Protein 4ZI9 (pdb70)

Secondary structure (DSSP, 8-state):
-EEEEEETTPPTT-EEEEHHHHHT--HHHHHHT-EEEE--TTGGGEEE-TTT-EEEE-S---HHHHHTT-SS-EEEEEEEETTTTEEEEEEEEEE-------B-S-SEEEEEEETTPPTT-EEEPPPPB-SS-GGGSEEEEEE---SSEEEEEEE-SSSEEEEEEEE-S---TTT-SEEEEEEEEEESSSSPPEEEEEEEEEEEP------EES-SEEEEEE-TTPPTT-EEEE--EE--SSGGGG--EEEE-SS-HHHHTTEEE-TTT-EEEE-S---SSS-SEEEEEEEEE-TTS-EEEEEEEEEE-/-EEEEEETTPPTT-EEEEHHHHHT--HHHHHHT-EEE---TTGGGEEE-TTT-EEEE-S---HHHHHTT-SS-EEEEEEEETTTTEEEEEEEEEE-------B-S-SEEEEEEETTPPTT-EEEPPPPB-SS-GGGSEEEEEE---SSEEEEEEE-SSSEEEEEEEE-SPP-TTT-SEEEEEEEEEESSSSPPEEEEEEEEEEEP------EES-SEEEEEE-TTPPTT-EEEE--EE--SSGGGG--EEEE-SS-HHHHTTEEE-TTT-EEEE-S---TTT-SEEEEEEEEE-TTS-EEEEEEEEEE-

CATH classification: 2.60.40.60 (+2 more: 2.60.40.60, 2.60.40.60)

Sequence (618 aa):
NIRYSVPEETDKGSFVGSIAKDLGLETRELMERGIRIVSRGRSQLFSLNPRSGSLVTAGRIDREELCAQSTPCVVSFNILMEDEMKLLPIEVEIIDINDNTPQFQLEELELKMSEITTPGTRIPLPLGQDLDVGINSLQSYQLSANPHFSLDVQQGPEGPQQPEMVLQRPLDREKDAVHYLVLTASDGGSPIHSGTLQIHVQVVDVNDNPPAFTKAEYHVSVPENVPLGTRLLKVNATDPDEGANGRVTYSFHKVDHSVVRKFQLDAYTGELSNKEPLDFFEEEEYYKKVVYPMEIQAQDGAGLMARAKVLVTVLNIRYSVPEETDKGSFVGSIAKDLGLETRELMERGIRIVSRGRSQLFSLNPRSGSLVTAGRIDREELCAQSTPCVVSFNILMEDEMKLLPIEVEIIDINDNTPQFQLEELELKMSEITTTPGTRIPLPLGQDLDVGINSLQSYQLSANPHFSLDVQQGPEGPQQPEMMVLQRPLDREKDAVHYLVLTASDGGSPIHSGTLQIHVQVVDVNDNPPAFTKAEYHVSVPENVPLGTRLLKVNATDPDEGANGRVTYSFHKVDHSVVRKFQLDAYTGELSNKEPLDFFEEEEYYKKVVYPMEIQAQDGAGLMARAKVLVTVL

Radius of gyration: 47.8 Å; Cα contacts (8 Å, |Δi|>4): 1526; chains: 2; bounding box: 58×33×182 Å

Solvent-accessible surface area: 31562 Å² total; per-residue (Å²): 136,19,118,24,62,6,59,2,52,40,123,164,41,30,131,14,5,26,0,10,167,68,53,64,23,125,97,157,70,0,94,122,69,22,4,126,31,51,83,121,68,112,2,107,31,8,52,23,50,54,133,64,0,27,0,35,1,31,22,167,2,20,4,20,142,25,23,58,107,74,105,83,3,44,5,45,2,34,0,15,6,91,93,94,129,108,94,13,64,1,44,0,44,3,70,25,63,32,59,32,44,0,101,23,88,44,152,79,8,127,20,120,3,0,10,61,10,92,67,44,34,89,2,9,0,2,50,7,96,8,86,0,19,54,116,17,23,23,66,42,16,74,26,44,107,51,83,19,9,46,47,54,32,89,155,27,126,162,19,11,77,106,0,22,2,10,1,93,145,89,8,56,41,54,159,49,45,54,24,162,3,48,0,33,0,7,2,23,11,114,116,105,56,52,6,82,0,86,1,31,0,74,6,36,19,8,9,59,38,70,3,56,25,88,106,82,65,8,118,27,73,3,72,107,134,20,94,112,57,45,142,19,24,109,2,58,7,87,19,73,11,96,41,51,31,17,148,23,49,13,41,33,10,123,33,35,98,50,10,21,114,25,3,85,15,56,41,176,57,0,67,2,21,1,103,48,96,13,54,105,135,130,74,141,54,0,78,7,31,1,17,0,52,9,53,22,11,12,25,19,68,4,94,1,42,0,42,2,117,129,23,121,23,62,6,59,3,52,38,124,158,41,30,129,14,5,26,0,12,162,65,48,60,26,122,97,156,76,1,96,118,69,23,4,118,31,49,82,130,57,99,2,111,15,8,52,24,49,55,138,65,0,28,0,34,1,28,25,166,2,20,4,24,116,44,26,58,106,69,102,86,5,50,9,46,2,41,0,20,4,86,95,86,135,111,96,15,61,2,46,0,44,3,69,25,60,34,59,32,43,0,102,24,84,44,155,80,7,120,21,111,2,0,10,61,9,96,60,46,37,92,4,10,1,2,48,8,105,8,81,0,19,55,116,19,20,21,59,41,16,75,28,45,109,37,73,12,9,43,44,44,35,85,141,25,127,166,20,10,77,110,1,24,2,10,2,94,122,79,8,60,39,55,153,52,46,53,14,156,2,48,0,31,0,5,2,23,10,115,116,106,58,51,8,79,0,85,2,28,0,73,6,34,21,9,9,58,37,68,3,57,25,85,108,79,60,9,115,30,66,4,70,123,123,22,96,109,59,47,139,19,25,105,0,56,6,89,20,74,10,97,41,50,33,18,151,24,49,11,39,35,10,118,28,34,97,35,5,18,112,17,3,86,14,54,40,176,56,0,63,1,23,3,101,42,99,21,49,120,159,111,55,134,53,0,74,5,34,0,15,0,54,10,52,21,12,12,27,18,69,5,91,1,44,0,39,4,115

B-factor: mean 46.6, std 20.18, range [16.58, 138.51]

Organism: Mus musculus (NCBI:txid10090)

Foldseek 3Di:
DAEWEDAFFDDFFAFIDAPCVVVVHDQVRQLVQPKDWDDDDCCCQWDADSRRRTITGHDGGDQLVQAFADPWAKDWTWMARPNVRDTDIYIYTHDWDLPWAFDFPDAEAEAEEALADDFFDKDWDTDTFTRTYAQSTWADKAKDDDDFWGWDWDADDRHTDGIIITTHDGGDCLVPQKDKMKMWIWGRHVVIHIYIHIYIYGYHWDLPWFWAKPDQEAEWEDEQPDDFPDFTDAIDTFGSTDDQSTQKFKDFDPDPVVLVVQWDAGGHGRTITGHHHDHQDPFAWSKTKMWIGGRPDHIDIHIYIYTYD/DAEWEDAFFDPAFAFIDAPCVVVVHDQVRQLVQFKDWDDDDPCCQWDADSRRRTITGHDGGDQCVQAFADPWAKDWTWMARNNVRDTHIYIYTHDWDLPWAWDFPDAEAEAEAALADDFFDKDWDTDTWTRTYAQSIWADKDKDDDQFWDWDWPQDDRHIDGIIITGHDGGDCLVPQKDKMKMWIWGRHVVIHIYIHIYIYGYHWDLPWAWAKPDQEAEWEDEQPDDFPDFTDAIDTFGSTDDQSTQKFKDFDPDPCVLVVQWDAGGRGRTITGHHHDDADDWAWSKTKMWIGGRPDHIDIHIYIYTYD

InterPro domains:
  IPR002126 Cadherin-like [PF00028] (247-338)
  IPR002126 Cadherin-like [PF00028] (355-442)
  IPR002126 Cadherin-like [PF00028] (457-549)
  IPR002126 Cadherin-like [PF00028] (583-664)
  IPR002126 Cadherin-like [PR00205] (73-92)
  IPR002126 Cadherin-like [PR00205] (242-271)
  IPR002126 Cadherin-like [PR00205] (314-326)
  IPR002126 Cadherin-like [PR00205] (326-345)
  IPR002126 Cadherin-like [PR00205] (450-463)
  IPR002126 Cadherin-like [PR00205] (510-536)
  IPR002126 Cadherin-like [PR00205] (544-561)
  IPR002126 Cadherin-like [PS50268] (29-133)
  IPR002126 Cadherin-like [PS50268] (134-242)
  IPR002126 Cadherin-like [PS50268] (243-347)
  IPR002126 Cadherin-like [PS50268] (355-452)
  IPR002126 Cadherin-like [PS50268] (453-562)
  IPR002126 Cadherin-like [PS50268] (579-683)
  IPR002126 Cadherin-like [SM00112] (31-131)
  IPR002126 Cadherin-like [SM00112] (155-240)
  IPR002126 Cadherin-like [SM00112] (264-345)

Structure (mmCIF, N/CA/C/O backbone):
data_4ZI9
#
_entry.id   4ZI9
#
_cell.length_a   67.751
_cell.length_b   63.687
_cell.length_c   107.486
_cell.angle_alpha   90.00
_cell.angle_beta   99.69
_cell.angle_gamma   90.00
#
_symmetry.space_group_name_H-M   'P 1 21 1'
#
loop_
_entity.id
_entity.type
_entity.pdbx_description
1 polymer 'MCG133388, isoform CRA_t'
2 non-polymer 'CALCIUM ION'
3 water water
#
loop_
_atom_site.group_PDB
_atom_site.id
_atom_site.type_symbol
_atom_site.label_atom_id
_atom_site.label_alt_id
_atom_site.label_comp_id
_atom_site.label_asym_id
_atom_site.label_entity_id
_atom_site.label_seq_id
_atom_site.pdbx_PDB_ins_code
_atom_site.Cartn_x
_atom_site.Cartn_y
_atom_site.Cartn_z
_atom_site.occupancy
_atom_site.B_iso_or_equiv
_atom_site.auth_seq_id
_atom_site.auth_comp_id
_atom_site.auth_asym_id
_atom_site.auth_atom_id
_atom_site.pdbx_PDB_model_num
ATOM 1 N N . ASN A 1 3 ? 30.598 23.234 100.603 1.00 88.36 2 ASN A N 1
ATOM 2 C CA . ASN A 1 3 ? 30.148 24.065 99.491 1.00 92.61 2 ASN A CA 1
ATOM 3 C C . ASN A 1 3 ? 28.669 23.829 99.143 1.00 86.38 2 ASN A C 1
ATOM 4 O O . ASN A 1 3 ? 28.241 22.691 98.931 1.00 95.80 2 ASN A O 1
ATOM 9 N N . ILE A 1 4 ? 27.901 24.913 99.061 1.00 62.99 3 ILE A N 1
ATOM 10 C CA . ILE A 1 4 ? 26.459 24.822 98.860 1.00 50.71 3 ILE A CA 1
ATOM 11 C C . ILE A 1 4 ? 26.038 25.195 97.432 1.00 48.33 3 ILE A C 1
ATOM 12 O O . ILE A 1 4 ? 26.388 26.266 96.933 1.00 54.43 3 ILE A O 1
ATOM 17 N N . ARG A 1 5 ? 25.290 24.317 96.771 1.00 45.37 4 ARG A N 1
ATOM 18 C CA . ARG A 1 5 ? 24.851 24.586 95.397 1.00 49.85 4 ARG A CA 1
ATOM 19 C C . ARG A 1 5 ? 23.332 24.533 95.284 1.00 52.22 4 ARG A C 1
ATOM 20 O O . ARG A 1 5 ? 22.699 23.545 95.664 1.00 53.33 4 ARG A O 1
ATOM 28 N N . TYR A 1 6 ? 22.751 25.621 94.787 1.00 41.38 5 TYR A N 1
ATOM 29 C CA . TYR A 1 6 ? 21.331 25.662 94.474 1.00 39.82 5 TYR A CA 1
ATOM 30 C C . TYR A 1 6 ? 21.109 25.815 92.960 1.00 38.86 5 TYR A C 1
ATOM 31 O O . TYR A 1 6 ? 22.055 26.062 92.211 1.00 39.42 5 TYR A O 1
ATOM 40 N N . SER A 1 7 ? 19.850 25.683 92.548 1.00 37.50 6 SER A N 1
ATOM 41 C CA . SER A 1 7 ? 19.417 25.864 91.164 1.00 36.47 6 SER A CA 1
ATOM 42 C C . SER A 1 7 ? 18.152 26.671 91.107 1.00 35.21 6 SER A C 1
ATOM 43 O O . SER A 1 7 ? 17.294 26.577 91.993 1.00 37.61 6 SER A O 1
ATOM 46 N N . VAL A 1 8 ? 18.006 27.439 90.043 1.00 34.59 7 VAL A N 1
ATOM 47 C CA . VAL A 1 8 ? 16.761 28.133 89.793 1.00 33.39 7 VAL A CA 1
ATOM 48 C C . VAL A 1 8 ? 16.675 28.428 88.292 1.00 32.78 7 VAL A C 1
ATOM 49 O O . VAL A 1 8 ? 17.683 28.706 87.644 1.00 33.44 7 VAL A O 1
ATOM 53 N N . PRO A 1 9 ? 15.468 28.320 87.734 1.00 31.61 8 PRO A N 1
ATOM 54 C CA . PRO A 1 9 ? 15.289 28.735 86.337 1.00 31.28 8 PRO A CA 1
ATOM 55 C C . PRO A 1 9 ? 15.374 30.254 86.235 1.00 31.13 8 PRO A C 1
ATOM 56 O O . PRO A 1 9 ? 14.985 30.965 87.176 1.00 31.10 8 PRO A O 1
ATOM 60 N N . GLU A 1 10 ? 15.921 30.742 85.133 1.00 31.35 9 GLU A N 1
ATOM 61 C CA . GLU A 1 10 ? 15.870 32.160 84.809 1.00 34.44 9 GLU A CA 1
ATOM 62 C C . GLU A 1 10 ? 14.412 32.631 84.710 1.00 30.23 9 GLU A C 1
ATOM 63 O O . GLU A 1 10 ? 13.502 31.826 84.560 1.00 29.41 9 GLU A O 1
ATOM 69 N N . GLU A 1 11 ? 14.219 33.942 84.808 1.00 30.27 10 GLU A N 1
ATOM 70 C CA . GLU A 1 11 ? 12.935 34.619 84.575 1.00 35.73 10 GLU A CA 1
ATOM 71 C C . GLU A 1 11 ? 11.806 34.291 85.572 1.00 37.63 10 GLU A C 1
ATOM 72 O O . GLU A 1 11 ? 10.647 34.531 85.277 1.00 40.14 10 GLU A O 1
ATOM 78 N N . THR A 1 12 ? 12.125 33.777 86.757 1.00 29.13 11 THR A N 1
ATOM 79 C CA . THR A 1 12 ? 11.087 33.633 87.789 1.00 30.39 11 THR A CA 1
ATOM 80 C C . THR A 1 12 ? 10.686 35.014 88.310 1.00 29.50 11 THR A C 1
ATOM 81 O O . THR A 1 12 ? 11.403 35.990 88.129 1.00 29.37 11 THR A O 1
ATOM 85 N N . ASP A 1 13 ? 9.515 35.091 88.929 1.00 39.13 12 ASP A N 1
ATOM 86 C CA . ASP A 1 13 ? 9.067 36.312 89.589 1.00 35.60 12 ASP A CA 1
ATOM 87 C C . ASP A 1 13 ? 10.000 36.652 90.748 1.00 35.08 12 ASP A C 1
ATOM 88 O O . ASP A 1 13 ? 10.540 35.748 91.408 1.00 30.61 12 ASP A O 1
ATOM 93 N N . LYS A 1 14 ? 10.177 37.945 91.015 1.00 30.54 13 LYS A N 1
ATOM 94 C CA . LYS A 1 14 ? 10.943 38.385 92.163 1.00 35.11 13 LYS A CA 1
ATOM 95 C C . LYS A 1 14 ? 10.413 37.732 93.455 1.00 38.98 13 LYS A C 1
ATOM 96 O O . LYS A 1 14 ? 9.199 37.560 93.632 1.00 31.77 13 LYS A O 1
ATOM 102 N N . GLY A 1 15 ? 11.333 37.311 94.318 1.00 31.53 14 GLY A N 1
ATOM 103 C CA . GLY A 1 15 ? 10.971 36.728 95.589 1.00 33.73 14 GLY A CA 1
ATOM 104 C C . GLY A 1 15 ? 10.772 35.230 95.498 1.00 37.84 14 GLY A C 1
ATOM 105 O O . GLY A 1 15 ? 10.384 34.598 96.477 1.00 31.86 14 GLY A O 1
ATOM 106 N N . SER A 1 16 ? 11.027 34.656 94.324 1.00 32.87 15 SER A N 1
ATOM 107 C CA . SER A 1 16 ? 10.949 33.197 94.166 1.00 31.30 15 SER A CA 1
ATOM 108 C C . SER A 1 16 ? 11.968 32.487 95.064 1.00 35.77 15 SER A C 1
ATOM 109 O O . SER A 1 16 ? 13.105 32.936 95.181 1.00 36.93 15 SER A O 1
ATOM 112 N N . PHE A 1 17 ? 11.552 31.383 95.678 1.00 38.64 16 PHE A N 1
ATOM 113 C CA . PHE A 1 17 ? 12.397 30.615 96.583 1.00 39.54 16 PHE A CA 1
ATOM 114 C C . PHE A 1 17 ? 13.553 29.936 95.862 1.00 39.76 16 PHE A C 1
ATOM 115 O O . PHE A 1 17 ? 13.361 29.266 94.846 1.00 35.11 16 PHE A O 1
ATOM 123 N N . VAL A 1 18 ? 14.750 30.092 96.410 1.00 34.73 17 VAL A N 1
ATOM 124 C CA . VAL A 1 18 ? 15.911 29.397 95.871 1.00 37.67 17 VAL A CA 1
ATOM 125 C C . VAL A 1 18 ? 16.388 28.315 96.834 1.00 39.91 17 VAL A C 1
ATOM 126 O O . VAL A 1 18 ? 16.660 27.195 96.411 1.00 42.06 17 VAL A O 1
ATOM 130 N N . GLY A 1 19 ? 16.460 28.617 98.127 1.00 37.15 18 GLY A N 1
ATOM 131 C CA . GLY A 1 19 ? 16.969 27.631 99.053 1.00 38.28 18 GLY A CA 1
ATOM 132 C C . GLY A 1 19 ? 17.019 28.144 100.475 1.00 39.15 18 GLY A C 1
ATOM 133 O O . GLY A 1 19 ? 16.903 29.347 100.716 1.00 39.83 18 GLY A O 1
ATOM 134 N N . SER A 1 20 ? 17.193 27.235 101.423 1.00 40.96 19 SER A N 1
ATOM 135 C CA . SER A 1 20 ? 17.271 27.628 102.823 1.00 41.11 19 SER A CA 1
ATOM 136 C C . SER A 1 20 ? 18.660 27.365 103.365 1.00 42.65 19 SER A C 1
ATOM 137 O O . SER A 1 20 ? 19.071 26.215 103.482 1.00 43.38 19 SER A O 1
ATOM 140 N N . ILE A 1 21 ? 19.373 28.434 103.703 1.00 50.52 20 ILE A N 1
ATOM 141 C CA . ILE A 1 21 ? 20.726 28.332 104.241 1.00 44.89 20 ILE A CA 1
ATOM 142 C C . ILE A 1 21 ? 20.713 27.640 105.592 1.00 50.63 20 ILE A C 1
ATOM 143 O O . ILE A 1 21 ? 21.618 26.866 105.913 1.00 50.31 20 ILE A O 1
ATOM 148 N N . ALA A 1 22 ? 19.684 27.923 106.385 1.00 53.40 21 ALA A N 1
ATOM 149 C CA . ALA A 1 22 ? 19.555 27.311 107.704 1.00 53.54 21 ALA A CA 1
ATOM 150 C C . ALA A 1 22 ? 19.391 25.802 107.564 1.00 55.35 21 ALA A C 1
ATOM 151 O O . ALA A 1 22 ? 19.969 25.043 108.333 1.00 59.39 21 ALA A O 1
ATOM 153 N N . LYS A 1 23 ? 18.600 25.370 106.582 1.00 54.83 22 LYS A N 1
ATOM 154 C CA . LYS A 1 23 ? 18.405 23.939 106.367 1.00 55.31 22 LYS A CA 1
ATOM 155 C C . LYS A 1 23 ? 19.734 23.245 106.056 1.00 54.83 22 LYS A C 1
ATOM 156 O O . LYS A 1 23 ? 20.065 22.222 106.654 1.00 59.22 22 LYS A O 1
ATOM 162 N N . ASP A 1 24 ? 20.504 23.826 105.144 1.00 52.52 23 ASP A N 1
ATOM 163 C CA . ASP A 1 24 ? 21.723 23.191 104.650 1.00 58.47 23 ASP A CA 1
ATOM 164 C C . ASP A 1 24 ? 22.927 23.379 105.579 1.00 61.93 23 ASP A C 1
ATOM 165 O O . ASP A 1 24 ? 24.008 22.861 105.315 1.00 72.17 23 ASP A O 1
ATOM 170 N N . LEU A 1 25 ? 22.733 24.112 106.669 1.00 58.59 24 LEU A N 1
ATOM 171 C CA . LEU A 1 25 ? 23.743 24.206 107.708 1.00 59.20 24 LEU A CA 1
ATOM 172 C C . LEU A 1 25 ? 23.252 23.499 108.965 1.00 66.37 24 LEU A C 1
ATOM 173 O O . LEU A 1 25 ? 23.967 23.409 109.963 1.00 63.22 24 LEU A O 1
ATOM 178 N N . GLY A 1 26 ? 22.016 23.012 108.911 1.00 71.43 25 GLY A N 1
ATOM 179 C CA . GLY A 1 26 ? 21.399 22.334 110.038 1.00 72.49 25 GLY A CA 1
ATOM 180 C C . GLY A 1 26 ? 21.186 23.235 111.238 1.00 69.29 25 GLY A C 1
ATOM 181 O O . GLY A 1 26 ? 21.444 22.838 112.372 1.00 76.13 25 GLY A O 1
ATOM 182 N N . LEU A 1 27 ? 20.706 24.450 110.989 1.00 63.86 26 LEU A N 1
ATOM 183 C CA . LEU A 1 27 ? 20.505 25.429 112.056 1.00 67.89 26 LEU A CA 1
ATOM 184 C C . LEU A 1 27 ? 19.037 25.816 112.250 1.00 74.19 26 LEU A C 1
ATOM 185 O O . LEU A 1 27 ? 18.264 25.876 111.290 1.00 69.54 26 LEU A O 1
ATOM 190 N N . GLU A 1 28 ? 18.667 26.089 113.499 1.00 52.24 27 GLU A N 1
ATOM 191 C CA . GLU A 1 28 ? 17.327 26.571 113.834 1.00 69.17 27 GLU A CA 1
ATOM 192 C C . GLU A 1 28 ? 17.250 28.104 113.762 1.00 80.40 27 GLU A C 1
ATOM 193 O O . GLU A 1 28 ? 18.039 28.741 113.071 1.00 83.25 27 GLU A O 1
ATOM 199 N N . THR A 1 29 ? 16.271 28.685 114.451 1.00 90.10 28 THR A N 1
ATOM 200 C CA . THR A 1 29 ? 16.055 30.131 114.413 1.00 94.14 28 THR A CA 1
ATOM 201 C C . THR A 1 29 ? 17.090 30.870 115.251 1.00 91.62 28 THR A C 1
ATOM 202 O O . THR A 1 29 ? 17.819 31.720 114.746 1.00 95.25 28 THR A O 1
ATOM 206 N N . ARG A 1 30 ? 17.137 30.542 116.536 1.00 92.93 29 ARG A N 1
ATOM 207 C CA . ARG A 1 30 ? 18.028 31.209 117.477 1.00 97.20 29 ARG A CA 1
ATOM 208 C C . ARG A 1 30 ? 19.478 31.017 117.064 1.00 98.74 29 ARG A C 1
ATOM 209 O O . ARG A 1 30 ? 20.273 31.957 117.098 1.00 100.70 29 ARG A O 1
ATOM 217 N N . GLU A 1 31 ? 19.805 29.790 116.669 1.00 95.68 30 GLU A N 1
ATOM 218 C CA . GLU A 1 31 ? 21.141 29.456 116.194 1.00 85.41 30 GLU A CA 1
ATOM 219 C C . GLU A 1 31 ? 21.528 30.370 115.049 1.00 71.88 30 GLU A C 1
ATOM 220 O O . GLU A 1 31 ? 22.600 30.975 115.052 1.00 62.25 30 GLU A O 1
ATOM 226 N N . LEU A 1 32 ? 20.627 30.477 114.082 1.00 71.44 31 LEU A N 1
ATOM 227 C CA . LEU A 1 32 ? 20.891 31.230 112.868 1.00 69.41 31 LEU A CA 1
ATOM 228 C C . LEU A 1 32 ? 21.164 32.706 113.124 1.00 74.05 31 LEU A C 1
ATOM 229 O O . LEU A 1 32 ? 22.129 33.261 112.603 1.00 73.73 31 LEU A O 1
ATOM 234 N N . MET A 1 33 ? 20.321 33.337 113.930 1.00 84.59 32 MET A N 1
ATOM 235 C CA . MET A 1 33 ? 20.443 34.771 114.160 1.00 95.66 32 MET A CA 1
ATOM 236 C C . MET A 1 33 ? 21.723 35.145 114.897 1.00 98.70 32 MET A C 1
ATOM 237 O O . MET A 1 33 ? 22.418 36.082 114.504 1.00 102.56 32 MET A O 1
ATOM 242 N N . GLU A 1 34 ? 22.022 34.418 115.969 1.00 97.42 33 GLU A N 1
ATOM 243 C CA . GLU A 1 34 ? 23.211 34.684 116.774 1.00 96.52 33 GLU A CA 1
ATOM 244 C C . GLU A 1 34 ? 24.480 34.650 115.920 1.00 95.34 33 GLU A C 1
ATOM 245 O O . GLU A 1 34 ? 25.453 35.346 116.203 1.00 95.58 33 GLU A O 1
ATOM 251 N N . ARG A 1 35 ? 24.447 33.851 114.861 1.00 93.95 34 ARG A N 1
ATOM 252 C CA . ARG A 1 35 ? 25.604 33.648 114.000 1.00 92.43 34 ARG A CA 1
ATOM 253 C C . ARG A 1 35 ? 25.731 34.742 112.926 1.00 82.59 34 ARG A C 1
ATOM 25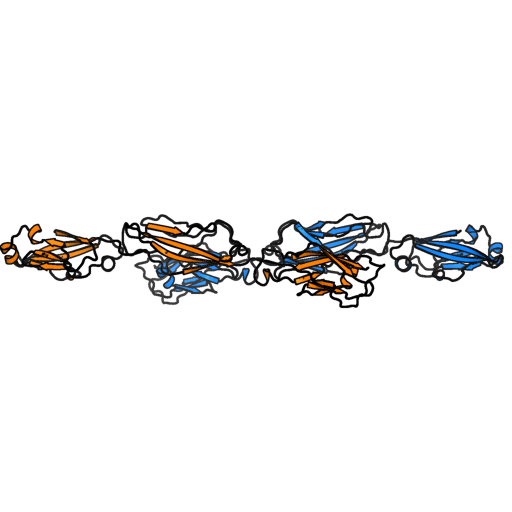4 O O . ARG A 1 35 ? 26.754 34.841 112.249 1.00 90.96 34 ARG A O 1
ATOM 262 N N . GLY A 1 36 ? 24.709 35.584 112.806 1.00 68.35 35 GLY A N 1
ATOM 263 C CA . GLY A 1 36 ? 24.781 36.799 112.010 1.00 63.42 35 GLY A CA 1
ATOM 264 C C . GLY A 1 36 ? 25.200 36.609 110.558 1.00 62.56 35 GLY A C 1
ATOM 265 O O . GLY A 1 36 ? 26.302 36.990 110.173 1.00 68.14 35 GLY A O 1
ATOM 266 N N . ILE A 1 37 ? 24.334 36.020 109.747 1.00 55.46 36 ILE A N 1
ATOM 267 C CA . ILE A 1 37 ? 24.672 35.773 108.347 1.00 49.73 36 ILE A CA 1
ATOM 268 C C . ILE A 1 37 ? 24.318 36.944 107.439 1.00 58.58 36 ILE A C 1
ATOM 269 O O . ILE A 1 37 ? 23.327 37.644 107.661 1.00 57.77 36 ILE A O 1
ATOM 274 N N . ARG A 1 38 ? 25.137 37.151 106.413 1.00 57.11 37 ARG A N 1
ATOM 275 C CA . ARG A 1 38 ? 24.806 38.091 105.350 1.00 53.63 37 ARG A CA 1
ATOM 276 C C . ARG A 1 38 ? 25.647 37.854 104.093 1.00 52.29 37 ARG A C 1
ATOM 277 O O . ARG A 1 38 ? 26.770 37.361 104.154 1.00 55.56 37 ARG A O 1
ATOM 285 N N . ILE A 1 39 ? 25.077 38.202 102.951 1.00 46.44 38 ILE A N 1
ATOM 286 C CA . ILE A 1 39 ? 25.765 38.082 101.675 1.00 51.44 38 ILE A CA 1
ATOM 287 C C . ILE A 1 39 ? 26.837 39.156 101.563 1.00 51.99 38 ILE A C 1
ATOM 288 O O . ILE A 1 39 ? 26.592 40.324 101.863 1.00 55.33 38 ILE A O 1
ATOM 293 N N . VAL A 1 40 ? 28.028 38.748 101.144 1.00 50.07 39 VAL A N 1
ATOM 294 C CA . VAL A 1 40 ? 29.069 39.690 100.773 1.00 55.93 39 VAL A CA 1
ATOM 295 C C . VAL A 1 40 ? 28.823 40.160 99.348 1.00 59.85 39 VAL A C 1
ATOM 296 O O . VAL A 1 40 ? 28.873 39.368 98.394 1.00 64.00 39 VAL A O 1
ATOM 300 N N . SER A 1 41 ? 28.543 41.450 99.204 1.00 64.42 40 SER A N 1
ATOM 301 C CA . SER A 1 41 ? 28.160 41.997 97.905 1.00 70.83 40 SER A CA 1
ATOM 302 C C . SER A 1 41 ? 29.323 41.911 96.905 1.00 67.91 40 SER A C 1
ATOM 303 O O . SER A 1 41 ? 30.426 42.383 97.168 1.00 70.96 40 SER A O 1
ATOM 306 N N . ARG A 1 42 ? 29.062 41.287 95.765 1.00 67.39 41 ARG A N 1
ATOM 307 C CA . ARG A 1 42 ? 30.017 41.213 94.666 1.00 74.99 41 ARG A CA 1
ATOM 308 C C . ARG A 1 42 ? 29.278 40.761 93.419 1.00 67.52 41 ARG A C 1
ATOM 309 O O . ARG A 1 42 ? 28.313 40.003 93.514 1.00 60.70 41 ARG A O 1
ATOM 317 N N . GLY A 1 43 ? 29.726 41.223 92.254 1.00 69.87 42 GLY A N 1
ATOM 318 C CA . GLY A 1 43 ? 29.169 40.764 90.996 1.00 62.99 42 GLY A CA 1
ATOM 319 C C . GLY A 1 43 ? 27.651 40.803 90.968 1.00 62.58 42 GLY A C 1
ATOM 320 O O . GLY A 1 43 ? 27.033 41.834 91.220 1.00 59.13 42 GLY A O 1
ATOM 321 N N . ARG A 1 44 ? 27.053 39.651 90.691 1.00 61.75 43 ARG A N 1
ATOM 322 C CA . ARG A 1 44 ? 25.614 39.549 90.512 1.00 58.87 43 ARG A CA 1
ATOM 323 C C . ARG A 1 44 ? 24.905 39.065 91.792 1.00 51.18 43 ARG A C 1
ATOM 324 O O . ARG A 1 44 ? 23.765 38.590 91.743 1.00 48.66 43 ARG A O 1
ATOM 332 N N . SER A 1 45 ? 25.572 39.176 92.936 1.00 55.78 44 SER A N 1
ATOM 333 C CA . SER A 1 45 ? 24.975 38.703 94.189 1.00 53.51 44 SER A CA 1
ATOM 334 C C . SER A 1 45 ? 23.654 39.410 94.509 1.00 53.56 44 SER A C 1
ATOM 335 O O . SER A 1 45 ? 22.804 38.868 95.237 1.00 47.20 44 SER A O 1
ATOM 338 N N . GLN A 1 46 ? 23.487 40.618 93.971 1.00 50.12 45 GLN A N 1
ATOM 339 C CA . GLN A 1 46 ? 22.283 41.411 94.216 1.00 52.42 45 GLN A CA 1
ATOM 340 C C . GLN A 1 46 ? 21.080 40.849 93.482 1.00 47.60 45 GLN A C 1
ATOM 341 O O . GLN A 1 46 ? 19.969 41.342 93.641 1.00 52.41 45 GLN A O 1
ATOM 347 N N . LEU A 1 47 ? 21.299 39.804 92.693 1.00 40.62 46 LEU A N 1
ATOM 348 C CA . LEU A 1 47 ? 20.195 39.067 92.091 1.00 40.69 46 LEU A CA 1
ATOM 349 C C . LEU A 1 47 ? 19.444 38.209 93.121 1.00 37.82 46 LEU A C 1
ATOM 350 O O . LEU A 1 47 ? 18.356 37.705 92.844 1.00 36.73 46 LEU A O 1
ATOM 355 N N . PHE A 1 48 ? 20.044 38.042 94.295 1.00 40.51 47 PHE A N 1
ATOM 356 C CA . PHE A 1 48 ? 19.484 37.205 95.352 1.00 39.94 47 PHE A CA 1
ATOM 357 C C . PHE A 1 48 ? 19.361 37.987 96.643 1.00 38.71 47 PHE A C 1
ATOM 358 O O . PHE A 1 48 ? 20.088 38.944 96.870 1.00 39.19 47 PHE A O 1
ATOM 366 N N . SER A 1 49 ? 18.415 37.586 97.474 1.00 39.85 48 SER A N 1
ATOM 367 C CA . SER A 1 49 ? 18.207 38.237 98.752 1.00 38.25 48 SER A CA 1
ATOM 368 C C . SER A 1 49 ? 18.199 37.197 99.873 1.00 38.78 48 SER A C 1
ATOM 369 O O . SER A 1 49 ? 17.499 36.184 99.794 1.00 40.68 48 SER A O 1
ATOM 372 N N . LEU A 1 50 ? 18.978 37.448 100.912 1.00 39.94 49 LEU A N 1
ATOM 373 C CA . LEU A 1 50 ? 19.076 36.518 102.025 1.00 40.68 49 LEU A CA 1
ATOM 374 C C . LEU A 1 50 ? 18.377 37.065 103.259 1.00 41.25 49 LEU A C 1
ATOM 375 O O . LEU A 1 50 ? 18.698 38.149 103.732 1.00 42.95 49 LEU A O 1
ATOM 380 N N . ASN A 1 51 ? 17.426 36.312 103.787 1.00 40.54 50 ASN A N 1
ATOM 381 C CA . ASN A 1 51 ? 16.766 36.734 105.004 1.00 40.86 50 ASN A CA 1
ATOM 382 C C . ASN A 1 51 ? 17.594 36.267 106.203 1.00 42.32 50 ASN A C 1
ATOM 383 O O . ASN A 1 51 ? 17.758 35.073 106.420 1.00 42.73 50 ASN A O 1
ATOM 388 N N . PRO A 1 52 ? 18.123 37.212 106.985 1.00 43.16 51 PRO A N 1
ATOM 389 C CA . PRO A 1 52 ? 19.039 36.842 108.078 1.00 45.16 51 PRO A CA 1
ATOM 390 C C . PRO A 1 52 ? 18.343 36.275 109.320 1.00 49.31 51 PRO A C 1
ATOM 391 O O . PRO A 1 52 ? 19.023 35.955 110.310 1.00 51.39 51 PRO A O 1
ATOM 395 N N . ARG A 1 53 ? 17.015 36.160 109.286 1.00 44.30 52 ARG A N 1
ATOM 396 C CA . ARG A 1 53 ? 16.284 35.642 110.447 1.00 48.94 52 ARG A CA 1
ATOM 397 C C . ARG A 1 53 ? 15.817 34.226 110.168 1.00 44.61 52 ARG A C 1
ATOM 398 O O . ARG A 1 53 ? 15.875 33.355 111.040 1.00 46.93 52 ARG A O 1
ATOM 406 N N . SER A 1 54 ? 15.373 34.005 108.937 1.00 43.32 53 SER A N 1
ATOM 407 C CA . SER A 1 54 ? 14.837 32.715 108.540 1.00 42.90 53 SER A CA 1
ATOM 408 C C . SER A 1 54 ? 15.853 31.922 107.734 1.00 43.02 53 SER A C 1
ATOM 409 O O . SER A 1 54 ? 15.767 30.703 107.634 1.00 49.79 53 SER A O 1
ATOM 412 N N . GLY A 1 55 ? 16.806 32.623 107.137 1.00 43.02 54 GLY A N 1
ATOM 413 C CA . GLY A 1 55 ? 17.820 31.965 106.340 1.00 43.23 54 GLY A CA 1
ATOM 414 C C . GLY A 1 55 ? 17.409 31.645 104.916 1.00 41.91 54 GLY A C 1
ATOM 415 O O . GLY A 1 55 ? 18.165 31.000 104.187 1.00 43.52 54 GLY A O 1
ATOM 416 N N . SER A 1 56 ? 16.227 32.086 104.503 1.00 40.69 55 SER A N 1
ATOM 417 C CA . SER A 1 56 ? 15.794 31.841 103.124 1.00 40.36 55 SER A CA 1
ATOM 418 C C . SER A 1 56 ? 16.616 32.639 102.115 1.00 39.22 55 SER A C 1
ATOM 419 O O . SER A 1 56 ? 16.994 33.784 102.361 1.00 40.52 55 SER A O 1
ATOM 422 N N . LEU A 1 57 ? 16.910 32.002 100.990 1.00 38.78 56 LEU A N 1
ATOM 423 C CA . LEU A 1 57 ? 17.485 32.675 99.843 1.00 38.84 56 LEU A CA 1
ATOM 424 C C . LEU A 1 57 ? 16.444 32.767 98.714 1.00 38.65 56 LEU A C 1
ATOM 425 O O . LEU A 1 57 ? 15.944 31.747 98.243 1.00 36.45 56 LEU A O 1
ATOM 430 N N . VAL A 1 58 ? 16.114 33.987 98.299 1.00 36.46 57 VAL A N 1
ATOM 431 C CA . VAL A 1 58 ? 15.135 34.196 97.228 1.00 35.19 57 VAL A CA 1
ATOM 432 C C . VAL A 1 58 ? 15.719 35.049 96.114 1.00 35.06 57 VAL A C 1
ATOM 433 O O . VAL A 1 58 ? 16.770 35.663 96.296 1.00 35.98 57 VAL A O 1
ATOM 437 N N . THR A 1 59 ? 15.034 35.105 94.970 1.00 34.05 58 THR A N 1
ATOM 438 C CA . THR A 1 59 ? 15.497 35.963 93.884 1.00 38.03 58 THR A CA 1
ATOM 439 C C . THR A 1 59 ? 15.137 37.386 94.256 1.00 38.96 58 THR A C 1
ATOM 440 O O . THR A 1 59 ? 14.161 37.605 94.977 1.00 43.20 58 THR A O 1
ATOM 444 N N . ALA A 1 60 ? 15.938 38.342 93.802 1.00 34.48 59 ALA A N 1
ATOM 445 C CA . ALA A 1 60 ? 15.751 39.743 94.163 1.00 41.53 59 ALA A CA 1
ATOM 446 C C . ALA A 1 60 ? 15.407 40.624 92.959 1.00 53.49 59 ALA A C 1
ATOM 447 O O . ALA A 1 60 ? 15.048 41.791 93.116 1.00 54.55 59 ALA A O 1
ATOM 449 N N . GLY A 1 61 ? 15.524 40.073 91.757 1.00 50.45 60 GLY A N 1
ATOM 450 C CA . GLY A 1 61 ? 15.330 40.859 90.553 1.00 51.79 60 GLY A CA 1
ATOM 451 C C . GLY A 1 61 ? 15.271 39.962 89.338 1.00 43.92 60 GLY A C 1
ATOM 452 O O . GLY A 1 61 ? 15.254 38.739 89.485 1.00 38.77 60 GLY A O 1
ATOM 453 N N . ARG A 1 62 ? 15.194 40.548 88.147 1.00 46.32 61 ARG A N 1
ATOM 454 C CA . ARG A 1 62 ? 15.101 39.727 86.946 1.00 40.35 61 ARG A CA 1
ATOM 455 C C . ARG A 1 62 ? 16.408 38.962 86.759 1.00 36.51 61 ARG A C 1
ATOM 456 O O . ARG A 1 62 ? 17.485 39.554 86.742 1.00 40.52 61 ARG A O 1
ATOM 464 N N . ILE A 1 63 ? 16.315 37.639 86.648 1.00 37.15 62 ILE A N 1
ATOM 465 C CA . ILE A 1 63 ? 17.489 36.851 86.272 1.00 37.10 62 ILE A CA 1
ATOM 466 C C . ILE A 1 63 ? 17.310 36.319 84.839 1.00 37.21 62 ILE A C 1
ATOM 467 O O . ILE A 1 63 ? 16.479 35.445 84.577 1.00 38.66 62 ILE A O 1
ATOM 472 N N . ASP A 1 64 ? 18.082 36.875 83.912 1.00 41.54 63 ASP A N 1
ATOM 473 C CA . ASP A 1 64 ? 18.020 36.478 82.506 1.00 38.67 63 ASP A CA 1
ATOM 474 C C . ASP A 1 64 ? 19.311 35.755 82.137 1.00 34.71 63 ASP A C 1
ATOM 475 O O . ASP A 1 64 ? 20.356 36.384 82.041 1.00 35.86 63 ASP A O 1
ATOM 480 N N . ARG A 1 65 ? 19.226 34.438 81.938 1.00 34.38 64 ARG A N 1
ATOM 481 C CA . ARG A 1 65 ? 20.399 33.621 81.615 1.00 39.59 64 ARG A CA 1
ATOM 482 C C . ARG A 1 65 ? 21.096 34.086 80.342 1.00 39.53 64 ARG A C 1
ATOM 483 O O . ARG A 1 65 ? 22.324 34.008 80.222 1.00 37.45 64 ARG A O 1
ATOM 491 N N . GLU A 1 66 ? 20.319 34.580 79.385 1.00 41.63 65 GLU A N 1
ATOM 492 C CA . GLU A 1 66 ? 20.908 35.033 78.135 1.00 42.43 65 GLU A CA 1
ATOM 493 C C . GLU A 1 66 ? 21.816 36.229 78.399 1.00 43.16 65 GLU A C 1
ATOM 494 O O . GLU A 1 66 ? 22.949 36.271 77.927 1.00 42.78 65 GLU A O 1
ATOM 500 N N . GLU A 1 67 ? 21.343 37.177 79.196 1.00 39.58 66 GLU A N 1
ATOM 501 C CA . GLU A 1 67 ? 22.159 38.340 79.532 1.00 45.02 66 GLU A CA 1
ATOM 502 C C . GLU A 1 67 ? 23.406 37.980 80.343 1.00 50.35 66 GLU A C 1
ATOM 503 O O . GLU A 1 67 ? 24.476 38.557 80.131 1.00 44.86 66 GLU A O 1
ATOM 509 N N . LEU A 1 68 ? 23.281 37.029 81.265 1.00 51.28 67 LEU A N 1
ATOM 510 C CA . LEU A 1 68 ? 24.387 36.715 82.185 1.00 43.71 67 LEU A CA 1
ATOM 511 C C . LEU A 1 68 ? 25.500 35.891 81.538 1.00 51.80 67 LEU A C 1
ATOM 512 O O . LEU A 1 68 ? 26.686 36.113 81.806 1.00 48.29 67 LEU A O 1
ATOM 517 N N . CYS A 1 69 ? 25.111 34.940 80.691 1.00 48.99 68 CYS A N 1
ATOM 518 C CA . CYS A 1 69 ? 26.020 33.887 80.251 1.00 41.67 68 CYS A CA 1
ATOM 519 C C . CYS A 1 69 ? 26.043 33.697 78.713 1.00 45.55 68 CYS A C 1
ATOM 520 O O . CYS A 1 69 ? 26.891 32.976 78.185 1.00 50.80 68 CYS A O 1
ATOM 523 N N . ALA A 1 70 ? 25.132 34.365 78.005 1.00 40.88 69 ALA A N 1
ATOM 524 C CA . ALA A 1 70 ? 25.007 34.221 76.551 1.00 45.88 69 ALA A CA 1
ATOM 525 C C . ALA A 1 70 ? 25.021 32.755 76.114 1.00 40.66 69 ALA A C 1
ATOM 526 O O . ALA A 1 70 ? 24.109 32.003 76.432 1.00 39.62 69 ALA A O 1
ATOM 528 N N . GLN A 1 71 ? 26.066 32.345 75.404 1.00 43.37 70 GLN A N 1
ATOM 529 C CA . GLN A 1 71 ? 26.144 30.975 74.890 1.00 47.46 70 GLN A CA 1
ATOM 530 C C . GLN A 1 71 ? 26.933 29.993 75.776 1.00 49.60 70 GLN A C 1
ATOM 531 O O . GLN A 1 71 ? 26.984 28.796 75.487 1.00 49.54 70 GLN A O 1
ATOM 537 N N . SER A 1 72 ? 27.521 30.482 76.863 1.00 49.73 71 SER A N 1
ATOM 538 C CA . SER A 1 72 ? 28.298 29.615 77.746 1.00 52.90 71 SER A CA 1
ATOM 539 C C . SER A 1 72 ? 27.430 28.694 78.607 1.00 52.07 71 SER A C 1
ATOM 540 O O . SER A 1 72 ? 26.296 29.028 78.947 1.00 49.39 71 SER A O 1
ATOM 543 N N . THR A 1 73 ? 27.989 27.541 78.965 1.00 53.86 72 THR A N 1
ATOM 544 C CA . THR A 1 73 ? 27.294 26.519 79.743 1.00 55.50 72 THR A CA 1
ATOM 545 C C . THR A 1 73 ? 28.276 25.884 80.725 1.00 52.85 72 THR A C 1
ATOM 546 O O . THR A 1 73 ? 29.398 25.569 80.347 1.00 54.87 72 THR A O 1
ATOM 550 N N . PRO A 1 74 ? 27.876 25.703 81.996 1.00 58.64 73 PRO A N 1
ATOM 551 C CA . PRO A 1 74 ? 26.608 26.105 82.609 1.00 52.02 73 PRO A CA 1
ATOM 552 C C . PRO A 1 74 ? 26.648 27.565 83.046 1.00 48.19 73 PRO A C 1
ATOM 553 O O . PRO A 1 74 ? 27.679 28.215 82.879 1.00 55.27 73 PRO A O 1
ATOM 557 N N . CYS A 1 75 ? 25.540 28.065 83.585 1.00 41.47 74 CYS A N 1
ATOM 558 C CA . CYS A 1 75 ? 25.455 29.440 84.073 1.00 44.25 74 CYS A CA 1
ATOM 559 C C . CYS A 1 75 ? 25.400 29.441 85.582 1.00 42.26 74 CYS A C 1
ATOM 560 O O . CYS A 1 75 ? 24.374 29.088 86.163 1.00 45.24 74 CYS A O 1
ATOM 563 N N . VAL A 1 76 ? 26.487 29.843 86.224 1.00 42.23 75 VAL A N 1
ATOM 564 C CA . VAL A 1 76 ? 26.510 29.810 87.683 1.00 42.53 75 VAL A CA 1
ATOM 565 C C . VAL A 1 76 ? 26.793 31.182 88.281 1.00 42.98 75 VAL A C 1
ATOM 566 O O . VAL A 1 76 ? 27.714 31.878 87.859 1.00 44.39 75 VAL A O 1
ATOM 570 N N . VAL A 1 77 ? 25.978 31.576 89.254 1.00 45.17 76 VAL A N 1
ATOM 571 C CA . VAL A 1 77 ? 26.240 32.791 90.011 1.00 43.04 76 VAL A CA 1
ATOM 572 C C . VAL A 1 77 ? 26.847 32.410 91.364 1.00 43.77 76 VAL A C 1
ATOM 573 O O . VAL A 1 77 ? 26.267 31.619 92.112 1.00 43.35 76 VAL A O 1
ATOM 577 N N . SER A 1 78 ? 28.022 32.958 91.649 1.00 45.22 77 SER A N 1
ATOM 578 C CA . SER A 1 78 ? 28.792 32.636 92.856 1.00 47.26 77 SER A CA 1
ATOM 579 C C . SER A 1 78 ? 28.911 33.818 93.803 1.00 48.11 77 SER A C 1
ATOM 580 O O . SER A 1 78 ? 29.161 34.943 93.372 1.00 51.34 77 SER A O 1
ATOM 583 N N . PHE A 1 79 ? 28.761 33.558 95.097 1.00 47.14 78 PHE A N 1
ATOM 584 C CA . PHE A 1 79 ? 28.991 34.590 96.094 1.00 47.73 78 PHE A CA 1
ATOM 585 C C . PHE A 1 79 ? 29.300 33.971 97.447 1.00 48.65 78 PHE A C 1
ATOM 586 O O . PHE A 1 79 ? 29.109 32.776 97.650 1.00 48.61 78 PHE A O 1
ATOM 594 N N . ASN A 1 80 ? 29.783 34.789 98.370 1.00 49.55 79 ASN A N 1
ATOM 595 C CA . ASN A 1 80 ? 30.032 34.318 99.724 1.00 50.48 79 ASN A CA 1
ATOM 596 C C . ASN A 1 80 ? 28.981 34.767 100.714 1.00 50.79 79 ASN A C 1
ATOM 597 O O . ASN A 1 80 ? 28.480 35.888 100.636 1.00 48.98 79 ASN A O 1
ATOM 602 N N . ILE A 1 81 ? 28.677 33.905 101.674 1.00 49.92 80 ILE A N 1
ATOM 603 C CA . ILE A 1 81 ? 27.896 34.331 102.812 1.00 50.68 80 ILE A CA 1
ATOM 604 C C . ILE A 1 81 ? 28.876 34.450 103.978 1.00 51.37 80 ILE A C 1
ATOM 605 O O . ILE A 1 81 ? 29.676 33.545 104.224 1.00 52.56 80 ILE A O 1
ATOM 610 N N . LEU A 1 82 ? 28.856 35.599 104.642 1.00 51.57 81 LEU A N 1
ATOM 611 C CA . LEU A 1 82 ? 29.724 35.817 105.787 1.00 53.21 81 LEU A CA 1
ATOM 612 C C . LEU A 1 82 ? 28.951 35.539 107.070 1.00 58.54 81 LEU A C 1
ATOM 613 O O . LEU A 1 82 ? 27.834 36.030 107.289 1.00 52.08 81 LEU A O 1
ATOM 618 N N . MET A 1 83 ? 29.540 34.683 107.888 1.00 59.62 82 MET A N 1
ATOM 619 C CA . MET A 1 83 ? 29.029 34.428 109.219 1.00 63.25 82 MET A CA 1
ATOM 620 C C . MET A 1 83 ? 29.888 35.212 110.204 1.00 69.23 82 MET A C 1
ATOM 621 O O . MET A 1 83 ? 31.029 34.836 110.487 1.00 65.72 82 MET A O 1
ATOM 626 N N . GLU A 1 84 ? 29.331 36.312 110.708 1.00 75.97 83 GLU A N 1
ATOM 627 C CA . GLU A 1 84 ? 30.097 37.303 111.456 1.00 84.17 83 GLU A CA 1
ATOM 628 C C . GLU A 1 84 ? 30.639 36.734 112.753 1.00 86.41 83 GLU A C 1
ATOM 629 O O . GLU A 1 84 ? 31.637 37.218 113.279 1.00 88.04 83 GLU A O 1
ATOM 635 N N . ASP A 1 85 ? 29.992 35.689 113.252 1.00 89.65 84 ASP A N 1
ATOM 636 C CA . ASP A 1 85 ? 30.388 35.095 114.521 1.00 102.19 84 ASP A CA 1
ATOM 637 C C . ASP A 1 85 ? 31.791 34.490 114.470 1.00 101.66 84 ASP A C 1
ATOM 638 O O . ASP A 1 85 ? 32.668 34.879 115.243 1.00 103.64 84 ASP A O 1
ATOM 643 N N . GLU A 1 86 ? 31.993 33.533 113.568 1.00 96.76 85 GLU A N 1
ATOM 644 C CA . GLU A 1 86 ? 33.280 32.848 113.446 1.00 91.60 85 GLU A CA 1
ATOM 645 C C . GLU A 1 86 ? 34.137 33.468 112.348 1.00 86.70 85 GLU A C 1
ATOM 646 O O . GLU A 1 86 ? 35.209 32.952 112.022 1.00 91.37 85 GLU A O 1
ATOM 652 N N . MET A 1 87 ? 33.655 34.569 111.781 1.00 80.47 86 MET A N 1
ATOM 653 C CA . MET A 1 87 ? 34.327 35.220 110.660 1.00 91.18 86 MET A CA 1
ATOM 654 C C . MET A 1 87 ? 34.661 34.238 109.530 1.00 83.39 86 MET A C 1
ATOM 655 O O . MET A 1 87 ? 35.752 34.285 108.947 1.00 86.13 86 MET A O 1
ATOM 660 N N . LYS A 1 88 ? 33.721 33.344 109.236 1.00 66.80 87 LYS A N 1
ATOM 661 C CA . LYS A 1 88 ? 33.932 32.344 108.200 1.00 60.78 87 LYS A CA 1
ATOM 662 C C . LYS A 1 88 ? 33.127 32.695 106.957 1.00 60.80 87 LYS A C 1
ATOM 663 O O . LYS A 1 88 ? 31.968 33.110 107.051 1.00 60.40 87 LYS A O 1
ATOM 669 N N . LEU A 1 89 ? 33.751 32.531 105.795 1.00 58.67 88 LEU A N 1
ATOM 670 C CA . LEU A 1 89 ? 33.070 32.743 104.521 1.00 56.98 88 LEU A CA 1
ATOM 671 C C . LEU A 1 89 ? 32.479 31.436 104.041 1.00 61.41 88 LEU A C 1
ATOM 672 O O . LEU A 1 89 ? 33.153 30.408 104.041 1.00 68.05 88 LEU A O 1
ATOM 677 N N . LEU A 1 90 ? 31.215 31.472 103.642 1.00 56.78 89 LEU A N 1
ATOM 678 C CA . LEU A 1 90 ? 30.564 30.290 103.115 1.00 53.59 89 LEU A CA 1
ATOM 679 C C . LEU A 1 90 ? 30.251 30.489 101.637 1.00 53.58 89 LEU A C 1
ATOM 680 O O . LEU A 1 90 ? 29.420 31.327 101.287 1.00 50.97 89 LEU A O 1
ATOM 685 N N . PRO A 1 91 ? 30.896 29.695 100.773 1.00 55.74 90 PRO A N 1
ATOM 686 C CA . PRO A 1 91 ? 30.738 29.787 99.318 1.00 57.35 90 PRO A CA 1
ATOM 687 C C . PRO A 1 91 ? 29.393 29.226 98.873 1.00 57.47 90 PRO A C 1
ATOM 688 O O . PRO A 1 91 ? 29.033 28.100 99.232 1.00 53.07 90 PRO A O 1
ATOM 692 N N . ILE A 1 92 ? 28.652 30.018 98.107 1.00 48.65 91 ILE A N 1
ATOM 693 C CA . ILE A 1 92 ? 27.355 29.600 97.626 1.00 46.99 91 ILE A CA 1
ATOM 694 C C . ILE A 1 92 ? 27.393 29.652 96.111 1.00 46.32 91 ILE A C 1
ATOM 695 O O . ILE A 1 92 ? 27.949 30.589 95.534 1.00 46.60 91 ILE A O 1
ATOM 700 N N . GLU A 1 93 ? 26.826 28.631 95.481 1.00 45.55 92 GLU A N 1
ATOM 701 C CA . GLU A 1 93 ? 26.661 28.611 94.033 1.00 44.75 92 GLU A CA 1
ATOM 702 C C . GLU A 1 93 ? 25.192 28.420 93.690 1.00 42.99 92 GLU A C 1
ATOM 703 O O . GLU A 1 93 ? 24.516 27.574 94.278 1.00 49.15 92 GLU A O 1
ATOM 709 N N . VAL A 1 94 ? 24.688 29.220 92.760 1.00 41.99 93 VAL A N 1
ATOM 710 C CA . VAL A 1 94 ? 23.340 29.013 92.256 1.00 40.40 93 VAL A CA 1
ATOM 711 C C . VAL A 1 94 ? 23.425 28.844 90.745 1.00 39.96 93 VAL A C 1
ATOM 712 O O . VAL A 1 94 ? 23.863 29.755 90.034 1.00 40.15 93 VAL A O 1
ATOM 716 N N . GLU A 1 95 ? 23.051 27.672 90.250 1.00 39.50 94 GLU A N 1
ATOM 717 C CA . GLU A 1 95 ? 23.030 27.487 88.801 1.00 40.12 94 GLU A CA 1
ATOM 718 C C . GLU A 1 95 ? 21.738 28.062 88.220 1.00 37.48 94 GLU A C 1
ATOM 719 O O . GLU A 1 95 ? 20.641 27.786 88.712 1.00 36.55 94 GLU A O 1
ATOM 725 N N . ILE A 1 96 ? 21.874 28.857 87.166 1.00 37.31 95 ILE A N 1
ATOM 726 C CA . ILE A 1 96 ? 20.715 29.413 86.473 1.00 41.28 95 ILE A CA 1
ATOM 727 C C . ILE A 1 96 ? 20.312 28.498 85.311 1.00 38.03 95 ILE A C 1
ATOM 728 O O . ILE A 1 96 ? 21.079 28.317 84.357 1.00 41.19 95 ILE A O 1
ATOM 733 N N . ILE A 1 97 ? 19.122 27.916 85.406 1.00 36.40 96 ILE A N 1
ATOM 734 C CA . ILE A 1 97 ? 18.658 26.956 84.422 1.00 37.89 96 ILE A CA 1
ATOM 735 C C . ILE A 1 97 ? 18.044 27.667 83.221 1.00 39.40 96 ILE A C 1
ATOM 736 O O . ILE A 1 97 ? 17.143 28.494 83.369 1.00 31.95 96 ILE A O 1
ATOM 741 N N . ASP A 1 98 ? 18.508 27.313 82.028 1.00 41.38 97 ASP A N 1
ATOM 742 C CA . ASP A 1 98 ? 17.988 27.897 80.797 1.00 32.33 97 ASP A CA 1
ATOM 743 C C . ASP A 1 98 ? 16.540 27.515 80.600 1.00 32.50 97 ASP A C 1
ATOM 744 O O . ASP A 1 98 ? 16.171 26.366 80.812 1.00 32.76 97 ASP A O 1
ATOM 749 N N . ILE A 1 99 ? 15.704 28.467 80.214 1.00 30.23 98 ILE A N 1
ATOM 750 C CA . ILE A 1 99 ? 14.391 28.084 79.733 1.00 29.03 98 ILE A CA 1
ATOM 751 C C . ILE A 1 99 ? 14.321 28.496 78.272 1.00 28.90 98 ILE A C 1
ATOM 752 O O . ILE A 1 99 ? 15.122 29.324 77.794 1.00 29.67 98 ILE A O 1
ATOM 757 N N . ASN A 1 100 ? 13.351 27.926 77.581 1.00 28.69 99 ASN A N 1
ATOM 758 C CA . ASN A 1 100 ? 13.215 28.196 76.164 1.00 27.87 99 ASN A CA 1
ATOM 759 C C . ASN A 1 100 ? 12.399 29.442 75.928 1.00 27.41 99 ASN A C 1
ATOM 760 O O . ASN A 1 100 ? 11.254 29.343 75.514 1.00 31.46 99 ASN A O 1
ATOM 765 N N . ASP A 1 101 ? 12.973 30.615 76.184 1.00 28.07 100 ASP A N 1
ATOM 766 C CA . ASP A 1 101 ? 12.224 31.865 75.998 1.00 31.04 100 ASP A CA 1
ATOM 767 C C . ASP A 1 101 ? 12.709 32.688 74.804 1.00 32.25 100 ASP A C 1
ATOM 768 O O . ASP A 1 101 ? 12.487 33.902 74.735 1.00 35.75 100 ASP A O 1
ATOM 773 N N . ASN A 1 102 ? 13.401 32.034 73.881 1.00 31.80 101 ASN A N 1
ATOM 774 C CA . ASN A 1 102 ? 13.849 32.700 72.666 1.00 36.78 101 ASN A CA 1
ATOM 775 C C . ASN A 1 102 ? 13.532 31.854 71.456 1.00 31.28 101 ASN A C 1
ATOM 776 O O . ASN A 1 102 ? 13.634 30.629 71.510 1.00 29.05 101 ASN A O 1
ATOM 781 N N . THR A 1 103 ? 13.090 32.510 70.387 1.00 22.52 102 THR A N 1
ATOM 782 C CA . THR A 1 103 ? 12.851 31.866 69.104 1.00 27.82 102 THR A CA 1
ATOM 783 C C . THR A 1 103 ? 14.054 32.084 68.181 1.00 23.03 102 THR A C 1
ATOM 784 O O . THR A 1 103 ? 14.645 33.179 68.166 1.00 25.65 102 THR A O 1
ATOM 788 N N . PRO A 1 104 ? 14.427 31.061 67.390 1.00 26.51 103 PRO A N 1
ATOM 789 C CA . PRO A 1 104 ? 15.495 31.302 66.409 1.00 31.47 103 PRO A CA 1
ATOM 790 C C . PRO A 1 104 ? 15.184 32.512 65.523 1.00 28.91 103 PRO A C 1
ATOM 791 O O . PRO A 1 104 ? 14.084 32.635 65.011 1.00 31.92 103 PRO A O 1
ATOM 795 N N . GLN A 1 105 ? 16.144 33.418 65.412 1.00 29.89 104 GLN A N 1
ATOM 796 C CA . GLN A 1 105 ? 15.989 34.661 64.671 1.00 26.84 104 GLN A CA 1
ATOM 797 C C . GLN A 1 105 ? 16.837 34.678 63.406 1.00 27.66 104 GLN A C 1
ATOM 798 O O . GLN A 1 105 ? 17.969 34.182 63.383 1.00 26.96 104 GLN A O 1
ATOM 804 N N . PHE A 1 106 ? 16.276 35.258 62.356 1.00 27.50 105 PHE A N 1
ATOM 805 C CA . PHE A 1 106 ? 17.038 35.591 61.166 1.00 24.84 105 PHE A CA 1
ATOM 806 C C . PHE A 1 106 ? 17.392 37.053 61.285 1.00 31.48 105 PHE A C 1
ATOM 807 O O . PHE A 1 106 ? 16.741 37.796 62.022 1.00 34.88 105 PHE A O 1
ATOM 815 N N . GLN A 1 107 ? 18.412 37.466 60.553 1.00 28.32 106 GLN A N 1
ATOM 816 C CA . GLN A 1 107 ? 18.893 38.826 60.622 1.00 29.51 106 GLN A CA 1
ATOM 817 C C . GLN A 1 107 ? 18.239 39.701 59.564 1.00 25.16 106 GLN A C 1
ATOM 818 O O . GLN A 1 107 ? 18.618 40.853 59.386 1.00 35.97 106 GLN A O 1
ATOM 824 N N . LEU A 1 108 ? 17.259 39.144 58.857 1.00 29.64 107 LEU A N 1
ATOM 825 C CA . LEU A 1 108 ? 16.429 39.905 57.922 1.00 30.65 107 LEU A CA 1
ATOM 826 C C . LEU A 1 108 ? 15.061 39.227 57.795 1.00 27.17 107 LEU A C 1
ATOM 827 O O . LEU A 1 108 ? 14.907 38.043 58.109 1.00 28.65 107 LEU A O 1
ATOM 832 N N . GLU A 1 109 ? 14.067 39.962 57.319 1.00 24.86 108 GLU A N 1
ATOM 833 C CA . GLU A 1 109 ? 12.720 39.404 57.191 1.00 31.99 108 GLU A CA 1
ATOM 834 C C . GLU A 1 109 ? 12.404 38.744 55.839 1.00 34.06 108 GLU A C 1
ATOM 835 O O . GLU A 1 109 ? 11.710 37.715 55.783 1.00 31.05 108 GLU A O 1
ATOM 841 N N . GLU A 1 110 ? 12.891 39.325 54.754 1.00 29.90 109 GLU A N 1
ATOM 842 C CA . GLU A 1 110 ? 12.605 38.761 53.443 1.00 26.60 109 GLU A CA 1
ATOM 843 C C . GLU A 1 110 ? 13.853 38.731 52.574 1.00 29.56 109 GLU A C 1
ATOM 844 O O . GLU A 1 110 ? 14.549 39.737 52.420 1.00 31.60 109 GLU A O 1
ATOM 850 N N . LEU A 1 111 ? 14.122 37.559 52.005 1.00 26.77 110 LEU A N 1
ATOM 851 C CA . LEU A 1 111 ? 15.248 37.375 51.091 1.00 25.93 110 LEU A CA 1
ATOM 852 C C . LEU A 1 111 ? 14.773 37.517 49.655 1.00 30.22 110 LEU A C 1
ATOM 853 O O . LEU A 1 111 ? 13.877 36.803 49.222 1.00 27.20 110 LEU A O 1
ATOM 858 N N . GLU A 1 112 ? 15.362 38.441 48.918 1.00 28.11 111 GLU A N 1
ATOM 859 C CA . GLU A 1 112 ? 14.967 38.628 47.528 1.00 32.50 111 GLU A CA 1
ATOM 860 C C . GLU A 1 112 ? 16.028 38.084 46.591 1.00 34.34 111 GLU A C 1
ATOM 861 O O . GLU A 1 112 ? 17.183 38.522 46.629 1.00 30.51 111 GLU A O 1
ATOM 867 N N . LEU A 1 113 ? 15.630 37.125 45.757 1.00 29.07 112 LEU A N 1
ATOM 868 C CA . LEU A 1 113 ? 16.533 36.489 44.806 1.00 24.46 112 LEU A CA 1
ATOM 869 C C . LEU A 1 113 ? 16.052 36.723 43.377 1.00 34.03 112 LEU A C 1
ATOM 870 O O . LEU A 1 113 ? 14.856 36.845 43.137 1.00 27.25 112 LEU A O 1
ATOM 875 N N . LYS A 1 114 ? 16.993 36.805 42.443 1.00 28.02 113 LYS A N 1
ATOM 876 C CA . LYS A 1 114 ? 16.691 36.871 41.018 1.00 31.30 113 LYS A CA 1
ATOM 877 C C . LYS A 1 114 ? 17.378 35.713 40.331 1.00 32.54 113 LYS A C 1
ATOM 878 O O . LYS A 1 114 ? 18.580 35.534 40.479 1.00 33.84 113 LYS A O 1
ATOM 884 N N . MET A 1 115 ? 16.603 34.916 39.602 1.00 25.55 114 MET A N 1
ATOM 885 C CA . MET A 1 115 ? 17.121 33.743 38.907 1.00 24.07 114 MET A CA 1
ATOM 886 C C . MET A 1 115 ? 16.552 33.633 37.503 1.00 29.04 114 MET A C 1
ATOM 887 O O . MET A 1 115 ? 15.335 33.630 37.319 1.00 26.95 114 MET A O 1
ATOM 892 N N . SER A 1 116 ? 17.437 33.499 36.528 1.00 25.10 115 SER A N 1
ATOM 893 C CA . SER A 1 116 ? 17.041 33.288 35.147 1.00 23.30 115 SER A CA 1
ATOM 894 C C . SER A 1 116 ? 16.229 32.016 35.018 1.00 18.54 115 SER A C 1
ATOM 895 O O . SER A 1 116 ? 16.500 31.036 35.710 1.00 20.35 115 SER A O 1
ATOM 898 N N . GLU A 1 117 ? 15.252 32.000 34.111 1.00 25.17 116 GLU A N 1
ATOM 899 C CA . GLU A 1 117 ? 14.490 30.773 33.944 1.00 22.02 116 GLU A CA 1
ATOM 900 C C . GLU A 1 117 ? 15.336 29.643 33.370 1.00 21.44 116 GLU A C 1
ATOM 901 O O . GLU A 1 117 ? 14.939 28.464 33.455 1.00 23.26 116 GLU A O 1
ATOM 907 N N . ILE A 1 118 ? 16.518 29.975 32.849 1.00 21.24 117 ILE A N 1
ATOM 908 C CA . ILE A 1 118 ? 17.408 28.947 32.307 1.00 30.84 117 ILE A CA 1
ATOM 909 C C . ILE A 1 118 ? 18.447 28.446 33.340 1.00 31.58 117 ILE A C 1
ATOM 910 O O . ILE A 1 118 ? 19.332 27.648 33.006 1.00 25.47 117 ILE A O 1
ATOM 915 N N . THR A 1 119 ? 18.350 28.904 34.591 1.00 26.23 118 THR A N 1
ATOM 916 C CA . THR A 1 119 ? 19.211 28.387 35.660 1.00 22.20 118 THR A CA 1
ATOM 917 C C . THR A 1 119 ? 19.187 26.863 35.649 1.00 24.95 118 THR A C 1
ATOM 918 O O . THR A 1 119 ? 18.114 26.263 35.578 1.00 26.96 118 THR A O 1
ATOM 922 N N . THR A 1 120 ? 20.358 26.230 35.706 1.00 25.76 119 THR A N 1
ATOM 923 C CA . THR A 1 120 ? 20.391 24.767 35.656 1.00 26.53 119 THR A CA 1
ATOM 924 C C . THR A 1 120 ? 20.055 24.150 37.008 1.00 28.61 119 THR A C 1
ATOM 925 O O . THR A 1 120 ? 20.549 24.600 38.051 1.00 24.78 119 THR A O 1
ATOM 929 N N . PRO A 1 121 ? 19.246 23.088 36.995 1.00 30.47 120 PRO A N 1
ATOM 930 C CA . PRO A 1 121 ? 18.979 22.363 38.235 1.00 35.41 120 PRO A CA 1
ATOM 931 C C . PRO A 1 121 ? 20.282 21.975 38.905 1.00 36.52 120 PRO A C 1
ATOM 932 O O . PRO A 1 121 ? 21.260 21.728 38.211 1.00 34.86 120 PRO A O 1
ATOM 936 N N . GLY A 1 122 ? 20.311 21.969 40.231 1.00 35.18 121 GLY A N 1
ATOM 937 C CA . GLY A 1 122 ? 21.524 21.653 40.946 1.00 27.01 121 GLY A CA 1
ATOM 938 C C . GLY A 1 122 ? 22.175 22.915 41.446 1.00 28.18 121 GLY A C 1
ATOM 939 O O . GLY A 1 122 ? 23.028 22.868 42.314 1.00 28.45 121 GLY A O 1
ATOM 940 N N . THR A 1 123 ? 21.777 24.048 40.882 1.00 22.02 122 THR A N 1
ATOM 941 C CA . THR A 1 123 ? 22.288 25.337 41.326 1.00 22.73 122 THR A CA 1
ATOM 942 C C . THR A 1 123 ? 21.921 25.522 42.813 1.00 28.52 122 THR A C 1
ATOM 943 O O . THR A 1 123 ? 20.771 25.266 43.207 1.00 27.18 122 THR A O 1
ATOM 947 N N . ARG A 1 124 ? 22.909 25.933 43.608 1.00 27.89 123 ARG A N 1
ATOM 948 C CA . ARG A 1 124 ? 22.831 26.030 45.077 1.00 26.41 123 ARG A CA 1
ATOM 949 C C . ARG A 1 124 ? 22.958 27.462 45.554 1.00 27.74 123 ARG A C 1
ATOM 950 O O . ARG A 1 124 ? 23.901 28.161 45.194 1.00 30.77 123 ARG A O 1
ATOM 958 N N . ILE A 1 125 ? 22.045 27.894 46.413 1.00 27.96 124 ILE A N 1
ATOM 959 C CA . ILE A 1 125 ? 22.147 29.233 46.988 1.00 21.64 124 ILE A CA 1
ATOM 960 C C . ILE A 1 125 ? 22.173 29.125 48.517 1.00 18.44 124 ILE A C 1
ATOM 961 O O . ILE A 1 125 ? 21.288 28.476 49.106 1.00 22.83 124 ILE A O 1
ATOM 966 N N . PRO A 1 126 ? 23.163 29.745 49.160 1.00 28.93 125 PRO A N 1
ATOM 967 C CA . PRO A 1 126 ? 23.202 29.642 50.628 1.00 27.35 125 PRO A CA 1
ATOM 968 C C . PRO A 1 126 ? 22.179 30.573 51.278 1.00 33.87 125 PRO A C 1
ATOM 969 O O . PRO A 1 126 ? 22.008 31.728 50.835 1.00 27.35 125 PRO A O 1
ATOM 973 N N . LEU A 1 127 ? 21.537 30.075 52.336 1.00 23.48 126 LEU A N 1
ATOM 974 C CA . LEU A 1 127 ? 20.436 30.760 53.005 1.00 27.17 126 LEU A CA 1
ATOM 975 C C . LEU A 1 127 ? 20.902 31.477 54.279 1.00 27.35 126 LEU A C 1
ATOM 976 O O . LEU A 1 127 ? 21.926 31.103 54.880 1.00 23.36 126 LEU A O 1
ATOM 981 N N . PRO A 1 128 ? 20.182 32.550 54.661 1.00 23.86 127 PRO A N 1
ATOM 982 C CA . PRO A 1 128 ? 20.518 33.266 55.888 1.00 29.36 127 PRO A CA 1
ATOM 983 C C . PRO A 1 128 ? 20.437 32.330 57.087 1.00 30.84 127 PRO A C 1
ATOM 984 O O . PRO A 1 128 ? 19.583 31.446 57.107 1.00 28.16 127 PRO A O 1
ATOM 988 N N . LEU A 1 129 ? 21.327 32.510 58.054 1.00 23.71 128 LEU A N 1
ATOM 989 C CA . LEU A 1 129 ? 21.351 31.648 59.238 1.00 29.08 128 LEU A CA 1
ATOM 990 C C . LEU A 1 129 ? 20.291 32.018 60.273 1.00 25.43 128 LEU A C 1
ATOM 991 O O . LEU A 1 129 ? 19.992 33.187 60.489 1.00 24.20 128 LEU A O 1
ATOM 996 N N . GLY A 1 130 ? 19.730 31.020 60.921 1.00 22.41 129 GLY A N 1
ATOM 997 C CA . GLY A 1 130 ? 18.918 31.282 62.101 1.00 29.08 129 GLY A CA 1
ATOM 998 C C . GLY A 1 130 ? 19.808 31.169 63.327 1.00 37.43 129 GLY A C 1
ATOM 999 O O . GLY A 1 130 ? 20.683 30.305 63.382 1.00 39.89 129 GLY A O 1
ATOM 1000 N N . GLN A 1 131 ? 19.568 32.020 64.321 1.00 35.52 130 GLN A N 1
ATOM 1001 C CA . GLN A 1 131 ? 20.356 32.040 65.551 1.00 29.26 130 GLN A CA 1
ATOM 1002 C C . GLN A 1 131 ? 19.420 32.109 66.766 1.00 32.59 130 GLN A C 1
ATOM 1003 O O . GLN A 1 131 ? 18.582 33.006 66.867 1.00 29.15 130 GLN A O 1
ATOM 1009 N N . ASP A 1 132 ? 19.579 31.159 67.681 1.00 35.10 131 ASP A N 1
ATOM 1010 C CA . ASP A 1 132 ? 18.760 31.066 68.893 1.00 28.01 131 ASP A CA 1
ATOM 1011 C C . ASP A 1 132 ? 19.585 31.444 70.133 1.00 35.69 131 ASP A C 1
ATOM 1012 O O . ASP A 1 132 ? 20.641 30.868 70.361 1.00 31.35 131 ASP A O 1
ATOM 1017 N N . LEU A 1 133 ? 19.111 32.407 70.925 1.00 33.50 132 LEU A N 1
ATOM 1018 C CA . LEU A 1 133 ? 19.850 32.896 72.089 1.00 34.29 132 LEU A CA 1
ATOM 1019 C C . LEU A 1 133 ? 19.895 31.919 73.252 1.00 34.55 132 LEU A C 1
ATOM 1020 O O . LEU A 1 133 ? 20.729 32.050 74.159 1.00 40.37 132 LEU A O 1
ATOM 1025 N N . ASP A 1 134 ? 18.991 30.949 73.244 1.00 25.00 133 ASP A N 1
ATOM 1026 C CA . ASP A 1 134 ? 18.985 29.924 74.279 1.00 33.85 133 ASP A CA 1
ATOM 1027 C C . ASP A 1 134 ? 20.164 28.970 74.089 1.00 41.56 133 ASP A C 1
ATOM 1028 O O . ASP A 1 134 ? 20.988 29.153 73.192 1.00 33.84 133 ASP A O 1
ATOM 1033 N N . VAL A 1 135 ? 20.277 27.974 74.959 1.00 28.91 134 VAL A N 1
ATOM 1034 C CA . VAL A 1 135 ? 21.385 27.037 74.855 1.00 26.36 134 VAL A CA 1
ATOM 1035 C C . VAL A 1 135 ? 20.888 25.613 74.875 1.00 33.25 134 VAL A C 1
ATOM 1036 O O . VAL A 1 135 ? 19.731 25.350 75.202 1.00 30.83 134 VAL A O 1
ATOM 1040 N N . GLY A 1 136 ? 21.775 24.692 74.523 1.00 37.71 135 GLY A N 1
ATOM 1041 C CA . GLY A 1 136 ? 21.451 23.283 74.568 1.00 39.89 135 GLY A CA 1
ATOM 1042 C C . GLY A 1 136 ? 20.267 22.926 73.703 1.00 39.35 135 GLY A C 1
ATOM 1043 O O . GLY A 1 136 ? 20.154 23.351 72.549 1.00 37.90 135 GLY A O 1
ATOM 1044 N N . ILE A 1 137 ? 19.372 22.133 74.278 1.00 40.16 136 ILE A N 1
ATOM 1045 C CA . ILE A 1 137 ? 18.219 21.623 73.549 1.00 37.48 136 ILE A CA 1
ATOM 1046 C C . ILE A 1 137 ? 17.326 22.775 73.071 1.00 38.87 136 ILE A C 1
ATOM 1047 O O . ILE A 1 137 ? 16.592 22.650 72.094 1.00 40.96 136 ILE A O 1
ATOM 1052 N N . ASN A 1 138 ? 17.430 23.913 73.748 1.00 34.82 137 ASN A N 1
ATOM 1053 C CA . ASN A 1 138 ? 16.603 25.071 73.455 1.00 32.90 137 ASN A CA 1
ATOM 1054 C C . ASN A 1 138 ? 17.156 25.922 72.331 1.00 28.35 137 ASN A C 1
ATOM 1055 O O . ASN A 1 138 ? 16.538 26.916 71.937 1.00 28.37 137 ASN A O 1
ATOM 1060 N N . SER A 1 139 ? 18.325 25.561 71.813 1.00 28.14 138 SER A N 1
ATOM 1061 C CA . SER A 1 139 ? 18.843 26.308 70.674 1.00 27.65 138 SER A CA 1
ATOM 1062 C C . SER A 1 139 ? 18.435 25.667 69.339 1.00 30.61 138 SER A C 1
ATOM 1063 O O . SER A 1 139 ? 17.679 24.678 69.290 1.00 22.94 138 SER A O 1
ATOM 1066 N N . LEU A 1 140 ? 18.934 26.258 68.263 1.00 27.56 139 LEU A N 1
ATOM 1067 C CA . LEU A 1 140 ? 18.591 25.835 66.900 1.00 29.07 139 LEU A CA 1
ATOM 1068 C C . LEU A 1 140 ? 18.816 24.342 66.720 1.00 28.42 139 LEU A C 1
ATOM 1069 O O . LEU A 1 140 ? 19.893 23.837 67.028 1.00 35.78 139 LEU A O 1
ATOM 1074 N N . GLN A 1 141 ? 17.788 23.627 66.266 1.00 22.42 140 GLN A N 1
ATOM 1075 C CA . GLN A 1 141 ? 17.930 22.200 65.978 1.00 27.39 140 GLN A CA 1
ATOM 1076 C C . GLN A 1 141 ? 17.685 21.876 64.496 1.00 30.71 140 GLN A C 1
ATOM 1077 O O . GLN A 1 141 ? 18.255 20.919 63.984 1.00 33.24 140 GLN A O 1
ATOM 1083 N N . SER A 1 142 ? 16.846 22.642 63.803 1.00 29.34 141 SER A N 1
ATOM 1084 C CA . SER A 1 142 ? 16.571 22.303 62.403 1.00 33.69 141 SER A CA 1
ATOM 1085 C C . SER A 1 142 ? 16.088 23.460 61.545 1.00 35.48 141 SER A C 1
ATOM 1086 O O . SER A 1 142 ? 15.646 24.487 62.059 1.00 34.52 141 SER A O 1
ATOM 1089 N N . TYR A 1 143 ? 16.203 23.280 60.228 1.00 29.04 142 TYR A N 1
ATOM 1090 C CA . TYR A 1 143 ? 15.626 24.198 59.258 1.00 28.15 142 TYR A CA 1
ATOM 1091 C C . TYR A 1 143 ? 14.567 23.469 58.450 1.00 25.52 142 TYR A C 1
ATOM 1092 O O . TYR A 1 143 ? 14.658 22.257 58.261 1.00 30.64 142 TYR A O 1
ATOM 1101 N N . GLN A 1 144 ? 13.564 24.191 57.962 1.00 31.48 143 GLN A N 1
ATOM 1102 C CA . GLN A 1 144 ? 12.561 23.619 57.048 1.00 32.57 143 GLN A CA 1
ATOM 1103 C C . GLN A 1 144 ? 12.237 24.599 55.941 1.00 28.07 143 GLN A C 1
ATOM 1104 O O . GLN A 1 144 ? 11.993 25.783 56.217 1.00 27.83 143 GLN A O 1
ATOM 1110 N N . LEU A 1 145 ? 12.225 24.122 54.694 1.00 27.43 144 LEU A N 1
ATOM 1111 C CA . LEU A 1 145 ? 11.791 24.944 53.565 1.00 23.10 144 LEU A CA 1
ATOM 1112 C C . LEU A 1 145 ? 10.409 24.505 53.159 1.00 21.53 144 LEU A C 1
ATOM 1113 O O . LEU A 1 145 ? 10.151 23.299 53.027 1.00 24.46 144 LEU A O 1
ATOM 1118 N N . SER A 1 146 ? 9.511 25.456 52.914 1.00 23.09 145 SER A N 1
ATOM 1119 C CA . SER A 1 146 ? 8.137 25.098 52.558 1.00 25.95 145 SER A CA 1
ATOM 1120 C C . SER A 1 146 ? 8.077 24.200 51.339 1.00 29.99 145 SER A C 1
ATOM 1121 O O . SER A 1 146 ? 8.895 24.315 50.434 1.00 27.91 145 SER A O 1
ATOM 1124 N N . ALA A 1 147 ? 7.116 23.286 51.352 1.00 26.67 146 ALA A N 1
ATOM 1125 C CA . ALA A 1 147 ? 6.938 22.330 50.274 1.00 34.50 146 ALA A CA 1
ATOM 1126 C C . ALA A 1 147 ? 6.678 23.072 48.972 1.00 31.53 146 ALA A C 1
ATOM 1127 O O . ALA A 1 147 ? 5.954 24.064 48.951 1.00 32.58 146 ALA A O 1
ATOM 1129 N N . ASN A 1 148 ? 7.308 22.620 47.897 1.00 30.76 147 ASN A N 1
ATOM 1130 C CA . ASN A 1 148 ? 7.178 23.289 46.609 1.00 31.76 147 ASN A CA 1
ATOM 1131 C C . ASN A 1 148 ? 7.807 22.443 45.496 1.00 34.59 147 ASN A C 1
ATOM 1132 O 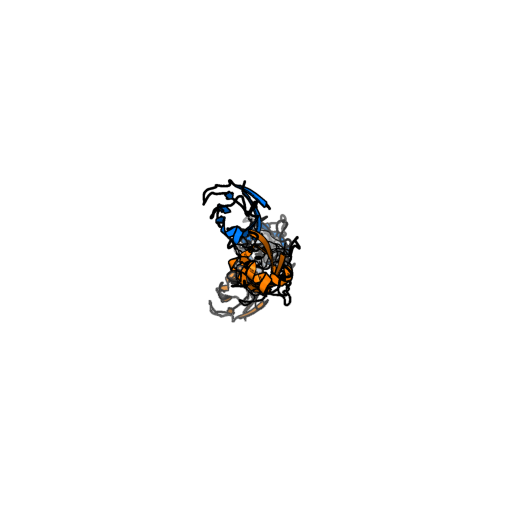O . ASN A 1 148 ? 8.597 21.547 45.775 1.00 36.17 147 ASN A O 1
ATOM 1137 N N . PRO A 1 149 ? 7.385 22.657 44.246 1.00 29.92 148 PRO A N 1
ATOM 1138 C CA . PRO A 1 149 ? 7.887 21.774 43.175 1.00 32.39 148 PRO A CA 1
ATOM 1139 C C . PRO A 1 149 ? 9.297 22.088 42.645 1.00 33.96 148 PRO A C 1
ATOM 1140 O O . PRO A 1 149 ? 9.880 21.249 41.951 1.00 40.69 148 PRO A O 1
ATOM 1144 N N . HIS A 1 150 ? 9.845 23.264 42.931 1.00 29.82 149 HIS A N 1
ATOM 1145 C CA . HIS A 1 150 ? 11.105 23.645 42.285 1.00 27.70 149 HIS A CA 1
ATOM 1146 C C . HIS A 1 150 ? 12.363 23.645 43.150 1.00 30.84 149 HIS A C 1
ATOM 1147 O O . HIS A 1 150 ? 13.454 23.386 42.647 1.00 26.63 149 HIS A O 1
ATOM 1154 N N . PHE A 1 151 ? 12.226 23.919 44.443 1.00 27.14 150 PHE A N 1
ATOM 1155 C CA . PHE A 1 151 ? 13.397 24.070 45.312 1.00 28.42 150 PHE A CA 1
ATOM 1156 C C . PHE A 1 151 ? 13.347 23.159 46.518 1.00 31.08 150 PHE A C 1
ATOM 1157 O O . PHE A 1 151 ? 12.275 22.932 47.087 1.00 24.92 150 PHE A O 1
ATOM 1165 N N . SER A 1 152 ? 14.495 22.628 46.917 1.00 29.11 151 SER A N 1
ATOM 1166 C CA . SER A 1 152 ? 14.561 21.935 48.188 1.00 28.48 151 SER A CA 1
ATOM 1167 C C . SER A 1 152 ? 15.708 22.442 49.054 1.00 29.83 151 SER A C 1
ATOM 1168 O O . SER A 1 152 ? 16.593 23.177 48.606 1.00 25.01 151 SER A O 1
ATOM 1171 N N . LEU A 1 153 ? 15.682 22.035 50.314 1.00 27.28 152 LEU A N 1
ATOM 1172 C CA . LEU A 1 153 ? 16.645 22.486 51.300 1.00 23.88 152 LEU A CA 1
ATOM 1173 C C . LEU A 1 153 ? 17.748 21.462 51.489 1.00 25.81 152 LEU A C 1
ATOM 1174 O O . LEU A 1 153 ? 17.488 20.262 51.543 1.00 35.94 152 LEU A O 1
ATOM 1179 N N . ASP A 1 154 ? 18.985 21.928 51.540 1.00 30.76 153 ASP A N 1
ATOM 1180 C CA . ASP A 1 154 ? 20.096 21.057 51.924 1.00 32.23 153 ASP A CA 1
ATOM 1181 C C . ASP A 1 154 ? 20.762 21.638 53.152 1.00 32.62 153 ASP A C 1
ATOM 1182 O O . ASP A 1 154 ? 20.882 22.861 53.276 1.00 30.17 153 ASP A O 1
ATOM 1187 N N . VAL A 1 155 ? 21.200 20.762 54.049 1.00 33.41 154 VAL A N 1
ATOM 1188 C CA . VAL A 1 155 ? 21.693 21.164 55.349 1.00 35.55 154 VAL A CA 1
ATOM 1189 C C . VAL A 1 155 ? 22.881 20.299 55.746 1.00 37.96 154 VAL A C 1
ATOM 1190 O O . VAL A 1 155 ? 22.875 19.088 55.513 1.00 43.06 154 VAL A O 1
ATOM 1194 N N . GLN A 1 156 ? 23.924 20.927 56.295 1.00 38.05 155 GLN A N 1
ATOM 1195 C CA . GLN A 1 156 ? 25.077 20.177 56.798 1.00 43.75 155 GLN A CA 1
ATOM 1196 C C . GLN A 1 156 ? 24.838 19.906 58.271 1.00 44.41 155 GLN A C 1
ATOM 1197 O O . GLN A 1 156 ? 24.675 20.838 59.054 1.00 42.57 155 GLN A O 1
ATOM 1203 N N . GLN A 1 157 ? 24.835 18.636 58.652 1.00 50.11 156 GLN A N 1
ATOM 1204 C CA . GLN A 1 157 ? 24.597 18.284 60.041 1.00 58.97 156 GLN A CA 1
ATOM 1205 C C . GLN A 1 157 ? 25.917 18.417 60.801 1.00 60.39 156 GLN A C 1
ATOM 1206 O O . GLN A 1 157 ? 26.782 17.552 60.707 1.00 63.19 156 GLN A O 1
ATOM 1212 N N . GLY A 1 158 ? 26.074 19.530 61.516 1.00 60.24 157 GLY A N 1
ATOM 1213 C CA . GLY A 1 158 ? 27.284 19.823 62.273 1.00 60.36 157 GLY A CA 1
ATOM 1214 C C . GLY A 1 158 ? 27.257 19.337 63.716 1.00 67.24 157 GLY A C 1
ATOM 1215 O O . GLY A 1 158 ? 26.342 18.608 64.117 1.00 68.36 157 GLY A O 1
ATOM 1216 N N . PRO A 1 159 ? 28.266 19.746 64.510 1.00 73.79 158 PRO A N 1
ATOM 1217 C CA . PRO A 1 159 ? 28.469 19.333 65.909 1.00 71.45 158 PRO A CA 1
ATOM 1218 C C . PRO A 1 159 ? 27.271 19.593 66.826 1.00 70.11 158 PRO A C 1
ATOM 1219 O O . PRO A 1 159 ? 26.717 18.641 67.376 1.00 62.13 158 PRO A O 1
ATOM 1223 N N . GLU A 1 160 ? 26.894 20.857 67.004 1.00 77.08 159 GLU A N 1
ATOM 1224 C CA . GLU A 1 160 ? 25.834 21.198 67.952 1.00 87.16 159 GLU A CA 1
ATOM 1225 C C . GLU A 1 160 ? 24.476 21.412 67.278 1.00 78.25 159 GLU A C 1
ATOM 1226 O O . GLU A 1 160 ? 23.442 21.476 67.953 1.00 85.74 159 GLU A O 1
ATOM 1232 N N . GLY A 1 161 ? 24.476 21.500 65.951 1.00 59.63 160 GLY A N 1
ATOM 1233 C CA . GLY A 1 161 ? 23.234 21.678 65.217 1.00 39.84 160 GLY A CA 1
ATOM 1234 C C . GLY A 1 161 ? 23.464 21.713 63.724 1.00 44.92 160 GLY A C 1
ATOM 1235 O O . GLY A 1 161 ? 24.566 21.414 63.265 1.00 42.67 160 GLY A O 1
ATOM 1236 N N . PRO A 1 162 ? 22.422 22.073 62.954 1.00 40.57 161 PRO A N 1
ATOM 1237 C CA . PRO A 1 162 ? 22.539 22.211 61.501 1.00 31.59 161 PRO A CA 1
ATOM 1238 C C . PRO A 1 162 ? 23.308 23.460 61.108 1.00 31.97 161 PRO A C 1
ATOM 1239 O O . PRO A 1 162 ? 23.179 24.514 61.755 1.00 30.22 161 PRO A O 1
ATOM 1243 N N . GLN A 1 163 ? 24.105 23.346 60.054 1.00 32.08 162 GLN A N 1
ATOM 1244 C CA . GLN A 1 163 ? 24.904 24.469 59.575 1.00 28.76 162 GLN A CA 1
ATOM 1245 C C . GLN A 1 163 ? 24.733 24.643 58.079 1.00 25.99 162 GLN A C 1
ATOM 1246 O O . GLN A 1 163 ? 24.287 23.718 57.396 1.00 25.98 162 GLN A O 1
ATOM 1252 N N . GLN A 1 164 ? 25.089 25.825 57.580 1.00 26.21 163 GLN A N 1
ATOM 1253 C CA . GLN A 1 164 ? 25.108 26.117 56.135 1.00 38.47 163 GLN A CA 1
ATOM 1254 C C . GLN A 1 164 ? 23.885 25.614 55.354 1.00 34.87 163 GLN A C 1
ATOM 1255 O O . GLN A 1 164 ? 24.013 24.775 54.461 1.00 33.58 163 GLN A O 1
ATOM 1261 N N . PRO A 1 165 ? 22.691 26.122 55.692 1.00 32.29 164 PRO A N 1
ATOM 1262 C CA . PRO A 1 165 ? 21.516 25.732 54.916 1.00 28.62 164 PRO A CA 1
ATOM 1263 C C . PRO A 1 165 ? 21.621 26.233 53.477 1.00 25.63 164 PRO A C 1
ATOM 1264 O O . PRO A 1 165 ? 22.097 27.350 53.261 1.00 21.25 164 PRO A O 1
ATOM 1268 N N . GLU A 1 166 ? 21.188 25.425 52.516 1.00 25.46 165 GLU A N 1
ATOM 1269 C CA . GLU A 1 166 ? 21.191 25.848 51.115 1.00 28.89 165 GLU A CA 1
ATOM 1270 C C . GLU A 1 166 ? 19.891 25.522 50.412 1.00 28.02 165 GLU A C 1
ATOM 1271 O O . GLU A 1 166 ? 19.295 24.476 50.649 1.00 28.13 165 GLU A O 1
ATOM 1277 N N . MET A 1 167 ? 19.471 26.417 49.522 1.00 27.67 166 MET A N 1
ATOM 1278 C CA . MET A 1 167 ? 18.331 26.176 48.672 1.00 29.97 166 MET A CA 1
ATOM 1279 C C . MET A 1 167 ? 18.823 25.687 47.309 1.00 29.45 166 MET A C 1
ATOM 1280 O O . MET A 1 167 ? 19.616 26.354 46.655 1.00 24.81 166 MET A O 1
ATOM 1285 N N . VAL A 1 168 ? 18.367 24.510 46.898 1.00 24.57 167 VAL A N 1
ATOM 1286 C CA . VAL A 1 168 ? 18.871 23.886 45.686 1.00 25.29 167 VAL A CA 1
ATOM 1287 C C . VAL A 1 168 ? 17.768 23.746 44.628 1.00 28.56 167 VAL A C 1
ATOM 1288 O O . VAL A 1 168 ? 16.683 23.246 44.911 1.00 23.23 167 VAL A O 1
ATOM 1292 N N . LEU A 1 169 ? 18.046 24.190 43.405 1.00 28.15 168 LEU A N 1
ATOM 1293 C CA . LEU A 1 169 ? 17.066 24.062 42.320 1.00 27.49 168 LEU A CA 1
ATOM 1294 C C . LEU A 1 169 ? 16.991 22.614 41.848 1.00 27.91 168 LEU A C 1
ATOM 1295 O O . LEU A 1 169 ? 18.009 22.029 41.455 1.00 31.67 168 LEU A O 1
ATOM 1300 N N . GLN A 1 170 ? 15.789 22.044 41.898 1.00 18.15 169 GLN A N 1
ATOM 1301 C CA . GLN A 1 170 ? 15.541 20.654 41.483 1.00 25.66 169 GLN A CA 1
ATOM 1302 C C . GLN A 1 170 ? 14.900 20.530 40.083 1.00 34.61 169 GLN A C 1
ATOM 1303 O O . GLN A 1 170 ? 15.366 19.746 39.260 1.00 39.94 169 GLN A O 1
ATOM 1309 N N . ARG A 1 171 ? 13.779 21.211 39.862 1.00 32.09 170 ARG A N 1
ATOM 1310 C CA . ARG A 1 171 ? 13.107 21.232 38.559 1.00 32.66 170 ARG A CA 1
ATOM 1311 C C . ARG A 1 171 ? 13.293 22.570 37.870 1.00 35.73 170 ARG A C 1
ATOM 1312 O O . ARG A 1 171 ? 13.350 23.596 38.543 1.00 35.32 170 ARG A O 1
ATOM 1320 N N . PRO A 1 172 ? 13.425 22.569 36.529 1.00 32.99 171 PRO A N 1
ATOM 1321 C CA . PRO A 1 172 ? 13.596 23.811 35.772 1.00 25.50 171 PRO A CA 1
ATOM 1322 C C . PRO A 1 172 ? 12.550 24.888 36.094 1.00 19.57 171 PRO A C 1
ATOM 1323 O O . PRO A 1 172 ? 11.382 24.582 36.249 1.00 25.36 171 PRO A O 1
ATOM 1327 N N . LEU A 1 173 ? 12.981 26.141 36.155 1.00 19.93 172 LEU A N 1
ATOM 1328 C CA . LEU A 1 173 ? 12.067 27.269 36.201 1.00 24.17 172 LEU A CA 1
ATOM 1329 C C . LEU A 1 173 ? 11.475 27.586 34.820 1.00 31.37 172 LEU A C 1
ATOM 1330 O O . LEU A 1 173 ? 12.013 27.159 33.793 1.00 29.51 172 LEU A O 1
ATOM 1335 N N . ASP A 1 174 ? 10.374 28.338 34.797 1.00 23.21 173 ASP A N 1
ATOM 1336 C CA . ASP A 1 174 ? 9.761 28.793 33.541 1.00 29.81 173 ASP A CA 1
ATOM 1337 C C . ASP A 1 174 ? 8.948 30.045 33.802 1.00 27.67 173 ASP A C 1
ATOM 1338 O O . ASP A 1 174 ? 7.863 29.968 34.358 1.00 28.94 173 ASP A O 1
ATOM 1343 N N . ARG A 1 175 ? 9.492 31.201 33.430 1.00 24.12 174 ARG A N 1
ATOM 1344 C CA . ARG A 1 175 ? 8.803 32.465 33.656 1.00 26.35 174 ARG A CA 1
ATOM 1345 C C . ARG A 1 175 ? 7.425 32.517 32.997 1.00 33.14 174 ARG A C 1
ATOM 1346 O O . ARG A 1 175 ? 6.526 33.181 33.507 1.00 27.90 174 ARG A O 1
ATOM 1354 N N . GLU A 1 176 ? 7.243 31.829 31.868 1.00 32.01 175 GLU A N 1
ATOM 1355 C CA . GLU A 1 176 ? 5.940 31.835 31.212 1.00 31.18 175 GLU A CA 1
ATOM 1356 C C . GLU A 1 176 ? 4.891 31.003 31.974 1.00 34.37 175 GLU A C 1
ATOM 1357 O O . GLU A 1 176 ? 3.702 31.102 31.693 1.00 30.59 175 GLU A O 1
ATOM 1363 N N . LYS A 1 177 ? 5.326 30.206 32.945 1.00 33.09 176 LYS A N 1
ATOM 1364 C CA . LYS A 1 177 ? 4.392 29.497 33.826 1.00 30.59 176 LYS A CA 1
ATOM 1365 C C . LYS A 1 177 ? 4.291 30.236 35.161 1.00 35.89 176 LYS A C 1
ATOM 1366 O O . LYS A 1 177 ? 3.208 30.587 35.606 1.00 28.95 176 LYS A O 1
ATOM 1372 N N . ASP A 1 178 ? 5.435 30.452 35.802 1.00 33.60 177 ASP A N 1
ATOM 1373 C CA . ASP A 1 178 ? 5.501 31.210 37.059 1.00 31.01 177 ASP A CA 1
ATOM 1374 C C . ASP A 1 178 ? 6.609 32.257 36.992 1.00 26.57 177 ASP A C 1
ATOM 1375 O O . ASP A 1 178 ? 7.786 31.906 36.894 1.00 30.38 177 ASP A O 1
ATOM 1380 N N . ALA A 1 179 ? 6.233 33.535 37.035 1.00 22.05 178 ALA A N 1
ATOM 1381 C CA . ALA A 1 179 ? 7.200 34.631 36.989 1.00 24.18 178 ALA A CA 1
ATOM 1382 C C . ALA A 1 179 ? 7.850 34.903 38.347 1.00 29.07 178 ALA A C 1
ATOM 1383 O O . ALA A 1 179 ? 8.888 35.581 38.427 1.00 27.82 178 ALA A O 1
ATOM 1385 N N . VAL A 1 180 ? 7.209 34.413 39.408 1.00 30.45 179 VAL A N 1
ATOM 1386 C CA . VAL A 1 180 ? 7.661 34.600 40.788 1.00 30.78 179 VAL A CA 1
ATOM 1387 C C . VAL A 1 180 ? 7.359 33.350 41.610 1.00 28.23 179 VAL A C 1
ATOM 1388 O O . VAL A 1 180 ? 6.349 32.686 41.389 1.00 24.71 179 VAL A O 1
ATOM 1392 N N . HIS A 1 181 ? 8.215 33.040 42.579 1.00 23.33 180 HIS A N 1
ATOM 1393 C CA . HIS A 1 181 ? 7.944 31.964 43.511 1.00 23.52 180 HIS A CA 1
ATOM 1394 C C . HIS A 1 181 ? 8.100 32.504 44.929 1.00 30.24 180 HIS A C 1
ATOM 1395 O O . HIS A 1 181 ? 9.011 33.276 45.205 1.00 26.03 180 HIS A O 1
ATOM 1402 N N . TYR A 1 182 ? 7.187 32.130 45.806 1.00 27.46 181 TYR A N 1
ATOM 1403 C CA . TYR A 1 182 ? 7.264 32.538 47.206 1.00 27.26 181 TYR A CA 1
ATOM 1404 C C . TYR A 1 182 ? 7.436 31.332 48.084 1.00 26.58 181 TYR A C 1
ATOM 1405 O O . TYR A 1 182 ? 6.688 30.364 47.974 1.00 26.34 181 TYR A O 1
ATOM 1414 N N . LEU A 1 183 ? 8.444 31.386 48.946 1.00 26.48 182 LEU A N 1
ATOM 1415 C CA . LEU A 1 183 ? 8.730 30.271 49.819 1.00 16.86 182 LEU A CA 1
ATOM 1416 C C . LEU A 1 183 ? 8.936 30.769 51.228 1.00 23.50 182 LEU A C 1
ATOM 1417 O O . LEU A 1 183 ? 9.148 31.963 51.460 1.00 23.49 182 LEU A O 1
ATOM 1422 N N . VAL A 1 184 ? 8.901 29.835 52.160 1.00 23.15 183 VAL A N 1
ATOM 1423 C CA . VAL A 1 184 ? 9.156 30.151 53.556 1.00 22.80 183 VAL A CA 1
ATOM 1424 C C . VAL A 1 184 ? 10.188 29.205 54.153 1.00 22.16 183 VAL A C 1
ATOM 1425 O O . VAL A 1 184 ? 10.072 27.969 54.050 1.00 23.57 183 VAL A O 1
ATOM 1429 N N . LEU A 1 185 ? 11.205 29.797 54.765 1.00 24.96 184 LEU A N 1
ATOM 1430 C CA . LEU A 1 185 ? 12.180 29.034 55.523 1.00 25.81 184 LEU A CA 1
ATOM 1431 C C . LEU A 1 185 ? 11.920 29.230 57.005 1.00 22.97 184 LEU A C 1
ATOM 1432 O O . LEU A 1 185 ? 11.891 30.364 57.518 1.00 19.36 184 LEU A O 1
ATOM 1437 N N . THR A 1 186 ? 11.749 28.121 57.694 1.00 18.65 185 THR A N 1
ATOM 1438 C CA . THR A 1 186 ? 11.653 28.184 59.144 1.00 27.48 185 THR A CA 1
ATOM 1439 C C . THR A 1 186 ? 12.920 27.632 59.793 1.00 32.53 185 THR A C 1
ATOM 1440 O O . THR A 1 186 ? 13.592 26.746 59.255 1.00 32.06 185 THR A O 1
ATOM 1444 N N . ALA A 1 187 ? 13.243 28.184 60.951 1.00 31.75 186 ALA A N 1
ATOM 1445 C CA . ALA A 1 187 ? 14.321 27.664 61.758 1.00 21.21 186 ALA A CA 1
ATOM 1446 C C . ALA A 1 187 ? 13.746 27.425 63.157 1.00 30.85 186 ALA A C 1
ATOM 1447 O O . ALA A 1 187 ? 13.230 28.351 63.783 1.00 27.55 186 ALA A O 1
ATOM 1449 N N . SER A 1 188 ? 13.782 26.168 63.604 1.00 24.15 187 SER A N 1
ATOM 1450 C CA . SER A 1 188 ? 13.107 25.718 64.824 1.00 26.39 187 SER A CA 1
ATOM 1451 C C . SER A 1 188 ? 14.110 25.270 65.866 1.00 30.40 187 SER A C 1
ATOM 1452 O O . SER A 1 188 ? 15.179 24.782 65.515 1.00 23.99 187 SER A O 1
ATOM 1455 N N . ASP A 1 189 ? 13.778 25.422 67.149 1.00 29.04 188 ASP A N 1
ATOM 1456 C CA . ASP A 1 189 ? 14.667 24.938 68.195 1.00 24.87 188 ASP A CA 1
ATOM 1457 C C . ASP A 1 189 ? 14.163 23.577 68.661 1.00 32.52 188 ASP A C 1
ATOM 1458 O O . ASP A 1 189 ? 13.271 23.008 68.036 1.00 34.49 188 ASP A O 1
ATOM 1463 N N . GLY A 1 190 ? 14.703 23.058 69.759 1.00 32.11 189 GLY A N 1
ATOM 1464 C CA . GLY A 1 190 ? 14.279 21.746 70.210 1.00 33.95 189 GLY A CA 1
ATOM 1465 C C . GLY A 1 190 ? 13.509 21.745 71.524 1.00 42.52 189 GLY A C 1
ATOM 1466 O O . GLY A 1 190 ? 13.473 20.733 72.227 1.00 38.31 189 GLY A O 1
ATOM 1467 N N . GLY A 1 191 ? 12.871 22.866 71.848 1.00 40.42 190 GLY A N 1
ATOM 1468 C CA . GLY A 1 191 ? 12.103 22.969 73.078 1.00 38.56 190 GLY A CA 1
ATOM 1469 C C . GLY A 1 191 ? 10.779 22.231 72.946 1.00 43.42 190 GLY A C 1
ATOM 1470 O O . GLY A 1 191 ? 10.522 21.590 71.929 1.00 43.24 190 GLY A O 1
ATOM 1471 N N . SER A 1 192 ? 9.954 22.281 73.988 1.00 43.85 191 SER A N 1
ATOM 1472 C CA . SER A 1 192 ? 8.600 21.732 73.911 1.00 47.41 191 SER A CA 1
ATOM 1473 C C . SER A 1 192 ? 7.610 22.718 74.539 1.00 48.62 191 SER A C 1
ATOM 1474 O O . SER A 1 192 ? 7.637 22.939 75.743 1.00 39.10 191 SER A O 1
ATOM 1477 N N . PRO A 1 193 ? 6.766 23.354 73.708 1.00 45.57 192 PRO A N 1
ATOM 1478 C CA . PRO A 1 193 ? 6.745 23.139 72.262 1.00 44.07 192 PRO A CA 1
ATOM 1479 C C . PRO A 1 193 ? 7.930 23.806 71.574 1.00 37.41 192 PRO A C 1
ATOM 1480 O O . PRO A 1 193 ? 8.661 24.599 72.170 1.00 35.30 192 PRO A O 1
ATOM 1484 N N . ILE A 1 194 ? 8.106 23.469 70.309 1.00 44.90 193 ILE A N 1
ATOM 1485 C CA . ILE A 1 194 ? 9.163 24.030 69.497 1.00 40.82 193 ILE A CA 1
ATOM 1486 C C . ILE A 1 194 ? 8.835 25.474 69.110 1.00 40.41 193 ILE A C 1
ATOM 1487 O O . ILE A 1 194 ? 7.696 25.783 68.756 1.00 45.84 193 ILE A O 1
ATOM 1492 N N . HIS A 1 195 ? 9.824 26.358 69.223 1.00 31.32 194 HIS A N 1
ATOM 1493 C CA . HIS A 1 195 ? 9.734 27.699 68.649 1.00 25.75 194 HIS A CA 1
ATOM 1494 C C . HIS A 1 195 ? 10.345 27.669 67.265 1.00 34.12 194 HIS A C 1
ATOM 1495 O O . HIS A 1 195 ? 11.364 27.023 67.063 1.00 28.44 194 HIS A O 1
ATOM 1502 N N . SER A 1 196 ? 9.723 28.370 66.329 1.00 30.65 195 SER A N 1
ATOM 1503 C CA . SER A 1 196 ? 10.209 28.437 64.960 1.00 29.03 195 SER A CA 1
ATOM 1504 C C . SER A 1 196 ? 10.247 29.880 64.482 1.00 29.58 195 SER A C 1
ATOM 1505 O O . SER A 1 196 ? 9.231 30.589 64.560 1.00 32.96 195 SER A O 1
ATOM 1508 N N . GLY A 1 197 ? 11.419 30.320 64.016 1.00 23.18 196 GLY A N 1
ATOM 1509 C CA . GLY A 1 197 ? 11.560 31.632 63.407 1.00 23.81 196 GLY A CA 1
ATOM 1510 C C . GLY A 1 197 ? 11.212 31.492 61.928 1.00 28.45 196 GLY A C 1
ATOM 1511 O O . GLY A 1 197 ? 11.139 30.372 61.411 1.00 23.17 196 GLY A O 1
ATOM 1512 N N . THR A 1 198 ? 10.958 32.608 61.251 1.00 27.44 197 THR A N 1
ATOM 1513 C CA . THR A 1 198 ? 10.483 32.561 59.867 1.00 27.34 197 THR A CA 1
ATOM 1514 C C . THR A 1 198 ? 11.197 33.555 58.980 1.00 27.22 197 THR A C 1
ATOM 1515 O O . THR A 1 198 ? 11.392 34.719 59.370 1.00 29.15 197 THR A O 1
ATOM 1519 N N . LEU A 1 199 ? 11.570 33.100 57.780 1.00 23.49 198 LEU A N 1
ATOM 1520 C CA . LEU A 1 199 ? 12.137 33.959 56.756 1.00 24.42 198 LEU A CA 1
ATOM 1521 C C . LEU A 1 199 ? 11.300 33.822 55.463 1.00 22.51 198 LEU A C 1
ATOM 1522 O O . LEU A 1 199 ? 11.026 32.700 54.999 1.00 22.48 198 LEU A O 1
ATOM 1527 N N . GLN A 1 200 ? 10.827 34.944 54.923 1.00 22.50 199 GLN A N 1
ATOM 1528 C CA . GLN A 1 200 ? 10.115 34.915 53.636 1.00 22.42 199 GLN A CA 1
ATOM 1529 C C . GLN A 1 200 ? 11.144 34.930 52.518 1.00 23.94 199 GLN A C 1
ATOM 1530 O O . GLN A 1 200 ? 12.101 35.709 52.577 1.00 25.53 199 GLN A O 1
ATOM 1536 N N . ILE A 1 201 ? 10.954 34.090 51.504 1.00 28.05 200 ILE A N 1
ATOM 1537 C CA . ILE A 1 201 ? 11.847 34.084 50.335 1.00 17.68 200 ILE A CA 1
ATOM 1538 C C . ILE A 1 201 ? 11.028 34.409 49.076 1.00 24.12 200 ILE A C 1
ATOM 1539 O O . ILE A 1 201 ? 9.915 33.900 48.872 1.00 22.82 200 ILE A O 1
ATOM 1544 N N . HIS A 1 202 ? 11.576 35.295 48.263 1.00 25.53 201 HIS A N 1
ATOM 1545 C CA . HIS A 1 202 ? 10.915 35.804 47.057 1.00 31.98 201 HIS A CA 1
ATOM 1546 C C . HIS A 1 202 ? 11.861 35.560 45.886 1.00 30.28 201 HIS A C 1
ATOM 1547 O O . HIS A 1 202 ? 12.951 36.137 45.834 1.00 24.81 201 HIS A O 1
ATOM 1554 N N . VAL A 1 203 ? 11.491 34.649 44.993 1.00 28.79 202 VAL A N 1
ATOM 1555 C CA . VAL A 1 203 ? 12.302 34.431 43.805 1.00 28.22 202 VAL A CA 1
ATOM 1556 C C . VAL A 1 203 ? 11.622 35.056 42.592 1.00 29.81 202 VAL A C 1
ATOM 1557 O O . VAL A 1 203 ? 10.500 34.689 42.221 1.00 25.73 202 VAL A O 1
ATOM 1561 N N . GLN A 1 204 ? 12.304 36.020 41.996 1.00 26.69 203 GLN A N 1
ATOM 1562 C CA . GLN A 1 204 ? 11.878 36.631 40.755 1.00 29.17 203 GLN A CA 1
ATOM 1563 C C . GLN A 1 204 ? 12.533 35.910 39.568 1.00 29.97 203 GLN A C 1
ATOM 1564 O O . GLN A 1 204 ? 13.774 35.791 39.489 1.00 28.32 203 GLN A O 1
ATOM 1570 N N . VAL A 1 205 ? 11.713 35.424 38.640 1.00 32.04 204 VAL A N 1
ATOM 1571 C CA . VAL A 1 205 ? 12.236 34.628 37.528 1.00 29.19 204 VAL A CA 1
ATOM 1572 C C . VAL A 1 205 ? 12.548 35.517 36.327 1.00 29.04 204 VAL A C 1
ATOM 1573 O O . VAL A 1 205 ? 11.674 36.194 35.790 1.00 30.01 204 VAL A O 1
ATOM 1577 N N . VAL A 1 206 ? 13.815 35.534 35.921 1.00 28.42 205 VAL A N 1
ATOM 1578 C CA . VAL A 1 206 ? 14.249 36.442 34.874 1.00 24.27 205 VAL A CA 1
ATOM 1579 C C . VAL A 1 206 ? 14.018 35.813 33.490 1.00 21.78 205 VAL A C 1
ATOM 1580 O O . VAL A 1 206 ? 14.284 34.617 33.261 1.00 23.68 205 VAL A O 1
ATOM 1584 N N . ASP A 1 207 ? 13.472 36.608 32.587 1.00 25.58 206 ASP A N 1
ATOM 1585 C CA . ASP A 1 207 ? 13.067 36.097 31.279 1.00 26.04 206 ASP A CA 1
ATOM 1586 C C . ASP A 1 207 ? 14.259 35.674 30.423 1.00 26.86 206 ASP A C 1
ATOM 1587 O O . ASP A 1 207 ? 15.333 36.293 30.478 1.00 25.51 206 ASP A O 1
ATOM 1592 N N . VAL A 1 208 ? 14.066 34.601 29.658 1.00 23.70 207 VAL A N 1
ATOM 1593 C CA . VAL A 1 208 ? 14.954 34.265 28.526 1.00 23.08 207 VAL A CA 1
ATOM 1594 C C . VAL A 1 208 ? 14.094 34.253 27.257 1.00 26.63 207 VAL A C 1
ATOM 1595 O O . VAL A 1 208 ? 12.912 33.882 27.325 1.00 22.37 207 VAL A O 1
ATOM 1599 N N . ASN A 1 209 ? 14.650 34.651 26.108 1.00 22.37 208 ASN A N 1
ATOM 1600 C CA . ASN A 1 209 ? 13.870 34.547 24.885 1.00 27.08 208 ASN A CA 1
ATOM 1601 C C . ASN A 1 209 ? 13.820 33.094 24.480 1.00 21.92 208 ASN A C 1
ATOM 1602 O O . ASN A 1 209 ? 14.639 32.654 23.675 1.00 24.67 208 ASN A O 1
ATOM 1607 N N . ASP A 1 210 ? 12.876 32.346 25.024 1.00 25.63 209 ASP A N 1
ATOM 1608 C CA . ASP A 1 210 ? 12.843 30.921 24.726 1.00 32.78 209 ASP A CA 1
ATOM 1609 C C . ASP A 1 210 ? 11.545 30.482 24.052 1.00 26.69 209 ASP A C 1
ATOM 1610 O O . ASP A 1 210 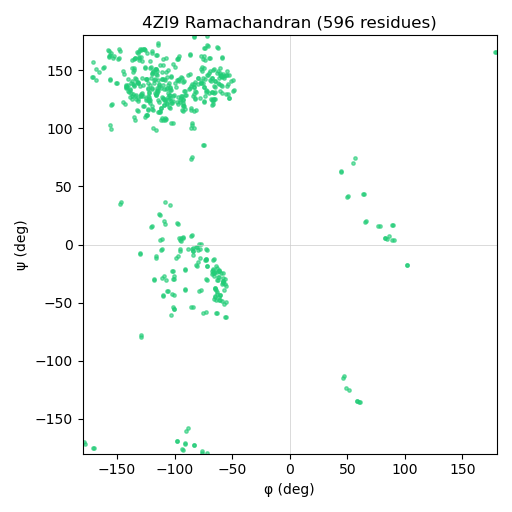? 11.233 29.283 23.994 1.00 28.97 209 ASP A O 1
ATOM 1615 N N . ASN A 1 211 ? 10.782 31.444 23.541 1.00 28.10 210 ASN A N 1
ATOM 1616 C CA . ASN A 1 211 ? 9.602 31.132 22.726 1.00 28.99 210 ASN A CA 1
ATOM 1617 C C . ASN A 1 211 ? 9.660 31.918 21.439 1.00 29.54 210 ASN A C 1
ATOM 1618 O O . ASN A 1 211 ? 9.870 33.134 21.468 1.00 29.63 210 ASN A O 1
ATOM 1623 N N . PRO A 1 212 ? 9.477 31.236 20.306 1.00 32.70 211 PRO A N 1
ATOM 1624 C CA . PRO A 1 212 ? 9.304 31.962 19.048 1.00 35.13 211 PRO A CA 1
ATOM 1625 C C . PRO A 1 212 ? 7.902 32.565 18.968 1.00 32.17 211 PRO A C 1
ATOM 1626 O O . PRO A 1 212 ? 6.991 32.110 19.642 1.00 32.68 211 PRO A O 1
ATOM 1630 N N . PRO A 1 213 ? 7.715 33.576 18.120 1.00 33.54 212 PRO A N 1
ATOM 1631 C CA . PRO A 1 213 ? 6.331 33.998 17.882 1.00 40.33 212 PRO A CA 1
ATOM 1632 C C . PRO A 1 213 ? 5.508 32.864 17.240 1.00 35.14 212 PRO A C 1
ATOM 1633 O O . PRO A 1 213 ? 6.063 31.852 16.807 1.00 38.21 212 PRO A O 1
ATOM 1637 N N . ALA A 1 214 ? 4.199 33.032 17.182 1.00 36.50 213 ALA A N 1
ATOM 1638 C CA . ALA A 1 214 ? 3.344 32.068 16.499 1.00 37.41 213 ALA A CA 1
ATOM 1639 C C . ALA A 1 214 ? 2.216 32.792 15.802 1.00 41.21 213 ALA A C 1
ATOM 1640 O O . ALA A 1 214 ? 1.450 33.497 16.438 1.00 39.76 213 ALA A O 1
ATOM 1642 N N . PHE A 1 215 ? 2.126 32.622 14.488 1.00 40.21 214 PHE A N 1
ATOM 1643 C CA . PHE A 1 215 ? 1.032 33.212 13.726 1.00 46.13 214 PHE A CA 1
ATOM 1644 C C . PHE A 1 215 ? -0.301 32.597 14.111 1.00 42.28 214 PHE A C 1
ATOM 1645 O O . PHE A 1 215 ? -0.366 31.443 14.540 1.00 41.99 214 PHE A O 1
ATOM 1653 N N . THR A 1 216 ? -1.363 33.377 13.977 1.00 43.70 215 THR A N 1
ATOM 1654 C CA . THR A 1 216 ? -2.711 32.876 14.243 1.00 50.82 215 THR A CA 1
ATOM 1655 C C . THR A 1 216 ? -3.116 31.758 13.288 1.00 51.79 215 THR A C 1
ATOM 1656 O O . THR A 1 216 ? -3.907 30.891 13.654 1.00 56.57 215 THR A O 1
ATOM 1660 N N . LYS A 1 217 ? -2.585 31.799 12.064 1.00 47.49 216 LYS A N 1
ATOM 1661 C CA . LYS A 1 217 ? -2.864 30.789 11.038 1.00 46.04 216 LYS A CA 1
ATOM 1662 C C . LYS A 1 217 ? -1.573 30.363 10.317 1.00 44.82 216 LYS A C 1
ATOM 1663 O O . LYS A 1 217 ? -0.625 31.146 10.212 1.00 43.93 216 LYS A O 1
ATOM 1669 N N . ALA A 1 218 ? -1.527 29.129 9.818 1.00 44.88 217 ALA A N 1
ATOM 1670 C CA . ALA A 1 218 ? -0.421 28.720 8.953 1.00 49.03 217 ALA A CA 1
ATOM 1671 C C . ALA A 1 218 ? -0.556 29.384 7.581 1.00 50.03 217 ALA A C 1
ATOM 1672 O O . ALA A 1 218 ? 0.438 29.618 6.892 1.00 47.84 217 ALA A O 1
ATOM 1674 N N . GLU A 1 219 ? -1.790 29.661 7.172 1.00 46.44 218 GLU A N 1
ATOM 1675 C CA . GLU A 1 219 ? -2.051 30.197 5.843 1.00 47.72 218 GLU A CA 1
ATOM 1676 C C . GLU A 1 219 ? -3.133 31.263 5.833 1.00 50.42 218 GLU A C 1
ATOM 1677 O O . GLU A 1 219 ? -4.207 31.073 6.397 1.00 53.35 218 GLU A O 1
ATOM 1683 N N . TYR A 1 220 ? -2.859 32.378 5.173 1.00 48.88 219 TYR A N 1
ATOM 1684 C CA . TYR A 1 220 ? -3.851 33.426 5.039 1.00 50.20 219 TYR A CA 1
ATOM 1685 C C . TYR A 1 220 ? -4.293 33.523 3.584 1.00 52.70 219 TYR A C 1
ATOM 1686 O O . TYR A 1 220 ? -3.480 33.805 2.698 1.00 51.10 219 TYR A O 1
ATOM 1695 N N . HIS A 1 221 ? -5.571 33.267 3.335 1.00 52.92 220 HIS A N 1
ATOM 1696 C CA . HIS A 1 221 ? -6.084 33.349 1.969 1.00 54.21 220 HIS A CA 1
ATOM 1697 C C . HIS A 1 221 ? -6.875 34.622 1.779 1.00 55.46 220 HIS A C 1
ATOM 1698 O O . HIS A 1 221 ? -7.755 34.938 2.573 1.00 56.17 220 HIS A O 1
ATOM 1705 N N . VAL A 1 222 ? -6.611 35.336 0.699 1.00 55.90 221 VAL A N 1
ATOM 1706 C CA . VAL A 1 222 ? -7.453 36.476 0.402 1.00 67.16 221 VAL A CA 1
ATOM 1707 C C . VAL A 1 222 ? -7.796 36.541 -1.077 1.00 70.51 221 VAL A C 1
ATOM 1708 O O . VAL A 1 222 ? -6.979 36.239 -1.955 1.00 58.02 221 VAL A O 1
ATOM 1712 N N . SER A 1 223 ? -9.043 36.912 -1.328 1.00 69.28 222 SER A N 1
ATOM 1713 C CA . SER A 1 223 ? -9.539 37.054 -2.673 1.00 68.89 222 SER A CA 1
ATOM 1714 C C . SER A 1 223 ? -9.733 38.543 -2.890 1.00 68.55 222 SER A C 1
ATOM 1715 O O . SER A 1 223 ? -10.388 39.220 -2.095 1.00 77.46 222 SER A O 1
ATOM 1718 N N . VAL A 1 224 ? -9.137 39.061 -3.949 1.00 62.64 223 VAL A N 1
ATOM 1719 C CA . VAL A 1 224 ? -9.150 40.495 -4.173 1.00 69.60 223 VAL A CA 1
ATOM 1720 C C . VAL A 1 224 ? -9.725 40.828 -5.549 1.00 73.01 223 VAL A C 1
ATOM 1721 O O . VAL A 1 224 ? -9.508 40.092 -6.520 1.00 64.80 223 VAL A O 1
ATOM 1725 N N . PRO A 1 225 ? -10.502 41.923 -5.625 1.00 77.73 224 PRO A N 1
ATOM 1726 C CA . PRO A 1 225 ? -11.061 42.424 -6.887 1.00 77.39 224 PRO A CA 1
ATOM 1727 C C . PRO A 1 225 ? -10.005 42.773 -7.945 1.00 81.16 224 PRO A C 1
ATOM 1728 O O . PRO A 1 225 ? -8.927 43.257 -7.619 1.00 73.57 224 PRO A O 1
ATOM 1732 N N . GLU A 1 226 ? -10.337 42.528 -9.208 1.00 92.29 225 GLU A N 1
ATOM 1733 C CA . GLU A 1 226 ? -9.428 42.775 -10.325 1.00 101.64 225 GLU A CA 1
ATOM 1734 C C . GLU A 1 226 ? -8.942 44.221 -10.389 1.00 97.16 225 GLU A C 1
ATOM 1735 O O . GLU A 1 226 ? -7.775 44.478 -10.683 1.00 95.83 225 GLU A O 1
ATOM 1741 N N . ASN A 1 227 ? -9.842 45.158 -10.106 1.00 91.47 226 ASN A N 1
ATOM 1742 C CA . ASN A 1 227 ? -9.529 46.577 -10.220 1.00 85.78 226 ASN A CA 1
ATOM 1743 C C . ASN A 1 227 ? -9.388 47.288 -8.873 1.00 74.20 226 ASN A C 1
ATOM 1744 O O . ASN A 1 227 ? -9.793 48.437 -8.723 1.00 77.02 226 ASN A O 1
ATOM 1749 N N . VAL A 1 228 ? -8.835 46.603 -7.887 1.00 70.47 227 VAL A N 1
ATOM 1750 C CA . VAL A 1 228 ? -8.640 47.216 -6.577 1.00 70.84 227 VAL A CA 1
ATOM 1751 C C . VAL A 1 228 ? -7.624 48.368 -6.637 1.00 72.48 227 VAL A C 1
ATOM 1752 O O . VAL A 1 228 ? -6.530 48.216 -7.184 1.00 71.36 227 VAL A O 1
ATOM 1756 N N . PRO A 1 229 ? -7.993 49.531 -6.076 1.00 76.79 228 PRO A N 1
ATOM 1757 C CA . PRO A 1 229 ? -7.114 50.705 -6.022 1.00 75.97 228 PRO A CA 1
ATOM 1758 C C . PRO A 1 229 ? -5.830 50.437 -5.254 1.00 70.40 228 PRO A C 1
ATOM 1759 O O . PRO A 1 229 ? -5.814 49.586 -4.361 1.00 68.91 228 PRO A O 1
ATOM 1763 N N . LEU A 1 230 ? -4.763 51.145 -5.608 1.00 69.66 229 LEU A N 1
ATOM 1764 C CA . LEU A 1 230 ? -3.512 51.051 -4.856 1.00 67.68 229 LEU A CA 1
ATOM 1765 C C . LEU A 1 230 ? -3.700 51.466 -3.410 1.00 63.80 229 LEU A C 1
ATOM 1766 O O . LEU A 1 230 ? -4.511 52.340 -3.111 1.00 65.12 229 LEU A O 1
ATOM 1771 N N . GLY A 1 231 ? -2.970 50.801 -2.518 1.00 65.56 230 GLY A N 1
ATOM 1772 C CA . GLY A 1 231 ? -2.931 51.159 -1.112 1.00 61.46 230 GLY A CA 1
ATOM 1773 C C . GLY A 1 231 ? -4.064 50.574 -0.298 1.00 65.14 230 GLY A C 1
ATOM 1774 O O . GLY A 1 231 ? -4.173 50.828 0.901 1.00 65.28 230 GLY A O 1
ATOM 1775 N N . THR A 1 232 ? -4.877 49.747 -0.940 1.00 62.43 231 THR A N 1
ATOM 1776 C CA . THR A 1 232 ? -5.990 49.094 -0.274 1.00 62.49 231 THR A CA 1
ATOM 1777 C C . THR A 1 232 ? -5.529 48.028 0.708 1.00 65.87 231 THR A C 1
ATOM 1778 O O . THR A 1 232 ? -4.723 47.168 0.366 1.00 61.81 231 THR A O 1
ATOM 1782 N N . ARG A 1 233 ? -6.055 48.082 1.929 1.00 70.72 232 ARG A N 1
ATOM 1783 C CA . ARG A 1 233 ? -5.787 47.063 2.940 1.00 63.33 232 ARG A CA 1
ATOM 1784 C C . ARG A 1 233 ? -6.395 45.725 2.538 1.00 59.28 232 ARG A C 1
ATOM 1785 O O . ARG A 1 233 ? -7.595 45.622 2.326 1.00 66.43 232 ARG A O 1
ATOM 1793 N N . LEU A 1 234 ? -5.563 44.702 2.411 1.00 57.78 233 LEU A N 1
ATOM 1794 C CA . LEU A 1 234 ? -6.035 43.411 1.933 1.00 57.81 233 LEU A CA 1
ATOM 1795 C C . LEU A 1 234 ? -6.238 42.430 3.066 1.00 57.62 233 LEU A C 1
ATOM 1796 O O . LEU A 1 234 ? -7.095 41.548 2.997 1.00 57.57 233 LEU A O 1
ATOM 1801 N N . LEU A 1 235 ? -5.449 42.604 4.117 1.00 55.70 234 LEU A N 1
ATOM 1802 C CA . LEU A 1 235 ? -5.262 41.562 5.105 1.00 54.75 234 LEU A CA 1
ATOM 1803 C C . LEU A 1 235 ? -4.491 42.081 6.314 1.00 53.39 234 LEU A C 1
ATOM 1804 O O . LEU A 1 235 ? -3.604 42.919 6.181 1.00 52.90 234 LEU A O 1
ATOM 1809 N N . LYS A 1 236 ? -4.848 41.594 7.493 1.00 53.08 235 LYS A N 1
ATOM 1810 C CA . LYS A 1 236 ? -4.044 41.828 8.687 1.00 51.81 235 LYS A CA 1
ATOM 1811 C C . LYS A 1 236 ? -3.580 40.497 9.257 1.00 50.41 235 LYS A C 1
ATOM 1812 O O . LYS A 1 236 ? -4.396 39.655 9.619 1.00 54.49 235 LYS A O 1
ATOM 1818 N N . VAL A 1 237 ? -2.273 40.294 9.332 1.00 48.82 236 VAL A N 1
ATOM 1819 C CA . VAL A 1 237 ? -1.758 39.086 9.962 1.00 47.47 236 VAL A CA 1
ATOM 1820 C C . VAL A 1 237 ? -1.387 39.376 11.410 1.00 46.63 236 VAL A C 1
ATOM 1821 O O . VAL A 1 237 ? -1.185 40.524 11.784 1.00 49.57 236 VAL A O 1
ATOM 1825 N N . ASN A 1 238 ? -1.282 38.335 12.221 1.00 45.79 237 ASN A N 1
ATOM 1826 C CA . ASN A 1 238 ? -0.933 38.517 13.625 1.00 44.99 237 ASN A CA 1
ATOM 1827 C C . ASN A 1 238 ? -0.197 37.316 14.196 1.00 43.50 237 ASN A C 1
ATOM 1828 O O . ASN A 1 238 ? -0.536 36.167 13.903 1.00 43.57 237 ASN A O 1
ATOM 1833 N N . ALA A 1 239 ? 0.823 37.598 15.000 1.00 42.21 238 ALA A N 1
ATOM 1834 C CA . ALA A 1 239 ? 1.560 36.570 15.731 1.00 42.12 238 ALA A CA 1
ATOM 1835 C C . ALA A 1 239 ? 1.728 36.958 17.205 1.00 40.29 238 ALA A C 1
ATOM 1836 O O . ALA A 1 239 ? 2.040 38.098 17.532 1.00 40.30 238 ALA A O 1
ATOM 1838 N N . THR A 1 240 ? 1.575 35.989 18.089 1.00 39.85 239 THR A N 1
ATOM 1839 C CA . THR A 1 240 ? 1.712 36.258 19.517 1.00 41.62 239 THR A CA 1
ATOM 1840 C C . THR A 1 240 ? 3.020 35.657 20.012 1.00 38.27 239 THR A C 1
ATOM 1841 O O . THR A 1 240 ? 3.589 34.779 19.357 1.00 36.90 239 THR A O 1
ATOM 1845 N N . ASP A 1 241 ? 3.503 36.137 21.158 1.00 36.96 240 ASP A N 1
ATOM 1846 C CA . ASP A 1 241 ? 4.791 35.708 21.705 1.00 35.27 240 ASP A CA 1
ATOM 1847 C C . ASP A 1 241 ? 4.756 35.921 23.217 1.00 36.04 240 ASP A C 1
ATOM 1848 O O . ASP A 1 241 ? 4.567 37.045 23.678 1.00 38.02 240 ASP A O 1
ATOM 1853 N N . PRO A 1 242 ? 4.919 34.841 23.987 1.00 36.28 241 PRO A N 1
ATOM 1854 C CA . PRO A 1 242 ? 4.678 34.886 25.439 1.00 34.31 241 PRO A CA 1
ATOM 1855 C C . PRO A 1 242 ? 5.875 35.382 26.267 1.00 39.45 241 PRO A C 1
ATOM 1856 O O . PRO A 1 242 ? 5.755 35.499 27.481 1.00 33.77 241 PRO A O 1
ATOM 1860 N N . ASP A 1 243 ? 7.014 35.636 25.640 1.00 33.90 242 ASP A N 1
ATOM 1861 C CA . ASP A 1 243 ? 8.165 36.160 26.366 1.00 35.22 242 ASP A CA 1
ATOM 1862 C C . ASP A 1 243 ? 7.933 37.623 26.755 1.00 39.59 242 ASP A C 1
ATOM 1863 O O . ASP A 1 243 ? 6.951 38.249 26.324 1.00 35.94 242 ASP A O 1
ATOM 1868 N N . GLU A 1 244 ? 8.843 38.159 27.569 1.00 36.80 243 GLU A N 1
ATOM 1869 C CA . GLU A 1 244 ? 8.668 39.469 28.198 1.00 37.56 243 GLU A CA 1
ATOM 1870 C C . GLU A 1 244 ? 9.366 40.587 27.434 1.00 31.49 243 GLU A C 1
ATOM 1871 O O . GLU A 1 244 ? 10.479 40.415 26.931 1.00 34.06 243 GLU A O 1
ATOM 1877 N N . GLY A 1 245 ? 8.729 41.752 27.370 1.00 35.71 244 GLY A N 1
ATOM 1878 C CA . GLY A 1 245 ? 9.367 42.912 26.769 1.00 34.37 244 GLY A CA 1
ATOM 1879 C C . GLY A 1 245 ? 9.727 42.682 25.312 1.00 39.41 244 GLY A C 1
ATOM 1880 O O . GLY A 1 245 ? 8.927 42.140 24.541 1.00 43.26 244 GLY A O 1
ATOM 1881 N N . ALA A 1 246 ? 10.939 43.086 24.945 1.00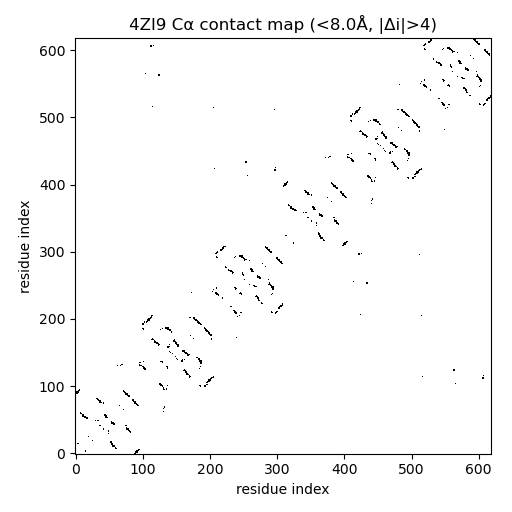 39.63 245 ALA A N 1
ATOM 1882 C CA . ALA A 1 246 ? 11.436 42.953 23.580 1.00 41.91 245 ALA A CA 1
ATOM 1883 C C . ALA A 1 246 ? 11.417 41.505 23.096 1.00 46.53 245 ALA A C 1
ATOM 1884 O O . ALA A 1 246 ? 11.247 41.246 21.902 1.00 43.72 245 ALA A O 1
ATOM 1886 N N . ASN A 1 247 ? 11.608 40.566 24.019 1.00 40.60 246 ASN A N 1
ATOM 1887 C CA . ASN A 1 247 ? 11.573 39.143 23.681 1.00 37.95 246 ASN A CA 1
ATOM 1888 C C . ASN A 1 247 ? 10.212 38.658 23.164 1.00 36.98 246 ASN A C 1
ATOM 1889 O O . ASN A 1 247 ? 10.142 37.641 22.459 1.00 30.59 246 ASN A O 1
ATOM 1894 N N . GLY A 1 248 ? 9.147 39.380 23.523 1.00 33.79 247 GLY A N 1
ATOM 1895 C CA . GLY A 1 248 ? 7.789 39.051 23.111 1.00 37.00 247 GLY A CA 1
ATOM 1896 C C . GLY A 1 248 ? 7.177 40.049 22.123 1.00 36.98 247 GLY A C 1
ATOM 1897 O O . GLY A 1 248 ? 5.997 39.960 21.771 1.00 35.81 247 GLY A O 1
ATOM 1898 N N . ARG A 1 249 ? 7.977 41.020 21.696 1.00 35.17 248 ARG A N 1
ATOM 1899 C CA . ARG A 1 249 ? 7.513 42.053 20.772 1.00 40.26 248 ARG A CA 1
ATOM 1900 C C . ARG A 1 249 ? 7.809 41.637 19.332 1.00 39.65 248 ARG A C 1
ATOM 1901 O O . ARG A 1 249 ? 8.974 41.431 18.964 1.00 36.11 248 ARG A O 1
ATOM 1909 N N . VAL A 1 250 ? 6.769 41.522 18.510 1.00 40.35 249 VAL A N 1
ATOM 1910 C CA . VAL A 1 250 ? 6.975 40.965 17.182 1.00 38.47 249 VAL A CA 1
ATOM 1911 C C . VAL A 1 250 ? 6.729 41.954 16.054 1.00 39.93 249 VAL A C 1
ATOM 1912 O O . VAL A 1 250 ? 5.829 42.800 16.103 1.00 42.83 249 VAL A O 1
ATOM 1916 N N . THR A 1 251 ? 7.575 41.850 15.043 1.00 37.62 250 THR A N 1
ATOM 1917 C CA . THR A 1 251 ? 7.440 42.646 13.836 1.00 44.20 250 THR A CA 1
ATOM 1918 C C . THR A 1 251 ? 7.300 41.723 12.630 1.00 38.87 250 THR A C 1
ATOM 1919 O O . THR A 1 251 ? 7.704 40.563 12.682 1.00 40.82 250 THR A O 1
ATOM 1923 N N . TYR A 1 252 ? 6.731 42.239 11.554 1.00 40.14 251 TYR A N 1
ATOM 1924 C CA . TYR A 1 252 ? 6.371 41.408 10.407 1.00 40.57 251 TYR A CA 1
ATOM 1925 C C . TYR A 1 252 ? 7.109 41.812 9.138 1.00 45.48 251 TYR A C 1
ATOM 1926 O O . TYR A 1 252 ? 7.276 42.998 8.858 1.00 41.53 251 TYR A O 1
ATOM 1935 N N . SER A 1 253 ? 7.508 40.824 8.349 1.00 42.81 252 SER A N 1
ATOM 1936 C CA . SER A 1 253 ? 8.143 41.098 7.066 1.00 42.23 252 SER A CA 1
ATOM 1937 C C . SER A 1 253 ? 7.973 39.935 6.104 1.00 41.13 252 SER A C 1
ATOM 1938 O O . SER A 1 253 ? 7.614 38.825 6.507 1.00 40.65 252 SER A O 1
ATOM 1941 N N . PHE A 1 254 ? 8.232 40.204 4.830 1.00 41.90 253 PHE A N 1
ATOM 1942 C CA . PHE A 1 254 ? 8.328 39.154 3.830 1.00 42.17 253 PHE A CA 1
ATOM 1943 C C . PHE A 1 254 ? 9.644 38.410 3.963 1.00 40.88 253 PHE A C 1
ATOM 1944 O O . PHE A 1 254 ? 10.673 39.028 4.186 1.00 40.36 253 PHE A O 1
ATOM 1952 N N . HIS A 1 255 ? 9.618 37.093 3.826 1.00 40.52 254 HIS A N 1
ATOM 1953 C CA . HIS A 1 255 ? 10.849 36.385 3.538 1.00 39.80 254 HIS A CA 1
ATOM 1954 C C . HIS A 1 255 ? 11.246 36.727 2.108 1.00 43.76 254 HIS A C 1
ATOM 1955 O O . HIS A 1 255 ? 10.389 36.933 1.244 1.00 42.00 254 HIS A O 1
ATOM 1962 N N . LYS A 1 256 ? 12.549 36.774 1.869 1.00 40.38 255 LYS A N 1
ATOM 1963 C CA . LYS A 1 256 ? 13.064 37.072 0.551 1.00 41.35 255 LYS A CA 1
ATOM 1964 C C . LYS A 1 256 ? 13.101 35.779 -0.242 1.00 41.64 255 LYS A C 1
ATOM 1965 O O . LYS A 1 256 ? 13.922 34.907 0.016 1.00 40.87 255 LYS A O 1
ATOM 1971 N N . VAL A 1 257 ? 12.150 35.628 -1.151 1.00 42.80 256 VAL A N 1
ATOM 1972 C CA . VAL A 1 257 ? 12.028 34.409 -1.932 1.00 46.04 256 VAL A CA 1
ATOM 1973 C C . VAL A 1 257 ? 11.939 34.798 -3.401 1.00 44.73 256 VAL A C 1
ATOM 1974 O O . VAL A 1 257 ? 12.912 34.679 -4.146 1.00 45.05 256 VAL A O 1
ATOM 1978 N N . ASP A 1 258 ? 10.767 35.259 -3.820 1.00 49.39 257 ASP A N 1
ATOM 1979 C CA . ASP A 1 258 ? 10.608 35.798 -5.168 1.00 51.04 257 ASP A CA 1
ATOM 1980 C C . ASP A 1 258 ? 10.195 37.254 -5.076 1.00 52.36 257 ASP A C 1
ATOM 1981 O O . ASP A 1 258 ? 9.017 37.556 -4.848 1.00 48.08 257 ASP A O 1
ATOM 1986 N N . HIS A 1 259 ? 11.155 38.154 -5.253 1.00 47.72 258 HIS A N 1
ATOM 1987 C CA . HIS A 1 259 ? 10.889 39.568 -5.062 1.00 48.16 258 HIS A CA 1
ATOM 1988 C C . HIS A 1 259 ? 9.936 40.138 -6.112 1.00 52.14 258 HIS A C 1
ATOM 1989 O O . HIS A 1 259 ? 9.277 41.147 -5.875 1.00 58.09 258 HIS A O 1
ATOM 1996 N N . SER A 1 260 ? 9.844 39.492 -7.266 1.00 50.65 259 SER A N 1
ATOM 1997 C CA . SER A 1 260 ? 8.985 40.010 -8.325 1.00 59.66 259 SER A CA 1
ATOM 1998 C C . SER A 1 260 ? 7.510 39.936 -7.906 1.00 52.45 259 SER A C 1
ATOM 1999 O O . SER A 1 260 ? 6.685 40.722 -8.359 1.00 53.59 259 SER A O 1
ATOM 2002 N N . VAL A 1 261 ? 7.196 39.024 -6.997 1.00 51.42 260 VAL A N 1
ATOM 2003 C CA . VAL A 1 261 ? 5.844 38.913 -6.470 1.00 51.62 260 VAL A CA 1
ATOM 2004 C C . VAL A 1 261 ? 5.630 39.901 -5.324 1.00 53.17 260 VAL A C 1
ATOM 2005 O O . VAL A 1 261 ? 4.691 40.702 -5.336 1.00 52.02 260 VAL A O 1
ATOM 2009 N N . VAL A 1 262 ? 6.522 39.831 -4.342 1.00 49.74 261 VAL A N 1
ATOM 2010 C CA . VAL A 1 262 ? 6.441 40.617 -3.114 1.00 49.68 261 VAL A CA 1
ATOM 2011 C C . VAL A 1 262 ? 6.527 42.129 -3.343 1.00 49.92 261 VAL A C 1
ATOM 2012 O O . VAL A 1 262 ? 5.976 42.909 -2.564 1.00 54.77 261 VAL A O 1
ATOM 2016 N N . ARG A 1 263 ? 7.198 42.542 -4.416 1.00 50.64 262 ARG A N 1
ATOM 2017 C CA . ARG A 1 263 ? 7.339 43.963 -4.720 1.00 51.56 262 ARG A CA 1
ATOM 2018 C C . ARG A 1 263 ? 5.991 44.622 -5.026 1.00 55.92 262 ARG A C 1
ATOM 2019 O O . ARG A 1 263 ? 5.877 45.848 -5.009 1.00 58.11 262 ARG A O 1
ATOM 2027 N N . LYS A 1 264 ? 4.986 43.814 -5.355 1.00 56.12 263 LYS A N 1
ATOM 2028 C CA . LYS A 1 264 ? 3.652 44.336 -5.644 1.00 54.70 263 LYS A CA 1
ATOM 2029 C C . LYS A 1 264 ? 2.886 44.655 -4.359 1.00 54.38 263 LYS A C 1
ATOM 2030 O O . LYS A 1 264 ? 1.787 45.199 -4.399 1.00 55.51 263 LYS A O 1
ATOM 2036 N N . PHE A 1 265 ? 3.482 44.338 -3.221 1.00 52.92 264 PHE A N 1
ATOM 2037 C CA . PHE A 1 265 ? 2.779 44.468 -1.946 1.00 52.57 264 PHE A CA 1
ATOM 2038 C C . PHE A 1 265 ? 3.555 45.224 -0.885 1.00 55.90 264 PHE A C 1
ATOM 2039 O O . PHE A 1 265 ? 4.746 45.508 -1.030 1.00 53.69 264 PHE A O 1
ATOM 2047 N N . GLN A 1 266 ? 2.846 45.556 0.186 1.00 54.97 265 GLN A N 1
ATOM 2048 C CA . GLN A 1 266 ? 3.416 46.270 1.313 1.00 50.97 265 GLN A CA 1
ATOM 2049 C C . GLN A 1 266 ? 2.953 45.603 2.599 1.00 50.11 265 GLN A C 1
ATOM 2050 O O . GLN A 1 266 ? 1.759 45.380 2.789 1.00 50.84 265 GLN A O 1
ATOM 2056 N N . LEU A 1 267 ? 3.892 45.268 3.473 1.00 48.62 266 LEU A N 1
ATOM 2057 C CA . LEU A 1 267 ? 3.537 44.696 4.753 1.00 51.33 266 LEU A CA 1
ATOM 2058 C C . LEU A 1 267 ? 4.027 45.606 5.861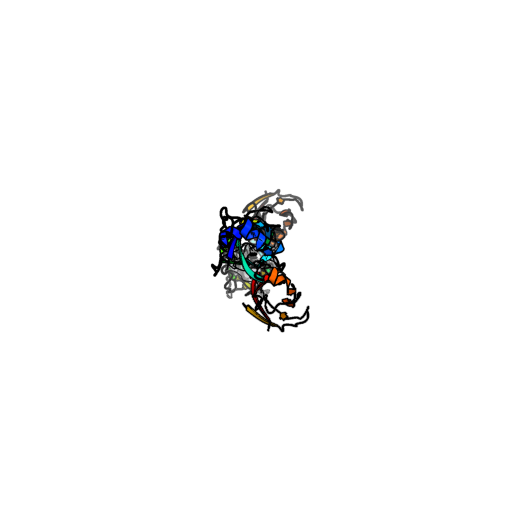 1.00 48.79 266 LEU A C 1
ATOM 2059 O O . LEU A 1 267 ? 5.225 45.804 6.022 1.00 49.93 266 LEU A O 1
ATOM 2064 N N . ASP A 1 268 ? 3.091 46.163 6.621 1.00 51.56 267 ASP A N 1
ATOM 2065 C CA . ASP A 1 268 ? 3.448 47.032 7.733 1.00 47.79 267 ASP A CA 1
ATOM 2066 C C . ASP A 1 268 ? 4.137 46.230 8.821 1.00 46.10 267 ASP A C 1
ATOM 2067 O O . ASP A 1 268 ? 3.599 45.242 9.319 1.00 45.69 267 ASP A O 1
ATOM 2072 N N . ALA A 1 269 ? 5.335 46.665 9.192 1.00 45.20 268 ALA A N 1
ATOM 2073 C CA . ALA A 1 269 ? 6.173 45.903 10.095 1.00 43.54 268 ALA A CA 1
ATOM 2074 C C . ALA A 1 269 ? 5.567 45.805 11.493 1.00 47.53 268 ALA A C 1
ATOM 2075 O O . ALA A 1 269 ? 5.875 44.886 12.235 1.00 42.11 268 ALA A O 1
ATOM 2077 N N . TYR A 1 270 ? 4.717 46.761 11.852 1.00 51.62 269 TYR A N 1
ATOM 2078 C CA . TYR A 1 270 ? 4.174 46.817 13.210 1.00 51.01 269 TYR A CA 1
ATOM 2079 C C . TYR A 1 270 ? 2.758 46.295 13.314 1.00 45.50 269 TYR A C 1
ATOM 2080 O O . TYR A 1 270 ? 2.433 45.558 14.235 1.00 47.91 269 TYR A O 1
ATOM 2089 N N . THR A 1 271 ? 1.923 46.666 12.357 1.00 51.99 270 THR A N 1
ATOM 2090 C CA . THR A 1 271 ? 0.511 46.313 12.413 1.00 52.39 270 THR A CA 1
ATOM 2091 C C . THR A 1 271 ? 0.210 44.995 11.712 1.00 55.64 270 THR A C 1
ATOM 2092 O O . THR A 1 271 ? -0.826 44.381 11.969 1.00 48.46 270 THR A O 1
ATOM 2096 N N . GLY A 1 272 ? 1.096 44.577 10.809 1.00 46.99 271 GLY A N 1
ATOM 2097 C CA . GLY A 1 272 ? 0.878 43.359 10.052 1.00 46.79 271 GLY A CA 1
ATOM 2098 C C . GLY A 1 272 ? -0.143 43.554 8.937 1.00 48.84 271 GLY A C 1
ATOM 2099 O O . GLY A 1 272 ? -0.685 42.591 8.389 1.00 48.66 271 GLY A O 1
ATOM 2100 N N . GLU A 1 273 ? -0.424 44.805 8.598 1.00 49.59 272 GLU A N 1
ATOM 2101 C CA . GLU A 1 273 ? -1.393 45.065 7.547 1.00 52.94 272 GLU A CA 1
ATOM 2102 C C . GLU A 1 273 ? -0.748 44.956 6.178 1.00 51.10 272 GLU A C 1
ATOM 2103 O O . GLU A 1 273 ? 0.256 45.610 5.899 1.00 52.51 272 GLU A O 1
ATOM 2109 N N . LEU A 1 274 ? -1.334 44.111 5.337 1.00 51.58 273 LEU A N 1
ATOM 2110 C CA . LEU A 1 274 ? -0.841 43.883 3.986 1.00 51.64 273 LEU A CA 1
ATOM 2111 C C . LEU A 1 274 ? -1.674 44.642 2.976 1.00 57.25 273 LEU A C 1
ATOM 2112 O O . LEU A 1 274 ? -2.899 44.519 2.958 1.00 54.58 273 LEU A O 1
ATOM 2117 N N . SER A 1 275 ? -1.014 45.417 2.124 1.00 53.72 274 SER A N 1
ATOM 2118 C CA . SER A 1 275 ? -1.710 46.177 1.102 1.00 55.43 274 SER A CA 1
ATOM 2119 C C . SER A 1 275 ? -1.032 46.047 -0.248 1.00 55.51 274 SER A C 1
ATOM 2120 O O . SER A 1 275 ? 0.143 45.681 -0.328 1.00 54.30 274 SER A O 1
ATOM 2123 N N . ASN A 1 276 ? -1.772 46.358 -1.308 1.00 57.03 275 ASN A N 1
ATOM 2124 C CA . ASN A 1 276 ? -1.195 46.306 -2.642 1.00 57.33 275 ASN A CA 1
ATOM 2125 C C . ASN A 1 276 ? -0.481 47.619 -2.937 1.00 58.24 275 ASN A C 1
ATOM 2126 O O . ASN A 1 276 ? -0.972 48.693 -2.596 1.00 58.72 275 ASN A O 1
ATOM 2131 N N . LYS A 1 277 ? 0.694 47.520 -3.549 1.00 62.81 276 LYS A N 1
ATOM 2132 C CA . LYS A 1 277 ? 1.524 48.689 -3.825 1.00 63.83 276 LYS A CA 1
ATOM 2133 C C . LYS A 1 277 ? 1.527 48.987 -5.325 1.00 62.19 276 LYS A C 1
ATOM 2134 O O . LYS A 1 277 ? 1.703 50.131 -5.752 1.00 62.85 276 LYS A O 1
ATOM 2140 N N . GLU A 1 278 ? 1.312 47.943 -6.117 1.00 61.70 277 GLU A N 1
ATOM 2141 C CA . GLU A 1 278 ? 1.280 48.050 -7.570 1.00 66.35 277 GLU A CA 1
ATOM 2142 C C . GLU A 1 278 ? 0.008 47.378 -8.088 1.00 68.33 277 GLU A C 1
ATOM 2143 O O . GLU A 1 278 ? -0.620 46.602 -7.361 1.00 67.77 277 GLU A O 1
ATOM 2149 N N . PRO A 1 279 ? -0.399 47.696 -9.328 1.00 65.73 278 PRO A N 1
ATOM 2150 C CA . PRO A 1 279 ? -1.572 47.035 -9.907 1.00 63.66 278 PRO A CA 1
ATOM 2151 C C . PRO A 1 279 ? -1.453 45.512 -9.885 1.00 68.87 278 PRO A C 1
ATOM 2152 O O . PRO A 1 279 ? -0.341 44.974 -9.934 1.00 70.27 278 PRO A O 1
ATOM 2156 N N . LEU A 1 280 ? -2.592 44.834 -9.765 1.00 73.01 279 LEU A N 1
ATOM 2157 C CA . LEU A 1 280 ? -2.634 43.378 -9.804 1.00 78.01 279 LEU A CA 1
ATOM 2158 C C . LEU A 1 280 ? -3.341 42.892 -11.076 1.00 88.60 279 LEU A C 1
ATOM 2159 O O . LEU A 1 280 ? -4.399 43.403 -11.444 1.00 89.39 279 LEU A O 1
ATOM 2164 N N . ASP A 1 281 ? -2.758 41.902 -11.742 1.00 102.20 280 ASP A N 1
ATOM 2165 C CA . ASP A 1 281 ? -3.336 41.385 -12.979 1.00 120.89 280 ASP A CA 1
ATOM 2166 C C . ASP A 1 281 ? -4.177 40.134 -12.745 1.00 125.92 280 ASP A C 1
ATOM 2167 O O . ASP A 1 281 ? -3.762 39.227 -12.021 1.00 124.68 280 ASP A O 1
ATOM 2172 N N A PHE A 1 282 ? -5.356 40.067 -13.355 0.50 128.70 281 PHE A N 1
ATOM 2173 N N B PHE A 1 282 ? -5.354 40.111 -13.367 0.50 128.71 281 PHE A N 1
ATOM 2174 C CA A PHE A 1 282 ? -6.138 38.835 -13.300 0.50 128.62 281 PHE A CA 1
ATOM 2175 C CA B PHE A 1 282 ? -6.198 38.923 -13.410 0.50 128.79 281 PHE A CA 1
ATOM 2176 C C A PHE A 1 282 ? -5.413 37.762 -14.101 0.50 125.32 281 PHE A C 1
ATOM 2177 C C B PHE A 1 282 ? -5.852 38.081 -14.632 0.50 126.36 281 PHE A C 1
ATOM 2178 O O A PHE A 1 282 ? -5.486 36.569 -13.793 0.50 121.20 281 PHE A O 1
ATOM 2179 O O B PHE A 1 282 ? -6.309 38.354 -15.744 0.50 128.44 281 PHE A O 1
ATOM 2194 N N A GLU A 1 283 ? -4.711 38.211 -15.135 0.50 124.71 282 GLU A N 1
ATOM 2195 N N B GLU A 1 283 ? -5.026 37.065 -14.418 0.50 121.89 282 GLU A N 1
ATOM 2196 C CA A GLU A 1 283 ? -3.923 37.338 -15.989 0.50 118.32 282 GLU A CA 1
ATOM 2197 C CA B GLU A 1 283 ? -4.647 36.148 -15.481 0.50 116.54 282 GLU A CA 1
ATOM 2198 C C A GLU A 1 283 ? -2.483 37.331 -15.482 0.50 114.09 282 GLU A C 1
ATOM 2199 C C B GLU A 1 283 ? -4.893 34.726 -14.996 0.50 101.80 282 GLU A C 1
ATOM 2200 O O A GLU A 1 283 ? -2.200 37.903 -14.428 0.50 115.79 282 GLU A O 1
ATOM 2201 O O B GLU A 1 283 ? -4.129 34.197 -14.190 0.50 96.04 282 GLU A O 1
ATOM 2212 N N A GLU A 1 284 ? -1.585 36.662 -16.205 0.50 110.65 283 GLU A N 1
ATOM 2213 N N B GLU A 1 284 ? -5.983 34.131 -15.480 0.50 93.64 283 GLU A N 1
ATOM 2214 C CA A GLU A 1 284 ? -0.170 36.546 -15.820 0.50 102.08 283 GLU A CA 1
ATOM 2215 C CA B GLU A 1 284 ? -6.469 32.841 -14.995 0.50 83.40 283 GLU A CA 1
ATOM 2216 C C A GLU A 1 284 ? 0.049 35.879 -14.452 0.50 92.31 283 GLU A C 1
ATOM 2217 C C B GLU A 1 284 ? -6.818 32.942 -13.514 0.50 70.78 283 GLU A C 1
ATOM 2218 O O A GLU A 1 284 ? 0.987 35.104 -14.275 0.50 91.32 283 GLU A O 1
ATOM 2219 O O B GLU A 1 284 ? -6.908 34.039 -12.968 0.50 65.32 283 GLU A O 1
ATOM 2230 N N A TYR A 1 285 ? -0.829 36.179 -13.500 0.50 89.78 284 TYR A N 1
ATOM 2231 N N B TYR A 1 285 ? -7.034 31.805 -12.867 0.50 68.71 284 TYR A N 1
ATOM 2232 C CA A TYR A 1 285 ? -0.819 35.575 -12.173 0.50 88.50 284 TYR A CA 1
ATOM 2233 C CA B TYR A 1 285 ? -7.321 31.810 -11.437 0.50 78.44 284 TYR A CA 1
ATOM 2234 C C A TYR A 1 285 ? -2.237 35.441 -11.632 0.50 89.62 284 TYR A C 1
ATOM 2235 C C B TYR A 1 285 ? -6.074 31.452 -10.630 0.50 83.24 284 TYR A C 1
ATOM 2236 O O A TYR A 1 285 ? -2.835 36.434 -11.213 0.50 90.31 284 TYR A O 1
ATOM 2237 O O B TYR A 1 285 ? -6.129 30.654 -9.691 0.50 81.77 284 TYR A O 1
ATOM 2254 N N A LYS A 1 286 ? -2.786 34.229 -11.658 0.50 88.54 285 LYS A N 1
ATOM 2255 N N B LYS A 1 286 ? -4.953 32.067 -11.005 0.50 83.95 285 LYS A N 1
ATOM 2256 C CA A LYS A 1 286 ? -4.050 33.973 -10.977 0.50 85.11 285 LYS A CA 1
ATOM 2257 C CA B LYS A 1 286 ? -3.669 31.839 -10.344 0.50 82.75 285 LYS A CA 1
ATOM 2258 C C A LYS A 1 286 ? -3.854 34.216 -9.483 0.50 77.55 285 LYS A C 1
ATOM 2259 C C B LYS A 1 286 ? -3.565 32.607 -9.030 0.50 80.20 285 LYS A C 1
ATOM 2260 O O A LYS A 1 286 ? -4.503 35.081 -8.891 0.50 68.52 285 LYS A O 1
ATOM 2261 O O B LYS A 1 286 ? -4.340 33.531 -8.775 0.50 76.07 285 LYS A O 1
ATOM 2272 N N A VAL A 1 287 ? -2.933 33.457 -8.892 0.50 80.31 286 VAL A N 1
ATOM 2273 N N B VAL A 1 287 ? -2.592 32.227 -8.208 0.50 83.93 286 VAL A N 1
ATOM 2274 C CA A VAL A 1 287 ? -2.588 33.607 -7.481 0.50 84.35 286 VAL A CA 1
ATOM 2275 C CA B VAL A 1 287 ? -2.363 32.888 -6.927 0.50 84.41 286 VAL A CA 1
ATOM 2276 C C A VAL A 1 287 ? -1.244 34.305 -7.282 0.50 83.87 286 VAL A C 1
ATOM 2277 C C B VAL A 1 287 ? -1.032 33.637 -6.889 0.50 83.36 286 VAL A C 1
ATOM 2278 O O A VAL A 1 287 ? -0.493 34.532 -8.233 0.50 84.34 286 VAL A O 1
ATOM 2279 O O B VAL A 1 287 ? -0.105 33.318 -7.631 0.50 84.05 286 VAL A O 1
ATOM 2286 N N . TYR A 1 288 ? -0.962 34.651 -6.030 1.00 79.56 287 TYR A N 1
ATOM 2287 C CA . TYR A 1 288 ? 0.295 35.277 -5.650 1.00 67.30 287 TYR A CA 1
ATOM 2288 C C . TYR A 1 288 ? 0.648 34.706 -4.278 1.00 58.40 287 TYR A C 1
ATOM 2289 O O . TYR A 1 288 ? 0.131 35.203 -3.282 1.00 56.72 287 TYR A O 1
ATOM 2298 N N . PRO A 1 289 ? 1.453 33.626 -4.216 1.00 54.51 288 PRO A N 1
ATOM 2299 C CA . PRO A 1 289 ? 1.870 33.095 -2.909 1.00 56.06 288 PRO A CA 1
ATOM 2300 C C . PRO A 1 289 ? 3.048 33.862 -2.360 1.00 48.66 288 PRO A C 1
ATOM 2301 O O . PRO A 1 289 ? 3.940 34.230 -3.111 1.00 48.69 288 PRO A O 1
ATOM 2305 N N . MET A 1 290 ? 3.049 34.121 -1.064 1.00 47.74 289 MET A N 1
ATOM 2306 C CA . MET A 1 290 ? 4.110 34.894 -0.457 1.00 46.67 289 MET A CA 1
ATOM 2307 C C . MET A 1 290 ? 4.424 34.322 0.913 1.00 45.32 289 MET A C 1
ATOM 2308 O O . MET A 1 290 ? 3.521 34.007 1.666 1.00 45.41 289 MET A O 1
ATOM 2313 N N . GLU A 1 291 ? 5.702 34.172 1.222 1.00 44.15 290 GLU A N 1
ATOM 2314 C CA . GLU A 1 291 ? 6.118 33.730 2.554 1.00 42.81 290 GLU A CA 1
ATOM 2315 C C . GLU A 1 291 ? 6.335 34.920 3.472 1.00 42.28 290 GLU A C 1
ATOM 2316 O O . GLU A 1 291 ? 7.037 35.865 3.135 1.00 42.28 290 GLU A O 1
ATOM 2322 N N . ILE A 1 292 ? 5.723 34.882 4.645 1.00 41.93 291 ILE A N 1
ATOM 2323 C CA . ILE A 1 292 ? 5.921 35.966 5.584 1.00 41.48 291 ILE A CA 1
ATOM 2324 C C . ILE A 1 292 ? 6.533 35.481 6.880 1.00 40.28 291 ILE A C 1
ATOM 2325 O O . ILE A 1 292 ? 6.517 34.292 7.205 1.00 39.57 291 ILE A O 1
ATOM 2330 N N . GLN A 1 293 ? 7.025 36.440 7.643 1.00 39.52 292 GLN A N 1
ATOM 2331 C CA . GLN A 1 293 ? 7.837 36.142 8.792 1.00 44.35 292 GLN A CA 1
ATOM 2332 C C . GLN A 1 293 ? 7.408 37.015 9.959 1.00 38.09 292 GLN A C 1
ATOM 2333 O O . GLN A 1 293 ? 7.112 38.197 9.784 1.00 40.44 292 GLN A O 1
ATOM 2339 N N . ALA A 1 294 ? 7.340 36.423 11.144 1.00 39.99 293 ALA A N 1
ATOM 2340 C CA . ALA A 1 294 ? 7.175 37.200 12.357 1.00 37.08 293 ALA A CA 1
ATOM 2341 C C . ALA A 1 294 ? 8.450 37.062 13.198 1.00 42.49 293 ALA A C 1
ATOM 2342 O O . ALA A 1 294 ? 8.851 35.952 13.537 1.00 35.00 293 ALA A O 1
ATOM 2344 N N . GLN A 1 295 ? 9.084 38.181 13.526 1.00 35.35 294 GLN A N 1
ATOM 2345 C CA . GLN A 1 295 ? 10.296 38.151 14.334 1.00 34.01 294 GLN A CA 1
ATOM 2346 C C . GLN A 1 295 ? 10.052 38.795 15.694 1.00 36.76 294 GLN A C 1
ATOM 2347 O O . GLN A 1 295 ? 9.412 39.851 15.775 1.00 37.18 294 GLN A O 1
ATOM 2353 N N . ASP A 1 296 ? 10.526 38.162 16.764 1.00 35.71 295 ASP A N 1
ATOM 2354 C CA . ASP A 1 296 ? 10.512 38.841 18.060 1.00 32.43 295 ASP A CA 1
ATOM 2355 C C . ASP A 1 296 ? 11.746 39.738 18.134 1.00 33.18 295 ASP A C 1
ATOM 2356 O O . ASP A 1 296 ? 12.471 39.887 17.157 1.00 34.21 295 ASP A O 1
ATOM 2361 N N . GLY A 1 297 ? 12.000 40.332 19.292 1.00 35.50 296 GLY A N 1
ATOM 2362 C CA . GLY A 1 297 ? 13.071 41.305 19.354 1.00 32.85 296 GLY A CA 1
ATOM 2363 C C . GLY A 1 297 ? 14.437 40.701 19.598 1.00 37.61 296 GLY A C 1
ATOM 2364 O O . GLY A 1 297 ? 15.398 41.444 19.788 1.00 44.05 296 GLY A O 1
ATOM 2365 N N . ALA A 1 298 ? 14.552 39.373 19.582 1.00 34.71 297 ALA A N 1
ATOM 2366 C CA . ALA A 1 298 ? 15.822 38.744 19.966 1.00 34.02 297 ALA A CA 1
ATOM 2367 C C . ALA A 1 298 ? 16.128 37.451 19.205 1.00 35.72 297 ALA A C 1
ATOM 2368 O O . ALA A 1 298 ? 16.639 36.490 19.789 1.00 37.99 297 ALA A O 1
ATOM 2370 N N . GLY A 1 299 ? 15.767 37.411 17.930 1.00 35.44 298 GLY A N 1
ATOM 2371 C CA . GLY A 1 299 ? 16.245 36.387 17.018 1.00 35.78 298 GLY A CA 1
ATOM 2372 C C . GLY A 1 299 ? 15.447 35.102 16.923 1.00 33.13 298 GLY A C 1
ATOM 2373 O O . GLY A 1 299 ? 15.949 34.107 16.409 1.00 35.34 298 GLY A O 1
ATOM 2374 N N . LEU A 1 300 ? 14.206 35.101 17.394 1.00 30.87 299 LEU A N 1
ATOM 2375 C CA . LEU A 1 300 ? 13.357 33.953 17.124 1.00 30.38 299 LEU A CA 1
ATOM 2376 C C . LEU A 1 300 ? 12.276 34.386 16.133 1.00 33.55 299 LEU A C 1
ATOM 2377 O O . LEU A 1 300 ? 11.931 35.564 16.044 1.00 31.00 299 LEU A O 1
ATOM 2382 N N . MET A 1 301 ? 11.755 33.426 15.385 1.00 30.85 300 MET A N 1
ATOM 2383 C CA . MET A 1 301 ? 10.896 33.751 14.250 1.00 32.15 300 MET A CA 1
ATOM 2384 C C . MET A 1 301 ? 9.851 32.683 14.008 1.00 32.81 300 MET A C 1
ATOM 2385 O O . MET A 1 301 ? 9.991 31.551 14.480 1.00 32.24 300 MET A O 1
ATOM 2390 N N . ALA A 1 302 ? 8.785 33.061 13.302 1.00 35.97 301 ALA A N 1
ATOM 2391 C CA . ALA A 1 302 ? 7.756 32.117 12.850 1.00 34.95 301 ALA A CA 1
ATOM 2392 C C . ALA A 1 302 ? 7.397 32.454 11.433 1.00 36.05 301 ALA A C 1
ATOM 2393 O O . ALA A 1 302 ? 7.595 33.585 11.006 1.00 36.36 301 ALA A O 1
ATOM 2395 N N . ARG A 1 303 ? 6.836 31.482 10.728 1.00 36.72 302 ARG A N 1
ATOM 2396 C CA . ARG A 1 303 ? 6.494 31.645 9.314 1.00 43.28 302 ARG A CA 1
ATOM 2397 C C . ARG A 1 303 ? 5.021 31.429 9.029 1.00 39.16 302 ARG A C 1
ATOM 2398 O O . ARG A 1 303 ? 4.358 30.662 9.718 1.00 39.25 302 ARG A O 1
ATOM 2406 N N . ALA A 1 304 ? 4.529 32.075 7.984 1.00 40.26 303 ALA A N 1
ATOM 2407 C CA . ALA A 1 304 ? 3.223 31.748 7.443 1.00 42.41 303 ALA A CA 1
ATOM 2408 C C . ALA A 1 304 ? 3.251 31.978 5.933 1.00 42.53 303 ALA A C 1
ATOM 2409 O O . ALA A 1 304 ? 4.176 32.598 5.414 1.00 42.17 303 ALA A O 1
ATOM 2411 N N . LYS A 1 305 ? 2.240 31.475 5.244 1.00 43.75 304 LYS A N 1
ATOM 2412 C CA . LYS A 1 305 ? 2.083 31.737 3.807 1.00 53.49 304 LYS A CA 1
ATOM 2413 C C . LYS A 1 305 ? 0.910 32.675 3.575 1.00 46.12 304 LYS A C 1
ATOM 2414 O O . LYS A 1 305 ? -0.111 32.575 4.249 1.00 46.65 304 LYS A O 1
ATOM 2420 N N . VAL A 1 306 ? 1.046 33.586 2.627 1.00 46.75 305 VAL A N 1
ATOM 2421 C CA . VAL A 1 306 ? -0.094 34.378 2.197 1.00 48.20 305 VAL A CA 1
ATOM 2422 C C . VAL A 1 306 ? -0.391 34.037 0.755 1.00 57.29 305 VAL A C 1
ATOM 2423 O O . VAL A 1 306 ? 0.519 33.974 -0.067 1.00 50.74 305 VAL A O 1
ATOM 2427 N N . LEU A 1 307 ? -1.657 33.803 0.450 1.00 50.61 306 LEU A N 1
ATOM 2428 C CA . LEU A 1 307 ? -2.053 33.461 -0.900 1.00 51.78 306 LEU A CA 1
ATOM 2429 C C . LEU A 1 307 ? -3.097 34.430 -1.385 1.00 59.92 306 LEU A C 1
ATOM 2430 O O . LEU A 1 307 ? -4.225 34.439 -0.891 1.00 54.07 306 LEU A O 1
ATOM 2435 N N . VAL A 1 308 ? -2.721 35.253 -2.354 1.00 53.89 307 VAL A N 1
ATOM 2436 C CA . VAL A 1 308 ? -3.642 36.241 -2.882 1.00 55.19 307 VAL A CA 1
ATOM 2437 C C . VAL A 1 308 ? -4.177 35.763 -4.218 1.00 56.48 307 VAL A C 1
ATOM 2438 O O . VAL A 1 308 ? -3.404 35.504 -5.127 1.00 57.36 307 VAL A O 1
ATOM 2442 N N . THR A 1 309 ? -5.496 35.629 -4.323 1.00 57.80 308 THR A N 1
ATOM 2443 C CA . THR A 1 309 ? -6.124 35.284 -5.598 1.00 59.54 308 THR A CA 1
ATOM 2444 C C . THR A 1 309 ? -6.824 36.505 -6.126 1.00 60.56 308 THR A C 1
ATOM 2445 O O . THR A 1 309 ? -7.526 37.194 -5.383 1.00 60.97 308 THR A O 1
ATOM 2449 N N . VAL A 1 310 ? -6.616 36.778 -7.407 1.00 66.61 309 VAL A N 1
ATOM 2450 C CA . VAL A 1 310 ? -7.322 37.844 -8.086 1.00 66.54 309 VAL A CA 1
ATOM 2451 C C . VAL A 1 310 ? -8.554 37.240 -8.765 1.00 64.34 309 VAL A C 1
ATOM 2452 O O . VAL A 1 310 ? -8.443 36.264 -9.507 1.00 64.51 309 VAL A O 1
ATOM 2456 N N . LEU A 1 311 ? -9.720 37.824 -8.504 1.00 65.55 310 LEU A N 1
ATOM 2457 C CA . LEU A 1 311 ? -10.985 37.279 -8.996 1.00 68.48 310 LEU A CA 1
ATOM 2458 C C . LEU A 1 311 ? -11.192 37.518 -10.490 1.00 70.30 310 LEU A C 1
ATOM 2459 O O . LEU A 1 311 ? -11.341 38.652 -10.935 1.00 74.54 310 LEU A O 1
ATOM 2464 N N . ASN B 1 3 ? 5.594 23.291 -47.029 1.00 93.02 2 ASN B N 1
ATOM 2465 C CA . ASN B 1 3 ? 6.130 24.168 -45.996 1.00 90.23 2 ASN B CA 1
ATOM 2466 C C . ASN B 1 3 ? 7.598 23.860 -45.673 1.00 77.71 2 ASN B C 1
ATOM 2467 O O . ASN B 1 3 ? 7.972 22.706 -45.461 1.00 86.26 2 ASN B O 1
ATOM 2472 N N . ILE B 1 4 ? 8.421 24.903 -45.637 1.00 55.68 3 ILE B N 1
ATOM 2473 C CA . ILE B 1 4 ? 9.861 24.762 -45.437 1.00 49.11 3 ILE B CA 1
ATOM 2474 C C . ILE B 1 4 ? 10.295 25.149 -44.013 1.00 48.53 3 ILE B C 1
ATOM 2475 O O . ILE B 1 4 ? 9.953 26.224 -43.515 1.00 51.46 3 ILE B O 1
ATOM 2480 N N . ARG B 1 5 ? 11.038 24.264 -43.356 1.00 43.22 4 ARG B N 1
ATOM 2481 C CA . ARG B 1 5 ? 11.491 24.519 -41.984 1.00 45.59 4 ARG B CA 1
ATOM 2482 C C . ARG B 1 5 ? 13.011 24.475 -41.864 1.00 44.02 4 ARG B C 1
ATOM 2483 O O . ARG B 1 5 ? 13.641 23.483 -42.227 1.00 47.24 4 ARG B O 1
ATOM 2491 N N . TYR B 1 6 ? 13.596 25.565 -41.369 1.00 34.59 5 TYR B N 1
ATOM 2492 C CA . TYR B 1 6 ? 15.007 25.606 -41.054 1.00 33.37 5 TYR B CA 1
ATOM 2493 C C . TYR B 1 6 ? 15.217 25.778 -39.538 1.00 32.74 5 TYR B C 1
ATOM 2494 O O . TYR B 1 6 ? 14.257 26.004 -38.803 1.00 36.38 5 TYR B O 1
ATOM 2503 N N . SER B 1 7 ? 16.483 25.688 -39.113 1.00 31.27 6 SER B N 1
ATOM 2504 C CA . SER B 1 7 ? 16.927 25.888 -37.736 1.00 33.86 6 SER B CA 1
ATOM 2505 C C . SER B 1 7 ? 18.158 26.742 -37.708 1.00 36.48 6 SER B C 1
ATOM 2506 O O . SER B 1 7 ? 18.985 26.702 -38.627 1.00 36.20 6 SER B O 1
ATOM 2509 N N . VAL B 1 8 ? 18.318 27.496 -36.633 1.00 29.36 7 VAL B N 1
ATOM 2510 C CA . VAL B 1 8 ? 19.559 28.211 -36.407 1.00 27.21 7 VAL B CA 1
ATOM 2511 C C . VAL B 1 8 ? 19.663 28.466 -34.907 1.00 33.18 7 VAL B C 1
ATOM 2512 O O . VAL B 1 8 ? 18.650 28.699 -34.257 1.00 34.79 7 VAL B O 1
ATOM 2516 N N . PRO B 1 9 ? 20.872 28.354 -34.346 1.00 32.80 8 PRO B N 1
ATOM 2517 C CA . PRO B 1 9 ? 21.030 28.741 -32.942 1.00 33.81 8 PRO B CA 1
ATOM 2518 C C . PRO B 1 9 ? 20.953 30.250 -32.819 1.00 32.77 8 PRO B C 1
ATOM 2519 O O . PRO B 1 9 ? 21.390 30.969 -33.724 1.00 32.08 8 PRO B O 1
ATOM 2523 N N . GLU B 1 10 ? 20.390 30.720 -31.715 1.00 32.31 9 GLU B N 1
ATOM 2524 C CA . GLU B 1 10 ? 20.443 32.132 -31.396 1.00 32.15 9 GLU B CA 1
ATOM 2525 C C . GLU B 1 10 ? 21.881 32.585 -31.302 1.00 30.02 9 GLU B C 1
ATOM 2526 O O . GLU B 1 10 ? 22.791 31.775 -31.101 1.00 33.69 9 GLU B O 1
ATOM 2532 N N . GLU B 1 11 ? 22.063 33.898 -31.417 1.00 27.55 10 GLU B N 1
ATOM 2533 C CA . GLU B 1 11 ? 23.333 34.585 -31.189 1.00 27.97 10 GLU B CA 1
ATOM 2534 C C . GLU B 1 11 ? 24.450 34.267 -32.193 1.00 31.31 10 GLU B C 1
ATOM 2535 O O . GLU B 1 11 ? 25.603 34.522 -31.910 1.00 31.10 10 GLU B O 1
ATOM 2541 N N . THR B 1 12 ? 24.137 33.763 -33.378 1.00 29.57 11 THR B N 1
ATOM 2542 C CA . THR B 1 12 ? 25.200 33.639 -34.384 1.00 29.93 11 THR B CA 1
ATOM 2543 C C . THR B 1 12 ? 25.639 35.023 -34.886 1.00 31.43 11 THR B C 1
ATOM 2544 O O . THR B 1 12 ? 24.923 36.014 -34.729 1.00 27.88 11 THR B O 1
ATOM 2548 N N . ASP B 1 13 ? 26.824 35.089 -35.479 1.00 37.10 12 ASP B N 1
ATOM 2549 C CA . ASP B 1 13 ? 27.274 36.309 -36.136 1.00 36.89 12 ASP B CA 1
ATOM 2550 C C . ASP B 1 13 ? 26.335 36.665 -37.294 1.00 35.12 12 ASP B C 1
ATOM 2551 O O . ASP B 1 13 ? 25.727 35.784 -37.912 1.00 27.52 12 ASP B O 1
ATOM 2556 N N . LYS B 1 14 ? 26.195 37.959 -37.569 1.00 36.30 13 LYS B N 1
ATOM 2557 C CA . LYS B 1 14 ? 25.431 38.416 -38.722 1.00 37.51 13 LYS B CA 1
ATOM 2558 C C . LYS B 1 14 ? 25.952 37.761 -40.006 1.00 35.57 13 LYS B C 1
ATOM 2559 O O . LYS B 1 14 ? 27.169 37.645 -40.207 1.00 30.43 13 LYS B O 1
ATOM 2565 N N . GLY B 1 15 ? 25.029 37.322 -40.858 1.00 30.11 14 GLY B N 1
ATOM 2566 C CA . GLY B 1 15 ? 25.372 36.715 -42.135 1.00 34.01 14 GLY B CA 1
ATOM 2567 C C . GLY B 1 15 ? 25.542 35.206 -42.069 1.00 37.03 14 GLY B C 1
ATOM 2568 O O . GLY B 1 15 ? 25.887 34.574 -43.060 1.00 30.98 14 GLY B O 1
ATOM 2569 N N . SER B 1 16 ? 25.292 34.623 -40.902 1.00 26.74 15 SER B N 1
ATOM 2570 C CA . SER B 1 16 ? 25.333 33.159 -40.746 1.00 25.91 15 SER B CA 1
ATOM 2571 C C . SER B 1 16 ? 24.301 32.451 -41.628 1.00 31.78 15 SER B C 1
ATOM 2572 O O . SER B 1 16 ? 23.155 32.878 -41.712 1.00 38.01 15 SER B O 1
ATOM 2575 N N . PHE B 1 17 ? 24.714 31.347 -42.249 1.00 33.53 16 PHE B N 1
ATOM 2576 C CA . PHE B 1 17 ? 23.873 30.574 -43.156 1.00 36.02 16 PHE B CA 1
ATOM 2577 C C . PHE B 1 17 ? 22.722 29.889 -42.440 1.00 34.71 16 PHE B C 1
ATOM 2578 O O . PHE B 1 17 ? 22.923 29.213 -41.431 1.00 34.80 16 PHE B O 1
ATOM 2586 N N . VAL B 1 18 ? 21.518 30.037 -42.980 1.00 27.83 17 VAL B N 1
ATOM 2587 C CA . VAL B 1 18 ? 20.366 29.334 -42.437 1.00 31.67 17 VAL B CA 1
ATOM 2588 C C . VAL B 1 18 ? 19.881 28.255 -43.391 1.00 36.02 17 VAL B C 1
ATOM 2589 O O . VAL B 1 18 ? 19.586 27.132 -42.972 1.00 37.89 17 VAL B O 1
ATOM 2593 N N . GLY B 1 19 ? 19.812 28.567 -44.680 1.00 31.11 18 GLY B N 1
ATOM 2594 C CA . GLY B 1 19 ? 19.284 27.593 -45.610 1.00 30.12 18 GLY B CA 1
ATOM 2595 C C . GLY B 1 19 ? 19.252 28.103 -47.034 1.00 34.95 18 GLY B C 1
ATOM 2596 O O . GLY B 1 19 ? 19.409 29.303 -47.294 1.00 34.73 18 GLY B O 1
ATOM 2597 N N . SER B 1 20 ? 19.073 27.189 -47.972 1.00 39.22 19 SER B N 1
ATOM 2598 C CA . SER B 1 20 ? 19.015 27.583 -49.372 1.00 33.23 19 SER B CA 1
ATOM 2599 C C . SER B 1 20 ? 17.629 27.320 -49.926 1.00 29.21 19 SER B C 1
ATOM 2600 O O . SER B 1 20 ? 17.200 26.171 -50.029 1.00 36.08 19 SER B O 1
ATOM 2603 N N . ILE B 1 21 ? 16.935 28.397 -50.278 1.00 37.93 20 ILE B N 1
ATOM 2604 C CA . ILE B 1 21 ? 15.591 28.322 -50.836 1.00 40.25 20 ILE B CA 1
ATOM 2605 C C . ILE B 1 21 ? 15.612 27.635 -52.189 1.00 44.37 20 ILE B C 1
ATOM 2606 O O . ILE B 1 21 ? 14.705 26.868 -52.522 1.00 47.53 20 ILE B O 1
ATOM 2611 N N . ALA B 1 22 ? 16.659 27.908 -52.966 1.00 38.82 21 ALA B N 1
ATOM 2612 C CA . ALA B 1 22 ? 16.787 27.325 -54.297 1.00 45.19 21 ALA B CA 1
ATOM 2613 C C . ALA B 1 22 ? 16.895 25.818 -54.186 1.00 46.54 21 ALA B C 1
ATOM 2614 O O . ALA B 1 22 ? 16.261 25.083 -54.939 1.00 50.86 21 ALA B O 1
ATOM 2616 N N . LYS B 1 23 ? 17.678 25.369 -53.211 1.00 47.77 22 LYS B N 1
ATOM 2617 C CA . LYS B 1 23 ? 17.870 23.949 -52.962 1.00 49.35 22 LYS B CA 1
ATOM 2618 C C . LYS B 1 23 ? 16.532 23.275 -52.660 1.00 45.80 22 LYS B C 1
ATOM 2619 O O . LYS B 1 23 ? 16.189 22.259 -53.265 1.00 45.28 22 LYS B O 1
ATOM 2625 N N . ASP B 1 24 ? 15.753 23.870 -51.758 1.00 43.32 23 ASP B N 1
ATOM 2626 C CA . ASP B 1 24 ? 14.497 23.263 -51.318 1.00 45.24 23 ASP B CA 1
ATOM 2627 C C . ASP B 1 24 ? 13.349 23.503 -52.298 1.00 48.41 23 ASP B C 1
ATOM 2628 O O . ASP B 1 24 ? 12.239 23.022 -52.098 1.00 59.31 23 ASP B O 1
ATOM 2633 N N . LEU B 1 25 ? 13.609 24.249 -53.360 1.00 52.27 24 LEU B N 1
ATOM 2634 C CA . LEU B 1 25 ? 12.634 24.367 -54.433 1.00 52.78 24 LEU B CA 1
ATOM 2635 C C . LEU B 1 25 ? 13.155 23.685 -55.690 1.00 60.46 24 LEU B C 1
ATOM 2636 O O . LEU B 1 25 ? 12.454 23.597 -56.703 1.00 58.27 24 LEU B O 1
ATOM 2641 N N . GLY B 1 26 ? 14.397 23.216 -55.617 1.00 61.23 25 GLY B N 1
ATOM 2642 C CA . GLY B 1 26 ? 15.031 22.542 -56.734 1.00 62.00 25 GLY B CA 1
ATOM 2643 C C . GLY B 1 26 ? 15.212 23.437 -57.941 1.00 62.37 25 GLY B C 1
ATOM 2644 O O . GLY B 1 26 ? 14.961 23.019 -59.074 1.00 64.82 25 GLY B O 1
ATOM 2645 N N . LEU B 1 27 ? 15.658 24.667 -57.711 1.00 59.15 26 LEU B N 1
ATOM 2646 C CA . LEU B 1 27 ? 15.803 25.623 -58.806 1.00 60.17 26 LEU B CA 1
ATOM 2647 C C . LEU B 1 27 ? 17.265 26.014 -59.025 1.00 62.02 26 LEU B C 1
ATOM 2648 O O . LEU B 1 27 ? 18.050 26.094 -58.073 1.00 64.08 26 LEU B O 1
ATOM 2653 N N . GLU B 1 28 ? 17.623 26.247 -60.283 1.00 53.45 27 GLU B N 1
ATOM 2654 C CA . GLU B 1 28 ? 18.960 26.714 -60.635 1.00 55.29 27 GLU B CA 1
ATOM 2655 C C . GLU B 1 28 ? 19.028 28.241 -60.642 1.00 63.65 27 GLU B C 1
ATOM 2656 O O . GLU B 1 28 ? 18.168 28.907 -60.072 1.00 71.58 27 GLU B O 1
ATOM 2662 N N . THR B 1 29 ? 20.029 28.795 -61.319 1.00 67.54 28 THR B N 1
ATOM 2663 C CA . THR B 1 29 ? 20.249 30.244 -61.306 1.00 70.62 28 THR B CA 1
ATOM 2664 C C . THR B 1 29 ? 19.195 30.968 -62.141 1.00 68.55 28 THR B C 1
ATOM 2665 O O . THR B 1 29 ? 18.473 31.826 -61.635 1.00 71.33 28 THR B O 1
ATOM 2669 N N . ARG B 1 30 ? 19.110 30.622 -63.417 1.00 67.49 29 ARG B N 1
ATOM 2670 C CA . ARG B 1 30 ? 18.188 31.305 -64.303 1.00 67.40 29 ARG B CA 1
ATOM 2671 C C . ARG B 1 30 ? 16.770 31.110 -63.773 1.00 71.10 29 ARG B C 1
ATOM 2672 O O . ARG B 1 30 ? 15.995 32.057 -63.710 1.00 75.47 29 ARG B O 1
ATOM 2680 N N . GLU B 1 31 ? 16.457 29.883 -63.359 1.00 70.99 30 GLU B N 1
ATOM 2681 C CA . GLU B 1 31 ? 15.147 29.547 -62.796 1.00 65.88 30 GLU B CA 1
ATOM 2682 C C . GLU B 1 31 ? 14.785 30.402 -61.587 1.00 58.28 30 GLU B C 1
ATOM 2683 O O . GLU B 1 31 ? 13.694 30.977 -61.515 1.00 50.11 30 GLU B O 1
ATOM 2689 N N . LEU B 1 32 ? 15.697 30.471 -60.626 1.00 56.65 31 LEU B N 1
ATOM 2690 C CA . LEU B 1 32 ? 15.419 31.180 -59.385 1.00 55.96 31 LEU B CA 1
ATOM 2691 C C . LEU B 1 32 ? 15.153 32.651 -59.649 1.00 61.11 31 LEU B C 1
ATOM 2692 O O . LEU B 1 32 ? 14.206 33.228 -59.124 1.00 62.68 31 LEU B O 1
ATOM 2697 N N . MET B 1 33 ? 15.994 33.248 -60.481 1.00 69.47 32 MET B N 1
ATOM 2698 C CA . MET B 1 33 ? 15.913 34.671 -60.744 1.00 78.05 32 MET B CA 1
ATOM 2699 C C . MET B 1 33 ? 14.610 35.046 -61.434 1.00 75.93 32 MET B C 1
ATOM 2700 O O . MET B 1 33 ? 13.931 35.982 -61.013 1.00 77.96 32 MET B O 1
ATOM 2705 N N . GLU B 1 34 ? 14.261 34.299 -62.478 1.00 70.73 33 GLU B N 1
ATOM 2706 C CA . GLU B 1 34 ? 13.075 34.593 -63.280 1.00 75.71 33 GLU B CA 1
ATOM 2707 C C . GLU B 1 34 ? 11.777 34.651 -62.477 1.00 82.44 33 GLU B C 1
ATOM 2708 O O . GLU B 1 34 ? 10.888 35.445 -62.788 1.00 87.66 33 GLU B O 1
ATOM 2714 N N . ARG B 1 35 ? 11.663 33.825 -61.444 1.00 78.64 34 ARG B N 1
ATOM 2715 C CA . ARG B 1 35 ? 10.425 33.791 -60.680 1.00 81.46 34 ARG B CA 1
ATOM 2716 C C . ARG B 1 35 ? 10.418 34.813 -59.542 1.00 73.12 34 ARG B C 1
ATOM 2717 O O . ARG B 1 35 ? 9.423 34.947 -58.832 1.00 82.37 34 ARG B O 1
ATOM 2725 N N . GLY B 1 36 ? 11.534 35.509 -59.359 1.00 59.24 35 GLY B N 1
ATOM 2726 C CA . GLY B 1 36 ? 11.563 36.692 -58.511 1.00 59.73 35 GLY B CA 1
ATOM 2727 C C . GLY B 1 36 ? 11.118 36.531 -57.065 1.00 59.40 35 GLY B C 1
ATOM 2728 O O . GLY B 1 36 ? 10.023 36.948 -56.692 1.00 63.54 35 GLY B O 1
ATOM 2729 N N . ILE B 1 37 ? 11.959 35.912 -56.250 1.00 47.68 36 ILE B N 1
ATOM 2730 C CA . ILE B 1 37 ? 11.614 35.675 -54.857 1.00 43.42 36 ILE B CA 1
ATOM 2731 C C . ILE B 1 37 ? 11.963 36.849 -53.939 1.00 46.40 36 ILE B C 1
ATOM 2732 O O . ILE B 1 37 ? 12.951 37.556 -54.157 1.00 48.42 36 ILE B O 1
ATOM 2737 N N . ARG B 1 38 ? 11.146 37.056 -52.906 1.00 49.16 37 ARG B N 1
ATOM 2738 C CA . ARG B 1 38 ? 11.496 37.999 -51.849 1.00 42.11 37 ARG B CA 1
ATOM 2739 C C . ARG B 1 38 ? 10.678 37.751 -50.577 1.00 42.49 37 ARG B C 1
ATOM 2740 O O . ARG B 1 38 ? 9.573 37.216 -50.624 1.00 49.23 37 ARG B O 1
ATOM 2748 N N . ILE B 1 39 ? 11.251 38.127 -49.441 1.00 43.61 38 ILE B N 1
ATOM 2749 C CA . ILE B 1 39 ? 10.580 38.008 -48.152 1.00 40.74 38 ILE B CA 1
ATOM 2750 C C . ILE B 1 39 ? 9.472 39.053 -48.098 1.00 41.09 38 ILE B C 1
ATOM 2751 O O . ILE B 1 39 ? 9.701 40.207 -48.455 1.00 48.03 38 ILE B O 1
ATOM 2756 N N . VAL B 1 40 ? 8.270 38.655 -47.692 1.00 39.68 39 VAL B N 1
ATOM 2757 C CA . VAL B 1 40 ? 7.240 39.636 -47.362 1.00 44.99 39 VAL B CA 1
ATOM 2758 C C . VAL B 1 40 ? 7.443 40.118 -45.927 1.00 51.77 39 VAL B C 1
ATOM 2759 O O . VAL B 1 40 ? 7.316 39.342 -44.969 1.00 50.15 39 VAL B O 1
ATOM 2763 N N . SER B 1 41 ? 7.762 41.400 -45.776 1.00 58.36 40 SER B N 1
ATOM 2764 C CA . SER B 1 41 ? 8.091 41.945 -44.458 1.00 62.59 40 SER B CA 1
ATOM 2765 C C . SER B 1 41 ? 6.914 41.963 -43.476 1.00 63.83 40 SER B C 1
ATOM 2766 O O . SER B 1 41 ? 5.855 42.529 -43.751 1.00 67.23 40 SER B O 1
ATOM 2769 N N . ARG B 1 42 ? 7.123 41.326 -42.331 1.00 59.49 41 ARG B N 1
ATOM 2770 C CA . ARG B 1 42 ? 6.189 41.356 -41.213 1.00 66.66 41 ARG B CA 1
ATOM 2771 C C . ARG B 1 42 ? 6.892 40.761 -39.996 1.00 61.71 41 ARG B C 1
ATOM 2772 O O . ARG B 1 42 ? 7.795 39.936 -40.146 1.00 58.38 41 ARG B O 1
ATOM 2780 N N . GLY B 1 43 ? 6.498 41.200 -38.801 1.00 62.11 42 GLY B N 1
ATOM 2781 C CA . GLY B 1 43 ? 7.030 40.659 -37.562 1.00 57.62 42 GLY B CA 1
ATOM 2782 C C . GLY B 1 43 ? 8.550 40.640 -37.523 1.00 58.75 42 GLY B C 1
ATOM 2783 O O . GLY B 1 43 ? 9.190 41.664 -37.761 1.00 58.84 42 GLY B O 1
ATOM 2784 N N . ARG B 1 44 ? 9.130 39.468 -37.271 1.00 58.04 43 ARG B N 1
ATOM 2785 C CA . ARG B 1 44 ? 10.578 39.355 -37.089 1.00 56.58 43 ARG B CA 1
ATOM 2786 C C . ARG B 1 44 ? 11.334 38.920 -38.351 1.00 51.18 43 ARG B C 1
ATOM 2787 O O . ARG B 1 44 ? 12.503 38.512 -38.283 1.00 45.01 43 ARG B O 1
ATOM 2795 N N . SER B 1 45 ? 10.686 39.052 -39.503 1.00 50.60 44 SER B N 1
ATOM 2796 C CA . SER B 1 45 ? 11.301 38.635 -40.757 1.00 49.39 44 SER B CA 1
ATOM 2797 C C . SER B 1 45 ? 12.629 39.354 -41.029 1.00 48.40 44 SER B C 1
ATOM 2798 O O . SER B 1 45 ? 13.489 38.827 -41.743 1.00 43.85 44 SER B O 1
ATOM 2801 N N . GLN B 1 46 ? 12.806 40.540 -40.441 1.00 49.16 45 GLN B N 1
ATOM 2802 C CA . GLN B 1 46 ? 14.010 41.344 -40.665 1.00 50.99 45 GLN B CA 1
ATOM 2803 C C . GLN B 1 46 ? 15.209 40.730 -39.968 1.00 42.84 45 GLN B C 1
ATOM 2804 O O . GLN B 1 46 ? 16.327 41.221 -40.092 1.00 50.96 45 GLN B O 1
ATOM 2810 N N . LEU B 1 47 ? 14.977 39.660 -39.221 1.00 36.66 46 LEU B N 1
ATOM 2811 C CA . LEU B 1 47 ? 16.082 38.917 -38.640 1.00 38.33 46 LEU B CA 1
ATOM 2812 C C . LEU B 1 47 ? 16.823 38.104 -39.700 1.00 36.62 46 LEU B C 1
ATOM 2813 O O . LEU B 1 47 ? 17.936 37.624 -39.461 1.00 35.61 46 LEU B O 1
ATOM 2818 N N . PHE B 1 48 ? 16.208 37.970 -40.874 1.00 36.80 47 PHE B N 1
ATOM 2819 C CA . PHE B 1 48 ? 16.775 37.172 -41.952 1.00 33.79 47 PHE B CA 1
ATOM 2820 C C . PHE B 1 48 ? 16.896 37.955 -43.255 1.00 39.50 47 PHE B C 1
ATOM 2821 O O . PHE B 1 48 ? 16.131 38.884 -43.523 1.00 37.71 47 PHE B O 1
ATOM 2829 N N . SER B 1 49 ? 17.867 37.560 -44.067 1.00 32.82 48 SER B N 1
ATOM 2830 C CA . SER B 1 49 ? 18.110 38.198 -45.350 1.00 32.76 48 SER B CA 1
ATOM 2831 C C . SER B 1 49 ? 18.134 37.135 -46.424 1.00 33.13 48 SER B C 1
ATOM 2832 O O . SER B 1 49 ? 18.859 36.142 -46.313 1.00 37.52 48 SER B O 1
ATOM 2835 N N . LEU B 1 50 ? 17.344 37.354 -47.464 1.00 34.64 49 LEU B N 1
ATOM 2836 C CA . LEU B 1 50 ? 17.241 36.426 -48.565 1.00 32.77 49 LEU B CA 1
ATOM 2837 C C . LEU B 1 50 ? 17.927 37.023 -49.790 1.00 37.62 49 LEU B C 1
ATOM 2838 O O . LEU B 1 50 ? 17.614 38.145 -50.206 1.00 36.22 49 LEU B O 1
ATOM 2843 N N . ASN B 1 51 ? 18.882 36.286 -50.346 1.00 32.19 50 ASN B N 1
ATOM 2844 C CA . ASN B 1 51 ? 19.533 36.703 -51.577 1.00 32.63 50 ASN B CA 1
ATOM 2845 C C . ASN B 1 51 ? 18.687 36.217 -52.749 1.00 29.73 50 ASN B C 1
ATOM 2846 O O . ASN B 1 51 ? 18.469 35.020 -52.918 1.00 37.24 50 ASN B O 1
ATOM 2851 N N . PRO B 1 52 ? 18.169 37.148 -53.550 1.00 33.93 51 PRO B N 1
ATOM 2852 C CA . PRO B 1 52 ? 17.226 36.781 -54.615 1.00 37.16 51 PRO B CA 1
ATOM 2853 C C . PRO B 1 52 ? 17.907 36.193 -55.852 1.00 37.75 51 PRO B C 1
ATOM 2854 O O . PRO B 1 52 ? 17.232 35.870 -56.841 1.00 40.20 51 PRO B O 1
ATOM 2858 N N . ARG B 1 53 ? 19.232 36.080 -55.815 1.00 36.62 52 ARG B N 1
ATOM 2859 C CA . ARG B 1 53 ? 19.977 35.562 -56.972 1.00 38.23 52 ARG B CA 1
ATOM 2860 C C . ARG B 1 53 ? 20.471 34.147 -56.699 1.00 41.12 52 ARG B C 1
ATOM 2861 O O . ARG B 1 53 ? 20.439 33.289 -57.585 1.00 38.28 52 ARG B O 1
ATOM 2869 N N . SER B 1 54 ? 20.928 33.920 -55.468 1.00 35.01 53 SER B N 1
ATOM 2870 C CA . SER B 1 54 ? 21.488 32.633 -55.063 1.00 34.65 53 SER B CA 1
ATOM 2871 C C . SER B 1 54 ? 20.487 31.828 -54.257 1.00 34.35 53 SER B C 1
ATOM 2872 O O . SER B 1 54 ? 20.594 30.607 -54.154 1.00 43.25 53 SER B O 1
ATOM 2875 N N . GLY B 1 55 ? 19.526 32.522 -53.660 1.00 30.50 54 GLY B N 1
ATOM 2876 C CA . GLY B 1 55 ? 18.500 31.875 -52.870 1.00 33.56 54 GLY B CA 1
ATOM 2877 C C . GLY B 1 55 ? 18.896 31.564 -51.445 1.00 37.76 54 GLY B C 1
ATOM 2878 O O . GLY B 1 55 ? 18.117 30.935 -50.724 1.00 43.60 54 GLY B O 1
ATOM 2879 N N . SER B 1 56 ? 20.083 32.007 -51.023 1.00 27.43 55 SER B N 1
ATOM 2880 C CA . SER B 1 56 ? 20.519 31.766 -49.658 1.00 33.52 55 SER B CA 1
ATOM 2881 C C . SER B 1 56 ? 19.676 32.554 -48.661 1.00 32.04 55 SER B C 1
ATOM 2882 O O . SER B 1 56 ? 19.274 33.700 -48.913 1.00 36.72 55 SER B O 1
ATOM 2885 N N . LEU B 1 57 ? 19.383 31.911 -47.542 1.00 31.04 56 LEU B N 1
ATOM 2886 C CA . LEU B 1 57 ? 18.792 32.582 -46.403 1.00 34.47 56 LEU B CA 1
ATOM 2887 C C . LEU B 1 57 ? 19.840 32.669 -45.286 1.00 32.96 56 LEU B C 1
ATOM 2888 O O . LEU B 1 57 ? 20.354 31.639 -44.834 1.00 32.29 56 LEU B O 1
ATOM 2893 N N . VAL B 1 58 ? 20.186 33.886 -44.867 1.00 27.74 57 VAL B N 1
ATOM 2894 C CA . VAL B 1 58 ? 21.162 34.081 -43.788 1.00 30.35 57 VAL B CA 1
ATOM 2895 C C . VAL B 1 58 ? 20.578 34.970 -42.690 1.00 31.81 57 VAL B C 1
ATOM 2896 O O . VAL B 1 58 ? 19.533 35.583 -42.898 1.00 32.94 57 VAL B O 1
ATOM 2900 N N . THR B 1 59 ? 21.242 35.051 -41.536 1.00 33.28 58 THR B N 1
ATOM 2901 C CA . THR B 1 59 ? 20.781 35.932 -40.469 1.00 33.31 58 THR B CA 1
ATOM 2902 C C . THR B 1 59 ? 21.156 37.360 -40.825 1.00 35.63 58 THR B C 1
ATOM 2903 O O . THR B 1 59 ? 22.143 37.582 -41.521 1.00 34.01 58 THR B O 1
ATOM 2907 N N . ALA B 1 60 ? 20.371 38.326 -40.354 1.00 36.58 59 ALA B N 1
ATOM 2908 C CA . ALA B 1 60 ? 20.582 39.722 -40.729 1.00 41.27 59 ALA B CA 1
ATOM 2909 C C . ALA B 1 60 ? 20.968 40.608 -39.545 1.00 46.38 59 ALA B C 1
ATOM 2910 O O . ALA B 1 60 ? 21.378 41.757 -39.716 1.00 47.80 59 ALA B O 1
ATOM 2912 N N . GLY B 1 61 ? 20.833 40.071 -38.342 1.00 44.43 60 GLY B N 1
ATOM 2913 C CA . GLY B 1 61 ? 21.088 40.840 -37.141 1.00 46.15 60 GLY B CA 1
ATOM 2914 C C . GLY B 1 61 ? 21.078 39.918 -35.947 1.00 41.06 60 GLY B C 1
ATOM 2915 O O . GLY B 1 61 ? 20.957 38.702 -36.105 1.00 36.21 60 GLY B O 1
ATOM 2916 N N . ARG B 1 62 ? 21.194 40.484 -34.753 1.00 42.37 61 ARG B N 1
ATOM 2917 C CA . ARG B 1 62 ? 21.228 39.657 -33.563 1.00 35.48 61 ARG B CA 1
ATOM 2918 C C . ARG B 1 62 ? 19.906 38.936 -33.363 1.00 34.73 61 ARG B C 1
ATOM 2919 O O . ARG B 1 62 ? 18.837 39.552 -33.349 1.00 41.42 61 ARG B O 1
ATOM 2927 N N . ILE B 1 63 ? 19.988 37.614 -33.242 1.00 33.24 62 ILE B N 1
ATOM 2928 C CA . ILE B 1 63 ? 18.840 36.802 -32.852 1.00 34.69 62 ILE B CA 1
ATOM 2929 C C . ILE B 1 63 ? 19.002 36.289 -31.412 1.00 38.26 62 ILE B C 1
ATOM 2930 O O . ILE B 1 63 ? 19.818 35.405 -31.124 1.00 36.69 62 ILE B O 1
ATOM 2935 N N . ASP B 1 64 ? 18.217 36.861 -30.509 1.00 41.88 63 ASP B N 1
ATOM 2936 C CA . ASP B 1 64 ? 18.261 36.488 -29.101 1.00 33.49 63 ASP B CA 1
ATOM 2937 C C . ASP B 1 64 ? 16.967 35.786 -28.728 1.00 32.23 63 ASP B C 1
ATOM 2938 O O . ASP B 1 64 ? 15.914 36.413 -28.615 1.00 36.97 63 ASP B O 1
ATOM 2943 N N . ARG B 1 65 ? 17.052 34.472 -28.532 1.00 31.09 64 ARG B N 1
ATOM 2944 C CA . ARG B 1 65 ? 15.878 33.667 -28.205 1.00 31.16 64 ARG B CA 1
ATOM 2945 C C . ARG B 1 65 ? 15.165 34.121 -26.937 1.00 36.79 64 ARG B C 1
ATOM 2946 O O . ARG B 1 65 ? 13.944 33.987 -26.828 1.00 38.17 64 ARG B O 1
ATOM 2954 N N . GLU B 1 66 ? 15.913 34.630 -25.964 1.00 37.23 65 GLU B N 1
ATOM 2955 C CA . GLU B 1 66 ? 15.297 35.094 -24.717 1.00 38.43 65 GLU B CA 1
ATOM 2956 C C . GLU B 1 66 ? 14.389 36.280 -24.996 1.00 43.66 65 GLU B C 1
ATOM 2957 O O . GLU B 1 66 ? 13.275 36.346 -24.494 1.00 41.61 65 GLU B O 1
ATOM 2963 N N . GLU B 1 67 ? 14.869 37.209 -25.814 1.00 38.74 66 GLU B N 1
ATOM 2964 C CA . GLU B 1 67 ? 14.084 38.378 -26.190 1.00 44.44 66 GLU B CA 1
ATOM 2965 C C . GLU B 1 67 ? 12.840 38.003 -26.980 1.00 47.88 66 GLU B C 1
ATOM 2966 O O . GLU B 1 67 ? 11.779 38.592 -26.788 1.00 53.13 66 GLU B O 1
ATOM 2972 N N . LEU B 1 68 ? 12.973 37.026 -27.871 1.00 46.68 67 LEU B N 1
ATOM 2973 C CA . LEU B 1 68 ? 11.887 36.670 -28.786 1.00 44.50 67 LEU B CA 1
ATOM 2974 C C . LEU B 1 68 ? 10.799 35.822 -28.138 1.00 45.97 67 LEU B C 1
ATOM 2975 O O . LEU B 1 68 ? 9.613 36.026 -28.396 1.00 46.92 67 LEU B O 1
ATOM 2980 N N . CYS B 1 69 ? 11.199 34.874 -27.294 1.00 39.19 68 CYS B N 1
ATOM 2981 C CA . CYS B 1 69 ? 10.278 33.833 -26.845 1.00 41.28 68 CYS B CA 1
ATOM 2982 C C . CYS B 1 69 ? 10.260 33.652 -25.303 1.00 45.98 68 CYS B C 1
ATOM 2983 O O . CYS B 1 69 ? 9.423 32.921 -24.772 1.00 44.75 68 CYS B O 1
ATOM 2986 N N . ALA B 1 70 ? 11.170 34.326 -24.597 1.00 43.15 69 ALA B N 1
ATOM 2987 C CA . ALA B 1 70 ? 11.323 34.190 -23.137 1.00 42.72 69 ALA B CA 1
ATOM 2988 C C . ALA B 1 70 ? 11.324 32.732 -22.688 1.00 43.69 69 ALA B C 1
ATOM 2989 O O . ALA B 1 70 ? 12.222 31.981 -23.045 1.00 45.58 69 ALA B O 1
ATOM 2991 N N . GLN B 1 71 ? 10.312 32.331 -21.924 1.00 43.11 70 GLN B N 1
ATOM 2992 C CA . GLN B 1 71 ? 10.242 30.964 -21.411 1.00 48.87 70 GLN B CA 1
ATOM 2993 C C . GLN B 1 71 ? 9.408 30.004 -22.250 1.00 48.84 70 GLN B C 1
ATOM 2994 O O . GLN B 1 71 ? 9.361 28.810 -21.954 1.00 54.90 70 GLN B O 1
ATOM 3000 N N . SER B 1 72 ? 8.745 30.506 -23.284 1.00 45.67 71 SER B N 1
ATOM 3001 C CA . SER B 1 72 ? 7.919 29.636 -24.120 1.00 52.63 71 SER B CA 1
ATOM 3002 C C . SER B 1 72 ? 8.774 28.784 -25.072 1.00 51.93 71 SER B C 1
ATOM 3003 O O . SER B 1 72 ? 9.880 29.175 -25.454 1.00 48.55 71 SER B O 1
ATOM 3006 N N . THR B 1 73 ? 8.239 27.624 -25.446 1.00 47.67 72 THR B N 1
ATOM 3007 C CA . THR B 1 73 ? 8.940 26.621 -26.247 1.00 47.90 72 THR B CA 1
ATOM 3008 C C . THR B 1 73 ? 7.990 25.946 -27.248 1.00 48.72 72 THR B C 1
ATOM 3009 O O . THR B 1 73 ? 6.865 25.632 -26.906 1.00 45.69 72 THR B O 1
ATOM 3013 N N . PRO B 1 74 ? 8.424 25.740 -28.498 1.00 50.14 73 PRO B N 1
ATOM 3014 C CA . PRO B 1 74 ? 9.696 26.138 -29.097 1.00 47.76 73 PRO B CA 1
ATOM 3015 C C . PRO B 1 74 ? 9.636 27.579 -29.577 1.00 47.68 73 PRO B C 1
ATOM 3016 O O . PRO B 1 74 ? 8.604 28.229 -29.414 1.00 51.61 73 PRO B O 1
ATOM 3020 N N . CYS B 1 75 ? 10.740 28.064 -30.131 1.00 37.78 74 CYS B N 1
ATOM 3021 C CA . CYS B 1 75 ? 10.834 29.420 -30.645 1.00 37.56 74 CYS B CA 1
ATOM 3022 C C . CYS B 1 75 ? 10.925 29.397 -32.161 1.00 36.91 74 CYS B C 1
ATOM 3023 O O . CYS B 1 75 ? 11.971 29.054 -32.719 1.00 36.41 74 CYS B O 1
ATOM 3026 N N . VAL B 1 76 ? 9.852 29.784 -32.829 1.00 40.99 75 VAL B N 1
ATOM 3027 C CA . VAL B 1 76 ? 9.816 29.705 -34.286 1.00 34.24 75 VAL B CA 1
ATOM 3028 C C . VAL B 1 76 ? 9.540 31.073 -34.899 1.00 38.87 75 VAL B C 1
ATOM 3029 O O . VAL B 1 76 ? 8.620 31.775 -34.472 1.00 37.87 75 VAL B O 1
ATOM 3033 N N . VAL B 1 77 ? 10.355 31.465 -35.878 1.00 35.90 76 VAL B N 1
ATOM 3034 C CA . VAL B 1 77 ? 10.095 32.694 -36.610 1.00 37.14 76 VAL B CA 1
ATOM 3035 C C . VAL B 1 77 ? 9.470 32.338 -37.966 1.00 35.79 76 VAL B C 1
ATOM 3036 O O . VAL B 1 77 ? 10.061 31.607 -38.758 1.00 36.23 76 VAL B O 1
ATOM 3040 N N . SER B 1 78 ? 8.280 32.862 -38.223 1.00 37.56 77 SER B N 1
ATOM 3041 C CA . SER B 1 78 ? 7.514 32.522 -39.422 1.00 40.16 77 SER B CA 1
ATOM 3042 C C . SER B 1 78 ? 7.376 33.698 -40.362 1.00 44.71 77 SER B C 1
ATOM 3043 O O . SER B 1 78 ? 7.090 34.812 -39.920 1.00 43.00 77 SER B O 1
ATOM 3046 N N . PHE B 1 79 ? 7.547 33.451 -41.659 1.00 39.19 78 PHE B N 1
ATOM 3047 C CA . PHE B 1 79 ? 7.276 34.484 -42.651 1.00 35.35 78 PHE B CA 1
ATOM 3048 C C . PHE B 1 79 ? 6.982 33.891 -44.020 1.00 38.61 78 PHE B C 1
ATOM 3049 O O . PHE B 1 79 ? 7.212 32.707 -44.262 1.00 41.95 78 PHE B O 1
ATOM 3057 N N . ASN B 1 80 ? 6.451 34.708 -44.915 1.00 40.92 79 ASN B N 1
ATOM 3058 C CA . ASN B 1 80 ? 6.216 34.246 -46.282 1.00 43.36 79 ASN B CA 1
ATOM 3059 C C . ASN B 1 80 ? 7.255 34.761 -47.245 1.00 40.71 79 ASN B C 1
ATOM 3060 O O . ASN B 1 80 ? 7.772 35.872 -47.096 1.00 38.55 79 ASN B O 1
ATOM 3065 N N . ILE B 1 81 ? 7.579 33.925 -48.221 1.00 39.84 80 ILE B N 1
ATOM 3066 C CA . ILE B 1 81 ? 8.357 34.358 -49.357 1.00 38.64 80 ILE B CA 1
ATOM 3067 C C . ILE B 1 81 ? 7.404 34.459 -50.539 1.00 38.83 80 ILE B C 1
ATOM 3068 O O . ILE B 1 81 ? 6.573 33.567 -50.789 1.00 38.61 80 ILE B O 1
ATOM 3073 N N . LEU B 1 82 ? 7.475 35.595 -51.219 1.00 44.44 81 LEU B N 1
ATOM 3074 C CA . LEU B 1 82 ? 6.648 35.844 -52.387 1.00 46.15 81 LEU B CA 1
ATOM 3075 C C . LEU B 1 82 ? 7.408 35.468 -53.652 1.00 42.80 81 LEU B C 1
ATOM 3076 O O . LEU B 1 82 ? 8.536 35.922 -53.876 1.00 40.03 81 LEU B O 1
ATOM 3081 N N . MET B 1 83 ? 6.798 34.616 -54.463 1.00 44.85 82 MET B N 1
ATOM 3082 C CA . MET B 1 83 ? 7.335 34.333 -55.785 1.00 48.75 82 MET B CA 1
ATOM 3083 C C . MET B 1 83 ? 6.474 35.114 -56.756 1.00 57.20 82 MET B C 1
ATOM 3084 O O . MET B 1 83 ? 5.321 34.748 -57.014 1.00 48.97 82 MET B O 1
ATOM 3089 N N . GLU B 1 84 ? 7.024 36.217 -57.256 1.00 65.14 83 GLU B N 1
ATOM 3090 C CA . GLU B 1 84 ? 6.248 37.206 -58.001 1.00 79.13 83 GLU B CA 1
ATOM 3091 C C . GLU B 1 84 ? 5.722 36.678 -59.329 1.00 79.66 83 GLU B C 1
ATOM 3092 O O . GLU B 1 84 ? 4.749 37.202 -59.869 1.00 83.19 83 GLU B O 1
ATOM 3098 N N . ASP B 1 85 ? 6.362 35.638 -59.848 1.00 76.57 84 ASP B N 1
ATOM 3099 C CA . ASP B 1 85 ? 5.954 35.061 -61.120 1.00 82.18 84 ASP B CA 1
ATOM 3100 C C . ASP B 1 85 ? 4.535 34.483 -61.035 1.00 80.37 84 ASP B C 1
ATOM 3101 O O . ASP B 1 85 ? 3.638 34.906 -61.761 1.00 81.62 84 ASP B O 1
ATOM 3106 N N . GLU B 1 86 ? 4.333 33.536 -60.127 1.00 83.31 85 GLU B N 1
ATOM 3107 C CA . GLU B 1 86 ? 3.051 32.851 -60.008 1.00 86.69 85 GLU B CA 1
ATOM 3108 C C . GLU B 1 86 ? 2.171 33.494 -58.946 1.00 84.81 85 GLU B C 1
ATOM 3109 O O . GLU B 1 86 ? 1.074 33.011 -58.673 1.00 83.79 85 GLU B O 1
ATOM 3115 N N . MET B 1 87 ? 2.657 34.589 -58.366 1.00 88.15 86 MET B N 1
ATOM 3116 C CA . MET B 1 87 ? 1.984 35.262 -57.256 1.00 95.92 86 MET B CA 1
ATOM 3117 C C . MET B 1 87 ? 1.601 34.286 -56.140 1.00 83.40 86 MET B C 1
ATOM 3118 O O . MET B 1 87 ? 0.522 34.379 -55.549 1.00 90.04 86 MET B O 1
ATOM 3123 N N . LYS B 1 88 ? 2.509 33.362 -55.847 1.00 60.23 87 LYS B N 1
ATOM 3124 C CA . LYS B 1 88 ? 2.269 32.340 -54.843 1.00 57.97 87 LYS B CA 1
ATOM 3125 C C . LYS B 1 88 ? 3.049 32.664 -53.575 1.00 53.74 87 LYS B C 1
ATOM 3126 O O . LYS B 1 88 ? 4.193 33.132 -53.641 1.00 47.25 87 LYS B O 1
ATOM 3132 N N . LEU B 1 89 ? 2.417 32.449 -52.423 1.00 49.10 88 LEU B N 1
ATOM 3133 C CA . LEU B 1 89 ? 3.098 32.644 -51.143 1.00 50.53 88 LEU B CA 1
ATOM 3134 C C . LEU B 1 89 ? 3.747 31.351 -50.684 1.00 48.80 88 LEU B C 1
ATOM 3135 O O . LEU B 1 89 ? 3.124 30.289 -50.720 1.00 57.02 88 LEU B O 1
ATOM 3140 N N . LEU B 1 90 ? 5.004 31.444 -50.272 1.00 45.61 89 LEU B N 1
ATOM 3141 C CA . LEU B 1 90 ? 5.739 30.294 -49.766 1.00 49.24 89 LEU B CA 1
ATOM 3142 C C . LEU B 1 90 ? 6.013 30.481 -48.268 1.00 45.26 89 LEU B C 1
ATOM 3143 O O . LEU B 1 90 ? 6.717 31.408 -47.889 1.00 43.92 89 LEU B O 1
ATOM 3148 N N . PRO B 1 91 ? 5.419 29.629 -47.417 1.00 43.14 90 PRO B N 1
ATOM 3149 C CA . PRO B 1 91 ? 5.570 29.704 -45.956 1.00 43.83 90 PRO B CA 1
ATOM 3150 C C . PRO B 1 91 ? 6.906 29.140 -45.472 1.00 47.09 90 PRO B C 1
ATOM 3151 O O . PRO B 1 91 ? 7.254 28.001 -45.799 1.00 48.25 90 PRO B O 1
ATOM 3155 N N . ILE B 1 92 ? 7.650 29.930 -44.706 1.00 41.46 91 ILE B N 1
ATOM 3156 C CA . ILE B 1 92 ? 8.924 29.481 -44.163 1.00 34.08 91 ILE B CA 1
ATOM 3157 C C . ILE B 1 92 ? 8.909 29.589 -42.644 1.00 38.89 91 ILE B C 1
ATOM 3158 O O . ILE B 1 92 ? 8.368 30.543 -42.075 1.00 41.35 91 ILE B O 1
ATOM 3163 N N . GLU B 1 93 ? 9.472 28.577 -42.000 1.00 36.10 92 GLU B N 1
ATOM 3164 C CA . GLU B 1 93 ? 9.658 28.584 -40.553 1.00 34.45 92 GLU B CA 1
ATOM 3165 C C . GLU B 1 93 ? 11.129 28.394 -40.235 1.00 34.73 92 GLU B C 1
ATOM 3166 O O . GLU B 1 93 ? 11.800 27.553 -40.844 1.00 36.13 92 GLU B O 1
ATOM 3172 N N . VAL B 1 94 ? 11.638 29.200 -39.307 1.00 37.74 93 VAL B N 1
ATOM 3173 C CA . VAL B 1 94 ? 12.990 29.037 -38.817 1.00 32.17 93 VAL B CA 1
ATOM 3174 C C . VAL B 1 94 ? 12.906 28.850 -37.294 1.00 36.24 93 VAL B C 1
ATOM 3175 O O . VAL B 1 94 ? 12.420 29.732 -36.571 1.00 32.21 93 VAL B O 1
ATOM 3179 N N . GLU B 1 95 ? 13.305 27.682 -36.810 1.00 35.35 94 GLU B N 1
ATOM 3180 C CA . GLU B 1 95 ? 13.324 27.483 -35.362 1.00 37.09 94 GLU B CA 1
ATOM 3181 C C . GLU B 1 95 ? 14.604 28.072 -34.804 1.00 35.15 94 GLU B C 1
ATOM 3182 O O . GLU B 1 95 ? 15.698 27.876 -35.352 1.00 32.55 94 GLU B O 1
ATOM 3188 N N . ILE B 1 96 ? 14.459 28.848 -33.737 1.00 36.28 95 ILE B N 1
ATOM 3189 C CA . ILE B 1 96 ? 15.602 29.423 -33.053 1.00 36.65 95 ILE B CA 1
ATOM 3190 C C . ILE B 1 96 ? 16.010 28.499 -31.896 1.00 32.55 95 ILE B C 1
ATOM 3191 O O . ILE B 1 96 ? 15.241 28.295 -30.973 1.00 34.47 95 ILE B O 1
ATOM 3196 N N . ILE B 1 97 ? 17.208 27.931 -31.972 1.00 36.10 96 ILE B N 1
ATOM 3197 C CA . ILE B 1 97 ? 17.664 26.965 -30.986 1.00 35.63 96 ILE B CA 1
ATOM 3198 C C . ILE B 1 97 ? 18.233 27.680 -29.771 1.00 28.77 96 ILE B C 1
ATOM 3199 O O . ILE B 1 97 ? 19.065 28.565 -29.915 1.00 30.20 96 ILE B O 1
ATOM 3204 N N . ASP B 1 98 ? 17.784 27.314 -28.577 1.00 37.55 97 ASP B N 1
ATOM 3205 C CA . ASP B 1 98 ? 18.326 27.897 -27.346 1.00 33.90 97 ASP B CA 1
ATOM 3206 C C . ASP B 1 98 ? 19.780 27.488 -27.167 1.00 32.28 97 ASP B C 1
ATOM 3207 O O . ASP B 1 98 ? 20.135 26.333 -27.394 1.00 39.87 97 ASP B O 1
ATOM 3212 N N . ILE B 1 99 ? 20.633 28.428 -26.792 1.00 28.72 98 ILE B N 1
ATOM 3213 C CA . ILE B 1 99 ? 21.952 28.054 -26.329 1.00 28.39 98 ILE B CA 1
ATOM 3214 C C . ILE B 1 99 ? 22.036 28.451 -24.865 1.00 34.77 98 ILE B C 1
ATOM 3215 O O . ILE B 1 99 ? 21.249 29.255 -24.375 1.00 36.93 98 ILE B O 1
ATOM 3220 N N . ASN B 1 100 ? 22.998 27.897 -24.161 1.00 33.03 99 ASN B N 1
ATOM 3221 C CA . ASN B 1 100 ? 23.095 28.191 -22.741 1.00 30.42 99 ASN B CA 1
ATOM 3222 C C . ASN B 1 100 ? 23.876 29.461 -22.503 1.00 30.42 99 ASN B C 1
ATOM 3223 O O . ASN B 1 100 ? 25.013 29.387 -22.076 1.00 35.69 99 ASN B O 1
ATOM 3228 N N . ASP B 1 101 ? 23.294 30.632 -22.758 1.00 35.98 100 ASP B N 1
ATOM 3229 C CA . ASP B 1 101 ? 24.053 31.877 -22.571 1.00 30.67 100 ASP B CA 1
ATOM 3230 C C . ASP B 1 101 ? 23.591 32.696 -21.370 1.00 36.38 100 ASP B C 1
ATOM 3231 O O . ASP B 1 101 ? 23.938 33.878 -21.243 1.00 40.62 100 ASP B O 1
ATOM 3236 N N . ASN B 1 102 ? 22.859 32.060 -20.458 1.00 37.70 101 ASN B N 1
ATOM 3237 C CA . ASN B 1 102 ? 22.439 32.728 -19.236 1.00 34.66 101 ASN B CA 1
ATOM 3238 C C . ASN B 1 102 ? 22.724 31.860 -18.043 1.00 35.28 101 ASN B C 1
ATOM 3239 O O . ASN B 1 102 ? 22.483 30.649 -18.074 1.00 35.08 101 ASN B O 1
ATOM 3244 N N . THR B 1 103 ? 23.211 32.509 -16.989 1.00 31.76 102 THR B N 1
ATOM 3245 C CA . THR B 1 103 ? 23.464 31.888 -15.694 1.00 31.24 102 THR B CA 1
ATOM 3246 C C . THR B 1 103 ? 22.276 32.140 -14.765 1.00 30.64 102 THR B C 1
ATOM 3247 O O . THR B 1 103 ? 21.704 33.228 -14.801 1.00 34.23 102 THR B O 1
ATOM 3251 N N . PRO B 1 104 ? 21.884 31.138 -13.951 1.00 33.75 103 PRO B N 1
ATOM 3252 C CA . PRO B 1 104 ? 20.802 31.385 -12.982 1.00 35.05 103 PRO B CA 1
ATOM 3253 C C . PRO B 1 104 ? 21.122 32.579 -12.081 1.00 34.58 103 PRO B C 1
ATOM 3254 O O . PRO B 1 104 ? 22.221 32.684 -11.54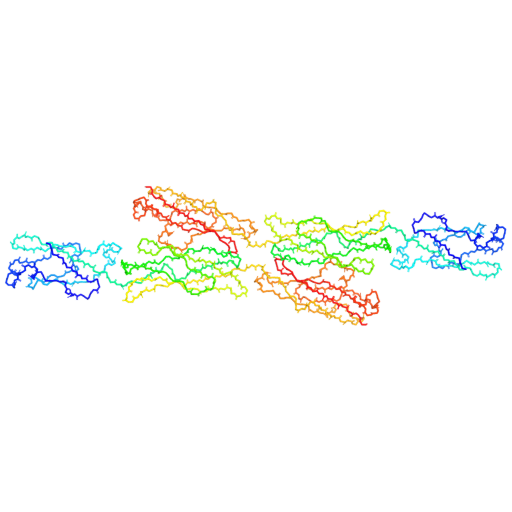3 1.00 37.27 103 PRO B O 1
ATOM 3258 N N . GLN B 1 105 ? 20.170 33.494 -11.975 1.00 33.23 104 GLN B N 1
ATOM 3259 C CA . GLN B 1 105 ? 20.350 34.732 -11.241 1.00 29.83 104 GLN B CA 1
ATOM 3260 C C . GLN B 1 105 ? 19.506 34.765 -9.974 1.00 29.54 104 GLN B C 1
ATOM 3261 O O . GLN B 1 105 ? 18.375 34.279 -9.952 1.00 32.19 104 GLN B O 1
ATOM 3267 N N . PHE B 1 106 ? 20.076 35.341 -8.929 1.00 29.33 105 PHE B N 1
ATOM 3268 C CA . PHE B 1 106 ? 19.318 35.701 -7.737 1.00 36.30 105 PHE B CA 1
ATOM 3269 C C . PHE B 1 106 ? 18.954 37.173 -7.855 1.00 39.72 105 PHE B C 1
ATOM 3270 O O . PHE B 1 106 ? 19.599 37.925 -8.595 1.00 38.28 105 PHE B O 1
ATOM 3278 N N . GLN B 1 107 ? 17.936 37.584 -7.113 1.00 33.51 106 GLN B N 1
ATOM 3279 C CA . GLN B 1 107 ? 17.439 38.946 -7.188 1.00 34.98 106 GLN B CA 1
ATOM 3280 C C . GLN B 1 107 ? 18.100 39.832 -6.149 1.00 34.63 106 GLN B C 1
ATOM 3281 O O . GLN B 1 107 ? 17.749 41.000 -6.005 1.00 40.92 106 GLN B O 1
ATOM 3287 N N . LEU B 1 108 ? 19.075 39.271 -5.442 1.00 36.39 107 LEU B N 1
ATOM 3288 C CA . LEU B 1 108 ? 19.912 40.016 -4.507 1.00 38.55 107 LEU B CA 1
ATOM 3289 C C . LEU B 1 108 ? 21.280 39.350 -4.386 1.00 34.13 107 LEU B C 1
ATOM 3290 O O . LEU B 1 108 ? 21.447 38.188 -4.749 1.00 37.17 107 LEU B O 1
ATOM 3295 N N . GLU B 1 109 ? 22.255 40.090 -3.878 1.00 32.77 108 GLU B N 1
ATOM 3296 C CA . GLU B 1 109 ? 23.614 39.574 -3.725 1.00 38.83 108 GLU B CA 1
ATOM 3297 C C . GLU B 1 109 ? 23.918 38.900 -2.381 1.00 42.52 108 GLU B C 1
ATOM 3298 O O . GLU B 1 109 ? 24.647 37.898 -2.327 1.00 36.86 108 GLU B O 1
ATOM 3304 N N . GLU B 1 110 ? 23.396 39.445 -1.287 1.00 38.73 109 GLU B N 1
ATOM 3305 C CA . GLU B 1 110 ? 23.677 38.868 0.024 1.00 35.88 109 GLU B CA 1
ATOM 3306 C C . GLU B 1 110 ? 22.421 38.820 0.884 1.00 36.21 109 GLU B C 1
ATOM 3307 O O . GLU B 1 110 ? 21.701 39.813 0.982 1.00 39.37 109 GLU B O 1
ATOM 3313 N N . LEU B 1 111 ? 22.157 37.651 1.467 1.00 28.62 110 LEU B N 1
ATOM 3314 C CA . LEU B 1 111 ? 21.038 37.444 2.380 1.00 31.06 110 LEU B CA 1
ATOM 3315 C C . LEU B 1 111 ? 21.507 37.558 3.810 1.00 34.34 110 LEU B C 1
ATOM 3316 O O . LEU B 1 111 ? 22.372 36.799 4.253 1.00 35.83 110 LEU B O 1
ATOM 3321 N N . GLU B 1 112 ? 20.930 38.488 4.555 1.00 36.72 111 GLU B N 1
ATOM 3322 C CA . GLU B 1 112 ? 21.319 38.635 5.948 1.00 36.99 111 GLU B CA 1
ATOM 3323 C C . GLU B 1 112 ? 20.254 38.108 6.878 1.00 38.76 111 GLU B C 1
ATOM 3324 O O . GLU B 1 112 ? 19.109 38.539 6.833 1.00 35.03 111 GLU B O 1
ATOM 3330 N N . LEU B 1 113 ? 20.644 37.145 7.700 1.00 31.22 112 LEU B N 1
ATOM 3331 C CA . LEU B 1 113 ? 19.732 36.512 8.638 1.00 30.75 112 LEU B CA 1
ATOM 3332 C C . LEU B 1 113 ? 20.209 36.741 10.071 1.00 35.61 112 LEU B C 1
ATOM 3333 O O . LEU B 1 113 ? 21.402 36.881 10.311 1.00 32.98 112 LEU B O 1
ATOM 3338 N N . LYS B 1 114 ? 19.257 36.808 11.005 1.00 31.85 113 LYS B N 1
ATOM 3339 C CA . LYS B 1 114 ? 19.525 36.891 12.443 1.00 33.02 113 LYS B CA 1
ATOM 3340 C C . LYS B 1 114 ? 18.854 35.707 13.101 1.00 37.72 113 LYS B C 1
ATOM 3341 O O . LYS B 1 114 ? 17.655 35.506 12.917 1.00 36.17 113 LYS B O 1
ATOM 3347 N N . MET B 1 115 ? 19.613 34.913 13.846 1.00 30.12 114 MET B N 1
ATOM 3348 C CA . MET B 1 115 ? 19.059 33.738 14.509 1.00 27.10 114 MET B CA 1
ATOM 3349 C C . MET B 1 115 ? 19.606 33.594 15.918 1.00 25.75 114 MET B C 1
ATOM 3350 O O . MET B 1 115 ? 20.815 33.549 16.111 1.00 27.14 114 MET B O 1
ATOM 3355 N N . SER B 1 116 ? 18.712 33.467 16.891 1.00 29.85 115 SER B N 1
ATOM 3356 C CA . SER B 1 116 ? 19.104 33.237 18.269 1.00 30.03 115 SER B CA 1
ATOM 3357 C C . SER B 1 116 ? 19.900 31.941 18.377 1.00 27.96 115 SER B C 1
ATOM 3358 O O . SER B 1 116 ? 19.587 30.959 17.699 1.00 27.00 115 SER B O 1
ATOM 3361 N N . GLU B 1 117 ? 20.888 31.905 19.262 1.00 29.45 116 GLU B N 1
ATOM 3362 C CA . GLU B 1 117 ? 21.637 30.676 19.456 1.00 26.22 116 GLU B CA 1
ATOM 3363 C C . GLU B 1 117 ? 20.770 29.578 20.050 1.00 26.70 116 GLU B C 1
ATOM 3364 O O . GLU B 1 117 ? 21.176 28.417 20.058 1.00 35.04 116 GLU B O 1
ATOM 3370 N N . ILE B 1 118 ? 19.580 29.935 20.540 1.00 26.77 117 ILE B N 1
ATOM 3371 C CA . ILE B 1 118 ? 18.651 28.958 21.102 1.00 30.31 117 ILE B CA 1
ATOM 3372 C C . ILE B 1 118 ? 17.608 28.446 20.081 1.00 32.17 117 ILE B C 1
ATOM 3373 O O . ILE B 1 118 ? 16.742 27.630 20.423 1.00 31.64 117 ILE B O 1
ATOM 3378 N N . THR B 1 119 ? 17.709 28.896 18.831 1.00 31.26 118 THR B N 1
ATOM 3379 C CA . THR B 1 119 ? 16.848 28.403 17.751 1.00 33.09 118 THR B CA 1
ATOM 3380 C C . THR B 1 119 ? 16.809 26.875 17.756 1.00 29.18 118 THR B C 1
ATOM 3381 O O . THR B 1 119 ? 17.860 26.226 17.847 1.00 30.96 118 THR B O 1
ATOM 3385 N N . THR B 1 120 ? 15.617 26.303 17.665 1.00 30.35 119 THR B N 1
ATOM 3386 C CA A THR B 1 120 ? 15.458 24.851 17.673 0.50 38.29 119 THR B CA 1
ATOM 3387 C CA B THR B 1 120 ? 15.490 24.851 17.684 0.50 38.36 119 THR B CA 1
ATOM 3388 C C . THR B 1 120 ? 15.925 24.230 16.357 1.00 34.84 119 THR B C 1
ATOM 3389 O O . THR B 1 120 ? 15.534 24.682 15.287 1.00 35.57 119 THR B O 1
ATOM 3396 N N . PRO B 1 121 ? 16.765 23.187 16.430 1.00 38.24 120 PRO B N 1
ATOM 3397 C CA . PRO B 1 121 ? 17.099 22.456 15.208 1.00 41.58 120 PRO B CA 1
ATOM 3398 C C . PRO B 1 121 ? 15.830 21.988 14.511 1.00 36.20 120 PRO B C 1
ATOM 3399 O O . PRO B 1 121 ? 14.860 21.657 15.187 1.00 36.00 120 PRO B O 1
ATOM 3403 N N . GLY B 1 122 ? 15.840 21.964 13.185 1.00 37.87 121 GLY B N 1
ATOM 3404 C CA . GLY B 1 122 ? 14.656 21.601 12.432 1.00 40.51 121 GLY B CA 1
ATOM 3405 C C . GLY B 1 122 ? 13.996 22.850 11.894 1.00 37.78 121 GLY B C 1
ATOM 3406 O O . GLY B 1 122 ? 13.202 22.795 10.961 1.00 39.33 121 GLY B O 1
ATOM 3407 N N . THR B 1 123 ? 14.357 23.987 12.478 1.00 33.15 122 THR B N 1
ATOM 3408 C CA . THR B 1 123 ? 13.867 25.283 12.040 1.00 32.17 122 THR B CA 1
ATOM 3409 C C . THR B 1 123 ? 14.248 25.497 10.576 1.00 31.61 122 THR B C 1
ATOM 3410 O O . THR B 1 123 ? 15.407 25.303 10.204 1.00 33.04 122 THR B O 1
ATOM 3414 N N . ARG B 1 124 ? 13.262 25.894 9.766 1.00 34.92 123 ARG B N 1
ATOM 3415 C CA . ARG B 1 124 ? 13.402 26.035 8.318 1.00 31.87 123 ARG B CA 1
ATOM 3416 C C . ARG B 1 124 ? 13.245 27.461 7.843 1.00 33.29 123 ARG B C 1
ATOM 3417 O O . ARG B 1 124 ? 12.269 28.123 8.189 1.00 36.65 123 ARG B O 1
ATOM 3425 N N . ILE B 1 125 ? 14.162 27.908 6.997 1.00 32.15 124 ILE B N 1
ATOM 3426 C CA . ILE B 1 125 ? 14.092 29.240 6.419 1.00 29.29 124 ILE B CA 1
ATOM 3427 C C . ILE B 1 125 ? 14.075 29.161 4.882 1.00 30.77 124 ILE B C 1
ATOM 3428 O O . ILE B 1 125 ? 14.959 28.554 4.284 1.00 30.80 124 ILE B O 1
ATOM 3433 N N . PRO B 1 126 ? 13.084 29.788 4.241 1.00 34.19 125 PRO B N 1
ATOM 3434 C CA . PRO B 1 126 ? 13.018 29.718 2.775 1.00 37.80 125 PRO B CA 1
ATOM 3435 C C . PRO B 1 126 ? 14.045 30.651 2.141 1.00 38.66 125 PRO B C 1
ATOM 3436 O O . PRO B 1 126 ? 14.257 31.769 2.629 1.00 34.11 125 PRO B O 1
ATOM 3440 N N . LEU B 1 127 ? 14.693 30.179 1.077 1.00 34.00 126 LEU B N 1
ATOM 3441 C CA . LEU B 1 127 ? 15.792 30.896 0.453 1.00 35.35 126 LEU B CA 1
ATOM 3442 C C . LEU B 1 127 ? 15.344 31.621 -0.824 1.00 28.60 126 LEU B C 1
ATOM 3443 O O . LEU B 1 127 ? 14.354 31.226 -1.454 1.00 29.51 126 LEU B O 1
ATOM 3448 N N . PRO B 1 128 ? 16.072 32.695 -1.193 1.00 29.79 127 PRO B N 1
ATOM 3449 C CA . PRO B 1 128 ? 15.787 33.409 -2.439 1.00 34.01 127 PRO B CA 1
ATOM 3450 C C . PRO B 1 128 ? 15.859 32.452 -3.615 1.00 32.47 127 PRO B C 1
ATOM 3451 O O . PRO B 1 128 ? 16.711 31.557 -3.606 1.00 34.61 127 PRO B O 1
ATOM 3455 N N . LEU B 1 129 ? 14.986 32.643 -4.598 1.00 30.74 128 LEU B N 1
ATOM 3456 C CA . LEU B 1 129 ? 14.932 31.802 -5.789 1.00 30.83 128 LEU B CA 1
ATOM 3457 C C . LEU B 1 129 ? 15.994 32.159 -6.829 1.00 33.04 128 LEU B C 1
ATOM 3458 O O . LEU B 1 129 ? 16.325 33.331 -7.024 1.00 30.13 128 LEU B O 1
ATOM 3463 N N . GLY B 1 130 ? 16.524 31.144 -7.497 1.00 29.46 129 GLY B N 1
ATOM 3464 C CA . GLY B 1 130 ? 17.348 31.359 -8.675 1.00 29.37 129 GLY B CA 1
ATOM 3465 C C . GLY B 1 130 ? 16.457 31.264 -9.904 1.00 39.52 129 GLY B C 1
ATOM 3466 O O . GLY B 1 130 ? 15.501 30.484 -9.924 1.00 37.92 129 GLY B O 1
ATOM 3467 N N . GLN B 1 131 ? 16.744 32.075 -10.916 1.00 37.48 130 GLN B N 1
ATOM 3468 C CA . GLN B 1 131 ? 15.966 32.079 -12.148 1.00 35.83 130 GLN B CA 1
ATOM 3469 C C . GLN B 1 131 ? 16.891 32.151 -13.362 1.00 33.59 130 GLN B C 1
ATOM 3470 O O . GLN B 1 131 ? 17.731 33.050 -13.464 1.00 33.29 130 GLN B O 1
ATOM 3476 N N . ASP B 1 132 ? 16.733 31.197 -14.276 1.00 39.29 131 ASP B N 1
ATOM 3477 C CA . ASP B 1 132 ? 17.544 31.109 -15.491 1.00 34.01 131 ASP B CA 1
ATOM 3478 C C . ASP B 1 132 ? 16.713 31.453 -16.746 1.00 35.14 131 ASP B C 1
ATOM 3479 O O . ASP B 1 132 ? 15.674 30.843 -16.990 1.00 36.64 131 ASP B O 1
ATOM 3484 N N . LEU B 1 133 ? 17.180 32.417 -17.535 1.00 33.70 132 LEU B N 1
ATOM 3485 C CA . LEU B 1 133 ? 16.444 32.916 -18.692 1.00 37.01 132 LEU B CA 1
ATOM 3486 C C . LEU B 1 133 ? 16.418 31.930 -19.851 1.00 41.48 132 LEU B C 1
ATOM 3487 O O . LEU B 1 133 ? 15.572 32.030 -20.742 1.00 42.50 132 LEU B O 1
ATOM 3492 N N . ASP B 1 134 ? 17.334 30.970 -19.846 1.00 33.72 133 ASP B N 1
ATOM 3493 C CA . ASP B 1 134 ? 17.315 29.933 -20.874 1.00 43.76 133 ASP B CA 1
ATOM 3494 C C . ASP B 1 134 ? 16.151 28.990 -20.653 1.00 48.06 133 ASP B C 1
ATOM 3495 O O . ASP B 1 134 ? 15.407 29.135 -19.685 1.00 42.75 133 ASP B O 1
ATOM 3500 N N . VAL B 1 135 ? 16.013 28.003 -21.530 1.00 36.09 134 VAL B N 1
ATOM 3501 C CA . VAL B 1 135 ? 14.919 27.052 -21.399 1.00 37.29 134 VAL B CA 1
ATOM 3502 C C . VAL B 1 135 ? 15.417 25.621 -21.398 1.00 42.58 134 VAL B C 1
ATOM 3503 O O . VAL B 1 135 ? 16.576 25.354 -21.717 1.00 37.58 134 VAL B O 1
ATOM 3507 N N . GLY B 1 136 ? 14.522 24.705 -21.037 1.00 41.63 135 GLY B N 1
ATOM 3508 C CA . GLY B 1 136 ? 14.833 23.290 -21.054 1.00 45.24 135 GLY B CA 1
ATOM 3509 C C . GLY B 1 136 ? 16.025 22.957 -20.175 1.00 46.17 135 GLY B C 1
ATOM 3510 O O . GLY B 1 136 ? 16.149 23.442 -19.055 1.00 44.81 135 GLY B O 1
ATOM 3511 N N . ILE B 1 137 ? 16.921 22.137 -20.709 1.00 46.45 136 ILE B N 1
ATOM 3512 C CA . ILE B 1 137 ? 18.071 21.666 -19.956 1.00 43.97 136 ILE B CA 1
ATOM 3513 C C . ILE B 1 137 ? 18.951 22.843 -19.545 1.00 42.21 136 ILE B C 1
ATOM 3514 O O . ILE B 1 137 ? 19.705 22.756 -18.586 1.00 40.77 136 ILE B O 1
ATOM 3519 N N . ASN B 1 138 ? 18.840 23.958 -20.257 1.00 42.14 137 ASN B N 1
ATOM 3520 C CA . ASN B 1 138 ? 19.688 25.109 -19.975 1.00 39.31 137 ASN B CA 1
ATOM 3521 C C . ASN B 1 138 ? 19.180 26.014 -18.859 1.00 34.72 137 ASN B C 1
ATOM 3522 O O . ASN B 1 138 ? 19.865 26.970 -18.475 1.00 33.75 137 ASN B O 1
ATOM 3527 N N . SER B 1 139 ? 17.987 25.738 -18.344 1.00 36.53 138 SER B N 1
ATOM 3528 C CA . SER B 1 139 ? 17.481 26.540 -17.232 1.00 40.10 138 SER B CA 1
ATOM 3529 C C . SER B 1 139 ? 17.829 25.877 -15.899 1.00 42.05 138 SER B C 1
ATOM 3530 O O . SER B 1 139 ? 18.507 24.842 -15.859 1.00 34.66 138 SER B O 1
ATOM 3533 N N . LEU B 1 140 ? 17.342 26.480 -14.822 1.00 39.32 139 LEU B N 1
ATOM 3534 C CA . LEU B 1 140 ? 17.673 26.042 -13.471 1.00 35.31 139 LEU B CA 1
ATOM 3535 C C . LEU B 1 140 ? 17.420 24.552 -13.278 1.00 37.84 139 LEU B C 1
ATOM 3536 O O . LEU B 1 140 ? 16.327 24.059 -13.555 1.00 39.21 139 LEU B O 1
ATOM 3541 N N . GLN B 1 141 ? 18.446 23.835 -12.824 1.00 34.58 140 GLN B N 1
ATOM 3542 C CA . GLN B 1 141 ? 18.306 22.416 -12.541 1.00 36.18 140 GLN B CA 1
ATOM 3543 C C . GLN B 1 141 ? 18.547 22.053 -11.064 1.00 40.98 140 GLN B C 1
ATOM 3544 O O . GLN B 1 141 ? 17.963 21.092 -10.571 1.00 41.95 140 GLN B O 1
ATOM 3550 N N . SER B 1 142 ? 19.398 22.789 -10.357 1.00 34.74 141 SER B N 1
ATOM 3551 C CA . SER B 1 142 ? 19.652 22.434 -8.962 1.00 35.26 141 SER B CA 1
ATOM 3552 C C . SER B 1 142 ? 20.168 23.586 -8.123 1.00 35.97 141 SER B C 1
ATOM 3553 O O . SER B 1 142 ? 20.627 24.599 -8.653 1.00 37.92 141 SER B O 1
ATOM 3556 N N . TYR B 1 143 ? 20.064 23.414 -6.808 1.00 34.23 142 TYR B N 1
ATOM 3557 C CA . TYR B 1 143 ? 20.657 24.313 -5.824 1.00 35.42 142 TYR B CA 1
ATOM 3558 C C . TYR B 1 143 ? 21.717 23.567 -5.015 1.00 32.29 142 TYR B C 1
ATOM 3559 O O . TYR B 1 143 ? 21.610 22.362 -4.827 1.00 35.40 142 TYR B O 1
ATOM 3568 N N . GLN B 1 144 ? 22.727 24.280 -4.528 1.00 35.17 143 GLN B N 1
ATOM 3569 C CA . GLN B 1 144 ? 23.727 23.706 -3.616 1.00 37.23 143 GLN B CA 1
ATOM 3570 C C . GLN B 1 144 ? 24.060 24.686 -2.510 1.00 31.08 143 GLN B C 1
ATOM 3571 O O . GLN B 1 144 ? 24.275 25.866 -2.775 1.00 31.00 143 GLN B O 1
ATOM 3577 N N . LEU B 1 145 ? 24.096 24.200 -1.270 1.00 35.13 144 LEU B N 1
ATOM 3578 C CA . LEU B 1 145 ? 24.539 24.994 -0.130 1.00 30.56 144 LEU B CA 1
ATOM 3579 C C . LEU B 1 145 ? 25.920 24.538 0.312 1.00 31.61 144 LEU B C 1
ATOM 3580 O O . LEU B 1 145 ? 26.173 23.339 0.428 1.00 34.36 144 LEU B O 1
ATOM 3585 N N . SER B 1 146 ? 26.815 25.487 0.563 1.00 32.81 145 SER B N 1
ATOM 3586 C CA . SER B 1 146 ? 28.174 25.154 0.984 1.00 32.77 145 SER B CA 1
ATOM 3587 C C . SER B 1 146 ? 28.172 24.335 2.252 1.00 37.91 145 SER B C 1
ATOM 3588 O O . SER B 1 146 ? 27.305 24.498 3.113 1.00 34.35 145 SER B O 1
ATOM 3591 N N . ALA B 1 147 ? 29.147 23.441 2.359 1.00 38.17 146 ALA B N 1
ATOM 3592 C CA . ALA B 1 147 ? 29.236 22.554 3.503 1.00 43.20 146 ALA B CA 1
ATOM 3593 C C . ALA B 1 147 ? 29.345 23.348 4.791 1.00 43.29 146 ALA B C 1
ATOM 3594 O O . ALA B 1 147 ? 30.080 24.326 4.853 1.00 44.95 146 ALA B O 1
ATOM 3596 N N . ASN B 1 148 ? 28.599 22.917 5.805 1.00 42.18 147 ASN B N 1
ATOM 3597 C CA . ASN B 1 148 ? 28.552 23.568 7.107 1.00 44.61 147 ASN B CA 1
ATOM 3598 C C . ASN B 1 148 ? 27.839 22.633 8.077 1.00 46.25 147 ASN B C 1
ATOM 3599 O O . ASN B 1 148 ? 26.824 22.041 7.725 1.00 46.49 147 ASN B O 1
ATOM 3604 N N . PRO B 1 149 ? 28.307 22.559 9.329 1.00 45.89 148 PRO B N 1
ATOM 3605 C CA . PRO B 1 149 ? 27.699 21.580 10.239 1.00 40.59 148 PRO B CA 1
ATOM 3606 C C . PRO B 1 149 ? 26.343 22.018 10.808 1.00 39.83 148 PRO B C 1
ATOM 3607 O O . PRO B 1 149 ? 25.613 21.221 11.399 1.00 42.58 148 PRO B O 1
ATOM 3611 N N . HIS B 1 150 ? 25.993 23.277 10.613 1.00 32.51 149 HIS B N 1
ATOM 3612 C CA . HIS B 1 150 ? 24.826 23.822 11.277 1.00 32.63 149 HIS B CA 1
ATOM 3613 C C . HIS B 1 150 ? 23.621 23.876 10.344 1.00 33.90 149 HIS B C 1
ATOM 3614 O O . HIS B 1 150 ? 22.484 23.852 10.808 1.00 36.31 149 HIS B O 1
ATOM 3621 N N . PHE B 1 151 ? 23.860 23.980 9.040 1.00 30.72 150 PHE B N 1
ATOM 3622 C CA . PHE B 1 151 ? 22.748 24.108 8.103 1.00 30.30 150 PHE B CA 1
ATOM 3623 C C . PHE B 1 151 ? 22.784 23.109 6.948 1.00 35.44 150 PHE B C 1
ATOM 3624 O O . PHE B 1 151 ? 23.850 22.800 6.409 1.00 32.19 150 PHE B O 1
ATOM 3632 N N . SER B 1 152 ? 21.608 22.639 6.549 1.00 36.38 151 SER B N 1
ATOM 3633 C CA . SER B 1 152 ? 21.489 21.850 5.331 1.00 33.44 151 SER B CA 1
ATOM 3634 C C . SER B 1 152 ? 20.469 22.488 4.399 1.00 38.49 151 SER B C 1
ATOM 3635 O O . SER B 1 152 ? 19.700 23.361 4.812 1.00 31.82 151 SER B O 1
ATOM 3638 N N . LEU B 1 153 ? 20.486 22.062 3.136 1.00 35.42 152 LEU B N 1
ATOM 3639 C CA . LEU B 1 153 ? 19.592 22.600 2.126 1.00 33.89 152 LEU B CA 1
ATOM 3640 C C . LEU B 1 153 ? 18.479 21.609 1.862 1.00 36.53 152 LEU B C 1
ATOM 3641 O O . LEU B 1 153 ? 18.732 20.421 1.660 1.00 41.79 152 LEU B O 1
ATOM 3646 N N . ASP B 1 154 ? 17.244 22.086 1.831 1.00 38.39 153 ASP B N 1
ATOM 3647 C CA . ASP B 1 154 ? 16.147 21.213 1.434 1.00 41.43 153 ASP B CA 1
ATOM 3648 C C . ASP B 1 154 ? 15.515 21.788 0.183 1.00 36.06 153 ASP B C 1
ATOM 3649 O O . ASP B 1 154 ? 15.365 23.001 0.077 1.00 35.87 153 ASP B O 1
ATOM 3654 N N . VAL B 1 155 ? 15.166 20.927 -0.770 1.00 37.16 154 VAL B N 1
ATOM 3655 C CA . VAL B 1 155 ? 14.690 21.371 -2.077 1.00 43.04 154 VAL B CA 1
ATOM 3656 C C . VAL B 1 155 ? 13.551 20.468 -2.552 1.00 54.00 154 VAL B C 1
ATOM 3657 O O . VAL B 1 155 ? 13.615 19.247 -2.401 1.00 61.18 154 VAL B O 1
ATOM 3661 N N . GLN B 1 156 ? 12.501 21.071 -3.106 1.00 51.97 155 GLN B N 1
ATOM 3662 C CA . GLN B 1 156 ? 11.385 20.319 -3.677 1.00 55.00 155 GLN B CA 1
ATOM 3663 C C . GLN B 1 156 ? 11.600 20.074 -5.166 1.00 56.97 155 GLN B C 1
ATOM 3664 O O . GLN B 1 156 ? 11.865 21.008 -5.925 1.00 54.12 155 GLN B O 1
ATOM 3670 N N . GLN B 1 157 ? 11.542 18.817 -5.585 1.00 60.33 156 GLN B N 1
ATOM 3671 C CA . GLN B 1 157 ? 11.677 18.535 -7.005 1.00 71.80 156 GLN B CA 1
ATOM 3672 C C . GLN B 1 157 ? 10.326 18.657 -7.696 1.00 69.95 156 GLN B C 1
ATOM 3673 O O . GLN B 1 157 ? 9.491 17.756 -7.629 1.00 68.75 156 GLN B O 1
ATOM 3679 N N . GLY B 1 158 ? 10.118 19.796 -8.346 1.00 70.92 157 GLY B N 1
ATOM 3680 C CA . GLY B 1 158 ? 8.868 20.065 -9.025 1.00 81.22 157 GLY B CA 1
ATOM 3681 C C . GLY B 1 158 ? 8.920 19.602 -10.465 1.00 92.67 157 GLY B C 1
ATOM 3682 O O . GLY B 1 158 ? 9.876 18.939 -10.877 1.00 93.05 157 GLY B O 1
ATOM 3683 N N . PRO B 1 159 ? 7.887 19.955 -11.243 1.00 100.61 158 PRO B N 1
ATOM 3684 C CA . PRO B 1 159 ? 7.749 19.542 -12.645 1.00 101.87 158 PRO B CA 1
ATOM 3685 C C . PRO B 1 159 ? 8.940 19.921 -13.531 1.00 99.54 158 PRO B C 1
ATOM 3686 O O . PRO B 1 159 ? 9.615 19.030 -14.046 1.00 99.37 158 PRO B O 1
ATOM 3690 N N . GLU B 1 160 ? 9.208 21.213 -13.687 1.00 97.30 159 GLU B N 1
ATOM 3691 C CA . GLU B 1 160 ? 10.218 21.658 -14.643 1.00 98.46 159 GLU B CA 1
ATOM 3692 C C . GLU B 1 160 ? 11.586 21.927 -14.020 1.00 86.79 159 GLU B C 1
ATOM 3693 O O . GLU B 1 160 ? 12.571 22.138 -14.740 1.00 92.13 159 GLU B O 1
ATOM 3699 N N . GLY B 1 161 ? 11.655 21.921 -12.692 1.00 63.36 160 GLY B N 1
ATOM 3700 C CA . GLY B 1 161 ? 12.928 22.122 -12.015 1.00 53.48 160 GLY B CA 1
ATOM 3701 C C . GLY B 1 161 ? 12.781 22.028 -10.516 1.00 54.80 160 GLY B C 1
ATOM 3702 O O . GLY B 1 161 ? 11.721 21.631 -10.028 1.00 53.86 160 GLY B O 1
ATOM 3703 N N . PRO B 1 162 ? 13.847 22.369 -9.770 1.00 52.57 161 PRO B N 1
ATOM 3704 C CA . PRO B 1 162 ? 13.767 22.393 -8.310 1.00 43.55 161 PRO B CA 1
ATOM 3705 C C . PRO B 1 162 ? 12.998 23.620 -7.830 1.00 45.34 161 PRO B C 1
ATOM 3706 O O . PRO B 1 162 ? 13.143 24.702 -8.419 1.00 40.98 161 PRO B O 1
ATOM 3710 N N . GLN B 1 163 ? 12.217 23.465 -6.763 1.00 42.03 162 GLN B N 1
ATOM 3711 C CA . GLN B 1 163 ? 11.425 24.569 -6.230 1.00 41.18 162 GLN B CA 1
ATOM 3712 C C . GLN B 1 163 ? 11.598 24.721 -4.727 1.00 45.24 162 GLN B C 1
ATOM 3713 O O . GLN B 1 163 ? 11.994 23.774 -4.047 1.00 44.20 162 GLN B O 1
ATOM 3719 N N . GLN B 1 164 ? 11.258 25.907 -4.223 1.00 44.81 163 GLN B N 1
ATOM 3720 C CA . GLN B 1 164 ? 11.221 26.205 -2.784 1.00 42.41 163 GLN B CA 1
ATOM 3721 C C . GLN B 1 164 ? 12.428 25.693 -1.985 1.00 37.87 163 GLN B C 1
ATOM 3722 O O . GLN B 1 164 ? 12.280 24.828 -1.119 1.00 41.48 163 GLN B O 1
ATOM 3728 N N . PRO B 1 165 ? 13.626 26.199 -2.294 1.00 38.22 164 PRO B N 1
ATOM 3729 C CA . PRO B 1 165 ? 14.783 25.807 -1.494 1.00 37.33 164 PRO B CA 1
ATOM 3730 C C . PRO B 1 165 ? 14.641 26.302 -0.061 1.00 33.43 164 PRO B C 1
ATOM 3731 O O . PRO B 1 165 ? 14.171 27.417 0.143 1.00 33.19 164 PRO B O 1
ATOM 3735 N N . GLU B 1 166 ? 15.039 25.489 0.907 1.00 32.05 165 GLU B N 1
ATOM 3736 C CA . GLU B 1 166 ? 14.995 25.906 2.299 1.00 35.76 165 GLU B CA 1
ATOM 3737 C C . GLU B 1 166 ? 16.287 25.562 3.027 1.00 38.76 165 GLU B C 1
ATOM 3738 O O . GLU B 1 166 ? 16.892 24.510 2.803 1.00 35.97 165 GLU B O 1
ATOM 3744 N N . MET B 1 167 ? 16.694 26.465 3.910 1.00 32.31 166 MET B N 1
ATOM 3745 C CA A MET B 1 167 ? 17.827 26.219 4.766 0.50 33.77 166 MET B CA 1
ATOM 3746 C CA B MET B 1 167 ? 17.839 26.250 4.773 0.50 33.74 166 MET B CA 1
ATOM 3747 C C . MET B 1 167 ? 17.306 25.701 6.089 1.00 36.28 166 MET B C 1
ATOM 3748 O O . MET B 1 167 ? 16.414 26.301 6.688 1.00 33.44 166 MET B O 1
ATOM 3757 N N . VAL B 1 168 ? 17.828 24.556 6.517 1.00 30.40 167 VAL B N 1
ATOM 3758 C CA . VAL B 1 168 ? 17.354 23.899 7.727 1.00 33.87 167 VAL B CA 1
ATOM 3759 C C . VAL B 1 168 ? 18.454 23.805 8.789 1.00 36.09 167 VAL B C 1
ATOM 3760 O O . VAL B 1 168 ? 19.581 23.379 8.510 1.00 31.16 167 VAL B O 1
ATOM 3764 N N . LEU B 1 169 ? 18.132 24.218 10.005 1.00 30.59 168 LEU B N 1
ATOM 3765 C CA . LEU B 1 169 ? 19.101 24.153 11.096 1.00 30.39 168 LEU B CA 1
ATOM 3766 C C . LEU B 1 169 ? 19.284 22.718 11.567 1.00 37.15 168 LEU B C 1
ATOM 3767 O O . LEU B 1 169 ? 18.311 22.072 11.962 1.00 38.68 168 LEU B O 1
ATOM 3772 N N . GLN B 1 170 ? 20.522 22.221 11.533 1.00 36.01 169 GLN B N 1
ATOM 3773 C CA . GLN B 1 170 ? 20.812 20.857 11.992 1.00 34.58 169 GLN B CA 1
ATOM 3774 C C . GLN B 1 170 ? 21.475 20.791 13.369 1.00 42.03 169 GLN B C 1
ATOM 3775 O O . GLN B 1 170 ? 20.910 20.245 14.301 1.00 47.36 169 GLN B O 1
ATOM 3781 N N . ARG B 1 171 ? 22.648 21.392 13.518 1.00 41.18 170 ARG B N 1
ATOM 3782 C CA . ARG B 1 171 ? 23.326 21.368 14.808 1.00 40.42 170 ARG B CA 1
ATOM 3783 C C . ARG B 1 171 ? 23.058 22.702 15.479 1.00 37.28 170 ARG B C 1
ATOM 3784 O O . ARG B 1 171 ? 23.094 23.740 14.806 1.00 37.73 170 ARG B O 1
ATOM 3792 N N . PRO B 1 172 ? 22.795 22.686 16.799 1.00 36.21 171 PRO B N 1
ATOM 3793 C CA . PRO B 1 172 ? 22.525 23.907 17.557 1.00 31.03 171 PRO B CA 1
ATOM 3794 C C . PRO B 1 172 ? 23.561 24.972 17.294 1.00 30.05 171 PRO B C 1
ATOM 3795 O O . PRO B 1 172 ? 24.729 24.649 17.167 1.00 37.51 171 PRO B O 1
ATOM 3799 N N . LEU B 1 173 ? 23.136 26.222 17.220 1.00 28.74 172 LEU B N 1
ATOM 3800 C CA . LEU B 1 173 ? 24.067 27.332 17.196 1.00 28.12 172 LEU B CA 1
ATOM 3801 C C . LEU B 1 173 ? 24.671 27.590 18.584 1.00 28.33 172 LEU B C 1
ATOM 3802 O O . LEU B 1 173 ? 24.152 27.127 19.599 1.00 31.69 172 LEU B O 1
ATOM 3807 N N . ASP B 1 174 ? 25.782 28.319 18.614 1.00 29.25 173 ASP B N 1
ATOM 3808 C CA . ASP B 1 174 ? 26.415 28.714 19.872 1.00 36.39 173 ASP B CA 1
ATOM 3809 C C . ASP B 1 174 ? 27.224 29.972 19.627 1.00 33.50 173 ASP B C 1
ATOM 3810 O O . ASP B 1 174 ? 28.345 29.905 19.133 1.00 34.94 173 ASP B O 1
ATOM 3815 N N . ARG B 1 175 ? 26.656 31.120 19.988 1.00 28.42 174 ARG B N 1
ATOM 3816 C CA . ARG B 1 175 ? 27.355 32.387 19.779 1.00 33.50 174 ARG B CA 1
ATOM 3817 C C . ARG B 1 175 ? 28.726 32.438 20.477 1.00 35.04 174 ARG B C 1
ATOM 3818 O O . ARG B 1 175 ? 29.613 33.154 20.024 1.00 31.75 174 ARG B O 1
ATOM 3826 N N . GLU B 1 176 ? 28.908 31.717 21.588 1.00 34.54 175 GLU B N 1
ATOM 3827 C CA . GLU B 1 176 ? 30.209 31.692 22.267 1.00 33.43 175 GLU B CA 1
ATOM 3828 C C . GLU B 1 176 ? 31.275 30.879 21.498 1.00 36.85 175 GLU B C 1
ATOM 3829 O O . GLU B 1 176 ? 32.465 30.953 21.796 1.00 40.01 175 GLU B O 1
ATOM 3835 N N . LYS B 1 177 ? 30.845 30.118 20.500 1.00 37.95 176 LYS B N 1
ATOM 3836 C CA . LYS B 1 177 ? 31.775 29.442 19.582 1.00 35.31 176 LYS B CA 1
ATOM 3837 C C . LYS B 1 177 ? 31.887 30.215 18.267 1.00 41.78 176 LYS B C 1
ATOM 3838 O O . LYS B 1 177 ? 32.975 30.591 17.837 1.00 38.98 176 LYS B O 1
ATOM 3844 N N . ASP B 1 178 ? 30.746 30.440 17.633 1.00 35.63 177 ASP B N 1
ATOM 3845 C CA . ASP B 1 178 ? 30.693 31.203 16.387 1.00 38.38 177 ASP B CA 1
ATOM 3846 C C . ASP B 1 178 ? 29.587 32.246 16.450 1.00 29.78 177 ASP B C 1
ATOM 3847 O O . ASP B 1 178 ? 28.405 31.906 16.529 1.00 31.73 177 ASP B O 1
ATOM 3852 N N . ALA B 1 179 ? 29.967 33.515 16.410 1.00 30.17 178 ALA B N 1
ATOM 3853 C CA . ALA B 1 179 ? 28.988 34.596 16.461 1.00 32.24 178 ALA B CA 1
ATOM 3854 C C . ALA B 1 179 ? 28.360 34.861 15.098 1.00 31.71 178 ALA B C 1
ATOM 3855 O O . ALA B 1 179 ? 27.330 35.540 15.003 1.00 29.86 178 ALA B O 1
ATOM 3857 N N . VAL B 1 180 ? 29.010 34.370 14.040 1.00 33.53 179 VAL B N 1
ATOM 3858 C CA . VAL B 1 180 ? 28.547 34.552 12.659 1.00 31.28 179 VAL B CA 1
ATOM 3859 C C . VAL B 1 180 ? 28.859 33.305 11.833 1.00 33.75 179 VAL B C 1
ATOM 3860 O O . VAL B 1 180 ? 29.865 32.629 12.092 1.00 34.26 179 VAL B O 1
ATOM 3864 N N . HIS B 1 181 ? 28.020 33.014 10.840 1.00 29.56 180 HIS B N 1
ATOM 3865 C CA . HIS B 1 181 ? 28.302 31.972 9.869 1.00 29.21 180 HIS B CA 1
ATOM 3866 C C . HIS B 1 181 ? 28.110 32.515 8.454 1.00 28.71 180 HIS B C 1
ATOM 3867 O O . HIS B 1 181 ? 27.119 33.193 8.162 1.00 32.11 180 HIS B O 1
ATOM 3874 N N . TYR B 1 182 ? 29.042 32.186 7.574 1.00 29.15 181 TYR B N 1
ATOM 3875 C CA . TYR B 1 182 ? 28.960 32.593 6.176 1.00 29.16 181 TYR B CA 1
ATOM 3876 C C . TYR B 1 182 ? 28.834 31.364 5.319 1.00 31.37 181 TYR B C 1
ATOM 3877 O O . TYR B 1 182 ? 29.654 30.444 5.429 1.00 33.71 181 TYR B O 1
ATOM 3886 N N . LEU B 1 183 ? 27.824 31.372 4.452 1.00 31.88 182 LEU B N 1
ATOM 3887 C CA . LEU B 1 183 ? 27.546 30.260 3.577 1.00 28.54 182 LEU B CA 1
ATOM 3888 C C . LEU B 1 183 ? 27.345 30.787 2.181 1.00 31.88 182 LEU B C 1
ATOM 3889 O O . LEU B 1 183 ? 27.152 31.993 1.978 1.00 30.38 182 LEU B O 1
ATOM 3894 N N . VAL B 1 184 ? 27.388 29.876 1.220 1.00 31.52 183 VAL B N 1
ATOM 3895 C CA . VAL B 1 184 ? 27.132 30.218 -0.172 1.00 28.96 183 VAL B CA 1
ATOM 3896 C C . VAL B 1 184 ? 26.103 29.263 -0.757 1.00 30.42 183 VAL B C 1
ATOM 3897 O O . VAL B 1 184 ? 26.230 28.034 -0.651 1.00 29.17 183 VAL B O 1
ATOM 3901 N N . LEU B 1 185 ? 25.063 29.846 -1.344 1.00 28.70 184 LEU B N 1
ATOM 3902 C CA . LEU B 1 185 ? 24.060 29.103 -2.079 1.00 29.12 184 LEU B CA 1
ATOM 3903 C C . LEU B 1 185 ? 24.332 29.319 -3.555 1.00 29.10 184 LEU B C 1
ATOM 3904 O O . LEU B 1 185 ? 24.496 30.462 -4.019 1.00 29.71 184 LEU B O 1
ATOM 3909 N N . THR B 1 186 ? 24.463 28.219 -4.282 1.00 33.17 185 THR B N 1
ATOM 3910 C CA . THR B 1 186 ? 24.593 28.290 -5.730 1.00 38.95 185 THR B CA 1
ATOM 3911 C C . THR B 1 186 ? 23.346 27.735 -6.383 1.00 32.23 185 THR B C 1
ATOM 3912 O O . THR B 1 186 ? 22.698 26.829 -5.844 1.00 36.83 185 THR B O 1
ATOM 3916 N N . ALA B 1 187 ? 23.014 28.290 -7.539 1.00 38.99 186 ALA B N 1
ATOM 3917 C CA . ALA B 1 187 ? 21.912 27.805 -8.341 1.00 31.91 186 ALA B CA 1
ATOM 3918 C C . ALA B 1 187 ? 22.443 27.533 -9.746 1.00 38.42 186 ALA B C 1
ATOM 3919 O O . ALA B 1 187 ? 22.967 28.432 -10.403 1.00 35.46 186 ALA B O 1
ATOM 3921 N N . SER B 1 188 ? 22.342 26.281 -10.176 1.00 31.13 187 SER B N 1
ATOM 3922 C CA . SER B 1 188 ? 22.992 25.823 -11.404 1.00 31.98 187 SER B CA 1
ATOM 3923 C C . SER B 1 188 ? 21.997 25.362 -12.445 1.00 32.56 187 SER B C 1
ATOM 3924 O O . SER B 1 188 ? 20.916 24.867 -12.103 1.00 32.86 187 SER B O 1
ATOM 3927 N N . ASP B 1 189 ? 22.383 25.494 -13.716 1.00 33.30 188 ASP B N 1
ATOM 3928 C CA . ASP B 1 189 ? 21.569 25.000 -14.807 1.00 33.68 188 ASP B CA 1
ATOM 3929 C C . ASP B 1 189 ? 22.112 23.637 -15.207 1.00 38.00 188 ASP B C 1
ATOM 3930 O O . ASP B 1 189 ? 22.944 23.075 -14.490 1.00 38.84 188 ASP B O 1
ATOM 3935 N N . GLY B 1 190 ? 21.650 23.109 -16.335 1.00 37.07 189 GLY B N 1
ATOM 3936 C CA . GLY B 1 190 ? 22.084 21.801 -16.787 1.00 38.02 189 GLY B CA 1
ATOM 3937 C C . GLY B 1 190 ? 22.893 21.841 -18.073 1.00 48.23 189 GLY B C 1
ATOM 3938 O O . GLY B 1 190 ? 22.920 20.876 -18.835 1.00 42.40 189 GLY B O 1
ATOM 3939 N N . GLY B 1 191 ? 23.550 22.961 -18.334 1.00 47.75 190 GLY B N 1
ATOM 3940 C CA . GLY B 1 191 ? 24.321 23.081 -19.550 1.00 38.11 190 GLY B CA 1
ATOM 3941 C C . GLY B 1 191 ? 25.625 22.320 -19.443 1.00 46.83 190 GLY B C 1
ATOM 3942 O O . GLY B 1 191 ? 25.902 21.696 -18.422 1.00 48.77 190 GLY B O 1
ATOM 3943 N N . SER B 1 192 ? 26.431 22.370 -20.497 1.00 49.94 191 SER B N 1
ATOM 3944 C CA . SER B 1 192 ? 27.768 21.797 -20.447 1.00 53.20 191 SER B CA 1
ATOM 3945 C C . SER B 1 192 ? 28.763 22.784 -21.046 1.00 49.31 191 SER B C 1
ATOM 3946 O O . SER B 1 192 ? 28.780 22.998 -22.246 1.00 43.07 191 SER B O 1
ATOM 3949 N N . PRO B 1 193 ? 29.586 23.409 -20.193 1.00 48.75 192 PRO B N 1
ATOM 3950 C CA . PRO B 1 193 ? 29.599 23.203 -18.745 1.00 49.11 192 PRO B CA 1
ATOM 3951 C C . PRO B 1 193 ? 28.403 23.844 -18.055 1.00 41.98 192 PRO B C 1
ATOM 3952 O O . PRO B 1 193 ? 27.647 24.592 -18.665 1.00 42.54 192 PRO B O 1
ATOM 3956 N N . ILE B 1 194 ? 28.222 23.518 -16.790 1.00 44.78 193 ILE B N 1
ATOM 3957 C CA . ILE B 1 194 ? 27.150 24.088 -16.006 1.00 42.37 193 ILE B CA 1
ATOM 3958 C C . ILE B 1 194 ? 27.459 25.535 -15.627 1.00 46.48 193 ILE B C 1
ATOM 3959 O O . ILE B 1 194 ? 28.579 25.851 -15.236 1.00 50.83 193 ILE B O 1
ATOM 3964 N N . HIS B 1 195 ? 26.469 26.416 -15.758 1.00 42.34 194 HIS B N 1
ATOM 3965 C CA . HIS B 1 195 ? 26.567 27.750 -15.173 1.00 35.83 194 HIS B CA 1
ATOM 3966 C C . HIS B 1 195 ? 25.962 27.730 -13.790 1.00 35.82 194 HIS B C 1
ATOM 3967 O O . HIS B 1 195 ? 24.936 27.099 -13.577 1.00 35.13 194 HIS B O 1
ATOM 3974 N N . SER B 1 196 ? 26.593 28.440 -12.863 1.00 37.51 195 SER B N 1
ATOM 3975 C CA . SER B 1 196 ? 26.097 28.539 -11.501 1.00 35.66 195 SER B CA 1
ATOM 3976 C C . SER B 1 196 ? 26.062 29.983 -11.007 1.00 33.13 195 SER B C 1
ATOM 3977 O O . SER B 1 196 ? 27.088 30.670 -10.996 1.00 37.66 195 SER B O 1
ATOM 3980 N N . GLY B 1 197 ? 24.885 30.434 -10.581 1.00 32.30 196 GLY B N 1
ATOM 3981 C CA . GLY B 1 197 ? 24.772 31.739 -9.956 1.00 30.18 196 GLY B CA 1
ATOM 3982 C C . GLY B 1 197 ? 25.063 31.565 -8.476 1.00 33.77 196 GLY B C 1
ATOM 3983 O O . GLY B 1 197 ? 25.040 30.444 -7.956 1.00 30.66 196 GLY B O 1
ATOM 3984 N N . THR B 1 198 ? 25.344 32.666 -7.786 1.00 31.14 197 THR B N 1
ATOM 3985 C CA . THR B 1 198 ? 25.804 32.596 -6.411 1.00 31.83 197 THR B CA 1
ATOM 3986 C C . THR B 1 198 ? 25.093 33.600 -5.535 1.00 32.99 197 THR B C 1
ATOM 3987 O O . THR B 1 198 ? 24.895 34.760 -5.935 1.00 32.30 197 THR B O 1
ATOM 3991 N N . LEU B 1 199 ? 24.721 33.141 -4.343 1.00 29.97 198 LEU B N 1
ATOM 3992 C CA . LEU B 1 199 ? 24.147 33.982 -3.314 1.00 30.37 198 LEU B CA 1
ATOM 3993 C C . LEU B 1 199 ? 24.958 33.855 -2.014 1.00 27.75 198 LEU B C 1
ATOM 3994 O O . LEU B 1 199 ? 25.144 32.748 -1.507 1.00 28.16 198 LEU B O 1
ATOM 3999 N N . GLN B 1 200 ? 25.444 34.972 -1.481 1.00 28.19 199 GLN B N 1
ATOM 4000 C CA . GLN B 1 200 ? 26.139 34.963 -0.188 1.00 28.31 199 GLN B CA 1
ATOM 4001 C C . GLN B 1 200 ? 25.096 35.003 0.920 1.00 27.59 199 GLN B C 1
ATOM 4002 O O . GLN B 1 200 ? 24.137 35.761 0.822 1.00 35.83 199 GLN B O 1
ATOM 4008 N N . ILE B 1 201 ? 25.273 34.179 1.948 1.00 32.48 200 ILE B N 1
ATOM 4009 C CA . ILE B 1 201 ? 24.403 34.167 3.128 1.00 28.22 200 ILE B CA 1
ATOM 4010 C C . ILE B 1 201 ? 25.226 34.492 4.397 1.00 31.55 200 ILE B C 1
ATOM 4011 O O . ILE B 1 201 ? 26.332 33.964 4.603 1.00 28.80 200 ILE B O 1
ATOM 4016 N N . HIS B 1 202 ? 24.686 35.381 5.226 1.00 26.96 201 HIS B N 1
ATOM 4017 C CA . HIS B 1 202 ? 25.347 35.878 6.436 1.00 27.35 201 HIS B CA 1
ATOM 4018 C C . HIS B 1 202 ? 24.366 35.628 7.568 1.00 29.08 201 HIS B C 1
ATOM 4019 O O . HIS B 1 202 ? 23.273 36.208 7.597 1.00 29.82 201 HIS B O 1
ATOM 4026 N N . VAL B 1 203 ? 24.705 34.685 8.438 1.00 29.97 202 VAL B N 1
ATOM 4027 C CA . VAL B 1 203 ? 23.882 34.409 9.597 1.00 29.25 202 VAL B CA 1
ATOM 4028 C C . VAL B 1 203 ? 24.549 35.011 10.826 1.00 35.43 202 VAL B C 1
ATOM 4029 O O . VAL B 1 203 ? 25.673 34.660 11.188 1.00 33.28 202 VAL B O 1
ATOM 4033 N N . GLN B 1 204 ? 23.857 35.953 11.441 1.00 36.01 203 GLN B N 1
ATOM 4034 C CA . GLN B 1 204 ? 24.300 36.553 12.682 1.00 34.95 203 GLN B CA 1
ATOM 4035 C C . GLN B 1 204 ? 23.640 35.833 13.864 1.00 32.84 203 GLN B C 1
ATOM 4036 O O . GLN B 1 204 ? 22.403 35.699 13.936 1.00 30.37 203 GLN B O 1
ATOM 4042 N N . VAL B 1 205 ? 24.457 35.328 14.782 1.00 32.78 204 VAL B N 1
ATOM 4043 C CA . VAL B 1 205 ? 23.937 34.529 15.881 1.00 27.26 204 VAL B CA 1
ATOM 4044 C C . VAL B 1 205 ? 23.650 35.420 17.085 1.00 30.12 204 VAL B C 1
ATOM 4045 O O . VAL B 1 205 ? 24.542 36.077 17.614 1.00 35.24 204 VAL B O 1
ATOM 4049 N N . VAL B 1 206 ? 22.391 35.446 17.497 1.00 27.68 205 VAL B N 1
ATOM 4050 C CA . VAL B 1 206 ? 21.965 36.353 18.539 1.00 26.62 205 VAL B CA 1
ATOM 4051 C C . VAL B 1 206 ? 22.166 35.739 19.922 1.00 26.54 205 VAL B C 1
ATOM 4052 O O . VAL B 1 206 ? 21.806 34.576 20.172 1.00 26.87 205 VAL B O 1
ATOM 4056 N N . ASP B 1 207 ? 22.732 36.528 20.830 1.00 30.33 206 ASP B N 1
ATOM 4057 C CA . ASP B 1 207 ? 23.113 36.025 22.144 1.00 28.01 206 ASP B CA 1
ATOM 4058 C C . ASP B 1 207 ? 21.914 35.646 23.000 1.00 27.02 206 ASP B C 1
ATOM 4059 O O . ASP B 1 207 ? 20.853 36.284 22.938 1.00 27.93 206 ASP B O 1
ATOM 4064 N N . VAL B 1 208 ? 22.088 34.575 23.764 1.00 29.67 207 VAL B N 1
ATOM 4065 C CA . VAL B 1 208 ? 21.199 34.226 24.874 1.00 29.60 207 VAL B CA 1
ATOM 4066 C C . VAL B 1 208 ? 22.072 34.214 26.143 1.00 28.38 207 VAL B C 1
ATOM 4067 O O . VAL B 1 208 ? 23.276 33.891 26.078 1.00 27.33 207 VAL B O 1
ATOM 4071 N N . ASN B 1 209 ? 21.495 34.587 27.294 1.00 27.46 208 ASN B N 1
ATOM 4072 C CA . ASN B 1 209 ? 22.280 34.487 28.521 1.00 27.81 208 ASN B CA 1
ATOM 4073 C C . ASN B 1 209 ? 22.356 33.040 28.923 1.00 32.09 208 ASN B C 1
ATOM 4074 O O . ASN B 1 209 ? 21.558 32.580 29.721 1.00 30.59 208 ASN B O 1
ATOM 4079 N N . ASP B 1 210 ? 23.307 32.299 28.380 1.00 22.97 209 ASP B N 1
ATOM 4080 C CA . ASP B 1 210 ? 23.307 30.875 28.677 1.00 24.84 209 ASP B CA 1
ATOM 4081 C C . ASP B 1 210 ? 24.590 30.437 29.352 1.00 20.92 209 ASP B C 1
ATOM 4082 O O . ASP B 1 210 ? 24.872 29.237 29.475 1.00 25.80 209 ASP B O 1
ATOM 4087 N N . ASN B 1 211 ? 25.349 31.412 29.835 1.00 23.11 210 ASN B N 1
ATOM 4088 C CA . ASN B 1 211 ? 26.513 31.129 30.665 1.00 26.44 210 ASN B CA 1
ATOM 4089 C C . ASN B 1 211 ? 26.489 31.934 31.947 1.00 27.75 210 ASN B C 1
ATOM 4090 O O . ASN B 1 211 ? 26.353 33.176 31.905 1.00 19.22 210 ASN B O 1
ATOM 4095 N N . PRO B 1 212 ? 26.663 31.249 33.081 1.00 25.18 211 PRO B N 1
ATOM 4096 C CA . PRO B 1 212 ? 26.881 31.924 34.356 1.00 24.59 211 PRO B CA 1
ATOM 4097 C C . PRO B 1 212 ? 28.280 32.491 34.416 1.00 22.64 211 PRO B C 1
ATOM 4098 O O . PRO B 1 212 ? 29.162 32.041 33.677 1.00 25.17 211 PRO B O 1
ATOM 4102 N N . PRO B 1 213 ? 28.506 33.479 35.282 1.00 30.11 212 PRO B N 1
ATOM 4103 C CA . PRO B 1 213 ? 29.900 33.892 35.504 1.00 27.86 212 PRO B CA 1
ATOM 4104 C C . PRO B 1 213 ? 30.706 32.750 36.115 1.00 26.79 212 PRO B C 1
ATOM 4105 O O . PRO B 1 213 ? 30.130 31.715 36.482 1.00 29.29 212 PRO B O 1
ATOM 4109 N N . ALA B 1 214 ? 32.023 32.905 36.190 1.00 23.45 213 ALA B N 1
ATOM 4110 C CA . ALA B 1 2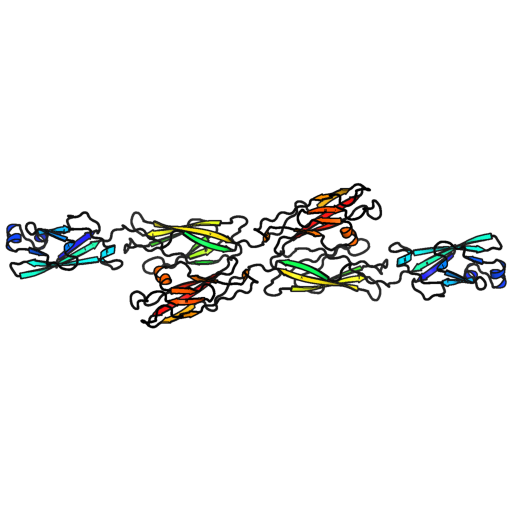14 ? 32.858 31.921 36.874 1.00 28.48 213 ALA B CA 1
ATOM 4111 C C . ALA B 1 214 ? 33.995 32.648 37.559 1.00 32.66 213 ALA B C 1
ATOM 4112 O O . ALA B 1 214 ? 34.722 33.399 36.916 1.00 28.50 213 ALA B O 1
ATOM 4114 N N . PHE B 1 215 ? 34.117 32.479 38.873 1.00 29.63 214 PHE B N 1
ATOM 4115 C CA . PHE B 1 215 ? 35.220 33.086 39.619 1.00 24.45 214 PHE B CA 1
ATOM 4116 C C . PHE B 1 215 ? 36.553 32.490 39.221 1.00 27.94 214 PHE B C 1
ATOM 4117 O O . PHE B 1 215 ? 36.634 31.309 38.877 1.00 30.09 214 PHE B O 1
ATOM 4125 N N . THR B 1 216 ? 37.604 33.293 39.325 1.00 30.95 215 THR B N 1
ATOM 4126 C CA . THR B 1 216 ? 38.962 32.814 39.048 1.00 37.18 215 THR B CA 1
ATOM 4127 C C . THR B 1 216 ? 39.372 31.703 40.020 1.00 41.02 215 THR B C 1
ATOM 4128 O O . THR B 1 216 ? 40.150 30.828 39.653 1.00 41.18 215 THR B O 1
ATOM 4132 N N . LYS B 1 217 ? 38.850 31.743 41.252 1.00 33.72 216 LYS B N 1
ATOM 4133 C CA . LYS B 1 217 ? 39.126 30.707 42.264 1.00 34.33 216 LYS B CA 1
ATOM 4134 C C . LYS B 1 217 ? 37.853 30.302 43.022 1.00 29.05 216 LYS B C 1
ATOM 4135 O O . LYS B 1 217 ? 36.932 31.110 43.180 1.00 32.96 216 LYS B O 1
ATOM 4141 N N . ALA B 1 218 ? 37.798 29.066 43.512 1.00 30.95 217 ALA B N 1
ATOM 4142 C CA . ALA B 1 218 ? 36.701 28.664 44.382 1.00 34.85 217 ALA B CA 1
ATOM 4143 C C . ALA B 1 218 ? 36.835 29.312 45.752 1.00 38.12 217 ALA B C 1
ATOM 4144 O O . ALA B 1 218 ? 35.839 29.567 46.420 1.00 36.78 217 ALA B O 1
ATOM 4146 N N . GLU B 1 219 ? 38.073 29.560 46.174 1.00 41.45 218 GLU B N 1
ATOM 4147 C CA . GLU B 1 219 ? 38.333 30.085 47.515 1.00 38.69 218 GLU B CA 1
ATOM 4148 C C . GLU B 1 219 ? 39.419 31.134 47.503 1.00 36.43 218 GLU B C 1
ATOM 4149 O O . GLU B 1 219 ? 40.478 30.932 46.913 1.00 36.05 218 GLU B O 1
ATOM 4155 N N . TYR B 1 220 ? 39.146 32.261 48.155 1.00 28.50 219 TYR B N 1
ATOM 4156 C CA . TYR B 1 220 ? 40.126 33.327 48.288 1.00 31.49 219 TYR B CA 1
ATOM 4157 C C . TYR B 1 220 ? 40.542 33.422 49.757 1.00 36.79 219 TYR B C 1
ATOM 4158 O O . TYR B 1 220 ? 39.705 33.687 50.623 1.00 37.12 219 TYR B O 1
ATOM 4167 N N . HIS B 1 221 ? 41.817 33.180 50.041 1.00 36.83 220 HIS B N 1
ATOM 4168 C CA . HIS B 1 221 ? 42.309 33.256 51.432 1.00 31.68 220 HIS B CA 1
ATOM 4169 C C . HIS B 1 221 ? 43.094 34.523 51.656 1.00 37.08 220 HIS B C 1
ATOM 4170 O O . HIS B 1 221 ? 43.924 34.904 50.827 1.00 37.33 220 HIS B O 1
ATOM 4177 N N . VAL B 1 222 ? 42.834 35.203 52.761 1.00 39.19 221 VAL B N 1
ATOM 4178 C CA . VAL B 1 222 ? 43.698 36.313 53.100 1.00 38.79 221 VAL B CA 1
ATOM 4179 C C . VAL B 1 222 ? 43.956 36.367 54.615 1.00 37.12 221 VAL B C 1
ATOM 4180 O O . VAL B 1 222 ? 43.091 36.031 55.434 1.00 31.24 221 VAL B O 1
ATOM 4184 N N . SER B 1 223 ? 45.190 36.719 54.953 1.00 42.19 222 SER B N 1
ATOM 4185 C CA . SER B 1 223 ? 45.623 36.875 56.334 1.00 42.65 222 SER B CA 1
ATOM 4186 C C . SER B 1 223 ? 45.891 38.340 56.611 1.00 38.61 222 SER B C 1
ATOM 4187 O O . SER B 1 223 ? 46.628 39.001 55.888 1.00 39.88 222 SER B O 1
ATOM 4190 N N . VAL B 1 224 ? 45.278 38.857 57.659 1.00 41.74 223 VAL B N 1
ATOM 4191 C CA . VAL B 1 224 ? 45.398 40.273 57.907 1.00 44.60 223 VAL B CA 1
ATOM 4192 C C . VAL B 1 224 ? 45.949 40.524 59.317 1.00 46.42 223 VAL B C 1
ATOM 4193 O O . VAL B 1 224 ? 45.671 39.763 60.243 1.00 40.19 223 VAL B O 1
ATOM 4197 N N . PRO B 1 225 ? 46.806 41.547 59.459 1.00 49.92 224 PRO B N 1
ATOM 4198 C CA . PRO B 1 225 ? 47.323 41.990 60.758 1.00 47.47 224 PRO B CA 1
ATOM 4199 C C . PRO B 1 225 ? 46.228 42.448 61.725 1.00 51.71 224 PRO B C 1
ATOM 4200 O O . PRO B 1 225 ? 45.233 43.035 61.305 1.00 42.92 224 PRO B O 1
ATOM 4204 N N . GLU B 1 226 ? 46.426 42.199 63.015 1.00 62.94 225 GLU B N 1
ATOM 4205 C CA . GLU B 1 226 ? 45.444 42.567 64.034 1.00 72.00 225 GLU B CA 1
ATOM 4206 C C . GLU B 1 226 ? 45.090 44.058 63.979 1.00 63.74 225 GLU B C 1
ATOM 4207 O O . GLU B 1 226 ? 43.938 44.434 64.192 1.00 59.61 225 GLU B O 1
ATOM 4213 N N . ASN B 1 227 ? 46.072 44.899 63.666 1.00 61.24 226 ASN B N 1
ATOM 4214 C CA . ASN B 1 227 ? 45.861 46.342 63.681 1.00 59.55 226 ASN B CA 1
ATOM 4215 C C . ASN B 1 227 ? 45.723 46.938 62.279 1.00 49.15 226 ASN B C 1
ATOM 4216 O O . ASN B 1 227 ? 46.130 48.071 62.025 1.00 44.67 226 ASN B O 1
ATOM 4221 N N . VAL B 1 228 ? 45.129 46.186 61.368 1.00 44.91 227 VAL B N 1
ATOM 4222 C CA . VAL B 1 228 ? 44.961 46.693 60.016 1.00 42.48 227 VAL B CA 1
ATOM 4223 C C . VAL B 1 228 ? 44.013 47.891 60.074 1.00 41.66 227 VAL B C 1
ATOM 4224 O O . VAL B 1 228 ? 42.964 47.836 60.735 1.00 44.77 227 VAL B O 1
ATOM 4228 N N . PRO B 1 229 ? 44.406 49.002 59.433 1.00 40.68 228 PRO B N 1
ATOM 4229 C CA . PRO B 1 229 ? 43.561 50.202 59.394 1.00 40.36 228 PRO B CA 1
ATOM 4230 C C . PRO B 1 229 ? 42.227 49.926 58.714 1.00 38.83 228 PRO B C 1
ATOM 4231 O O . PRO B 1 229 ? 42.185 49.109 57.787 1.00 35.94 228 PRO B O 1
ATOM 4235 N N . LEU B 1 230 ? 41.168 50.606 59.142 1.00 33.45 229 LEU B N 1
ATOM 4236 C CA . LEU B 1 230 ? 39.885 50.500 58.448 1.00 35.50 229 LEU B CA 1
ATOM 4237 C C . LEU B 1 230 ? 40.057 50.994 57.019 1.00 32.84 229 LEU B C 1
ATOM 4238 O O . LEU B 1 230 ? 40.783 51.955 56.798 1.00 32.17 229 LEU B O 1
ATOM 4243 N N . GLY B 1 231 ? 39.384 50.361 56.055 1.00 31.29 230 GLY B N 1
ATOM 4244 C CA . GLY B 1 231 ? 39.428 50.831 54.675 1.00 27.36 230 GLY B CA 1
ATOM 4245 C C . GLY B 1 231 ? 40.589 50.301 53.847 1.00 33.49 230 GLY B C 1
ATOM 4246 O O . GLY B 1 231 ? 40.808 50.748 52.728 1.00 35.17 230 GLY B O 1
ATOM 4247 N N . THR B 1 232 ? 41.345 49.364 54.405 1.00 28.48 231 THR B N 1
ATOM 4248 C CA . THR B 1 232 ? 42.427 48.699 53.675 1.00 35.44 231 THR B CA 1
ATOM 4249 C C . THR B 1 232 ? 41.914 47.720 52.635 1.00 37.05 231 THR B C 1
ATOM 4250 O O . THR B 1 232 ? 41.066 46.873 52.938 1.00 31.13 231 THR B O 1
ATOM 4254 N N . ARG B 1 233 ? 42.440 47.820 51.415 1.00 34.15 232 ARG B N 1
ATOM 4255 C CA . ARG B 1 233 ? 42.139 46.850 50.364 1.00 33.25 232 ARG B CA 1
ATOM 4256 C C . ARG B 1 233 ? 42.757 45.510 50.743 1.00 32.57 232 ARG B C 1
ATOM 4257 O O . ARG B 1 233 ? 43.962 45.407 50.896 1.00 42.86 232 ARG B O 1
ATOM 4265 N N . LEU B 1 234 ? 41.937 44.479 50.888 1.00 28.85 233 LEU B N 1
ATOM 4266 C CA . LEU B 1 234 ? 42.436 43.194 51.359 1.00 25.96 233 LEU B CA 1
ATOM 4267 C C . LEU B 1 234 ? 42.655 42.211 50.230 1.00 31.66 233 LEU B C 1
ATOM 4268 O O . LEU B 1 234 ? 43.514 41.329 50.313 1.00 35.84 233 LEU B O 1
ATOM 4273 N N . LEU B 1 235 ? 41.860 42.364 49.184 1.00 30.77 234 LEU B N 1
ATOM 4274 C CA . LEU B 1 235 ? 41.679 41.307 48.205 1.00 30.12 234 LEU B CA 1
ATOM 4275 C C . LEU B 1 235 ? 40.874 41.859 47.043 1.00 31.38 234 LEU B C 1
ATOM 4276 O O . LEU B 1 235 ? 40.011 42.711 47.238 1.00 31.61 234 LEU B O 1
ATOM 4281 N N . LYS B 1 236 ? 41.176 41.421 45.827 1.00 33.21 235 LYS B N 1
ATOM 4282 C CA . LYS B 1 236 ? 40.311 41.741 44.695 1.00 35.08 235 LYS B CA 1
ATOM 4283 C C . LYS B 1 236 ? 39.858 40.413 44.104 1.00 34.09 235 LYS B C 1
ATOM 4284 O O . LYS B 1 236 ? 40.690 39.569 43.766 1.00 36.26 235 LYS B O 1
ATOM 4290 N N . VAL B 1 237 ? 38.550 40.179 44.040 1.00 31.39 236 VAL B N 1
ATOM 4291 C CA . VAL B 1 237 ? 38.065 38.961 43.393 1.00 25.18 236 VAL B CA 1
ATOM 4292 C C . VAL B 1 237 ? 37.677 39.249 41.943 1.00 25.84 236 VAL B C 1
ATOM 4293 O O . VAL B 1 237 ? 37.460 40.404 41.557 1.00 22.28 236 VAL B O 1
ATOM 4297 N N . ASN B 1 238 ? 37.565 38.200 41.141 1.00 24.60 237 ASN B N 1
ATOM 4298 C CA . ASN B 1 238 ? 37.221 38.384 39.729 1.00 27.35 237 ASN B CA 1
ATOM 4299 C C . ASN B 1 238 ? 36.452 37.210 39.173 1.00 23.06 237 ASN B C 1
ATOM 4300 O O . ASN B 1 238 ? 36.757 36.048 39.477 1.00 27.98 237 ASN B O 1
ATOM 4305 N N . ALA B 1 239 ? 35.442 37.518 38.367 1.00 24.19 238 ALA B N 1
ATOM 4306 C CA . ALA B 1 239 ? 34.662 36.501 37.663 1.00 25.22 238 ALA B CA 1
ATOM 4307 C C . ALA B 1 239 ? 34.513 36.879 36.194 1.00 26.16 238 ALA B C 1
ATOM 4308 O O . ALA B 1 239 ? 34.289 38.048 35.868 1.00 22.09 238 ALA B O 1
ATOM 4310 N N . THR B 1 240 ? 34.616 35.897 35.312 1.00 28.33 239 THR B N 1
ATOM 4311 C CA . THR B 1 240 ? 34.445 36.167 33.879 1.00 30.34 239 THR B CA 1
ATOM 4312 C C . THR B 1 240 ? 33.152 35.554 33.367 1.00 27.04 239 THR B C 1
ATOM 4313 O O . THR B 1 240 ? 32.602 34.639 33.984 1.00 23.64 239 THR B O 1
ATOM 4317 N N . ASP B 1 241 ? 32.665 36.045 32.233 1.00 25.47 240 ASP B N 1
ATOM 4318 C CA . ASP B 1 241 ? 31.388 35.600 31.691 1.00 24.31 240 ASP B CA 1
ATOM 4319 C C . ASP B 1 241 ? 31.417 35.825 30.178 1.00 20.62 240 ASP B C 1
ATOM 4320 O O . ASP B 1 241 ? 31.609 36.955 29.731 1.00 25.05 240 ASP B O 1
ATOM 4325 N N . PRO B 1 242 ? 31.250 34.756 29.396 1.00 23.07 241 PRO B N 1
ATOM 4326 C CA . PRO B 1 242 ? 31.465 34.854 27.947 1.00 25.24 241 PRO B CA 1
ATOM 4327 C C . PRO B 1 242 ? 30.280 35.377 27.141 1.00 36.21 241 PRO B C 1
ATOM 4328 O O . PRO B 1 242 ? 30.421 35.566 25.938 1.00 29.24 241 PRO B O 1
ATOM 4332 N N . ASP B 1 243 ? 29.133 35.597 27.770 1.00 27.68 242 ASP B N 1
ATOM 4333 C CA . ASP B 1 243 ? 27.978 36.100 27.044 1.00 28.87 242 ASP B CA 1
ATOM 4334 C C . ASP B 1 243 ? 28.219 37.553 26.673 1.00 31.66 242 ASP B C 1
ATOM 4335 O O . ASP B 1 243 ? 29.186 38.159 27.138 1.00 27.47 242 ASP B O 1
ATOM 4340 N N . GLU B 1 244 ? 27.330 38.103 25.843 1.00 27.90 243 GLU B N 1
ATOM 4341 C CA . GLU B 1 244 ? 27.522 39.423 25.236 1.00 27.27 243 GLU B CA 1
ATOM 4342 C C . GLU B 1 244 ? 26.817 40.544 26.013 1.00 23.82 243 GLU B C 1
ATOM 4343 O O . GLU B 1 244 ? 25.709 40.359 26.519 1.00 28.48 243 GLU B O 1
ATOM 4349 N N . GLY B 1 245 ? 27.447 41.711 26.089 1.00 28.24 244 GLY B N 1
ATOM 4350 C CA . GLY B 1 245 ? 26.801 42.864 26.692 1.00 34.46 244 GLY B CA 1
ATOM 4351 C C . GLY B 1 245 ? 26.445 42.616 28.150 1.00 41.85 244 GLY B C 1
ATOM 4352 O O . GLY B 1 245 ? 27.247 42.053 28.912 1.00 44.40 244 GLY B O 1
ATOM 4353 N N . ALA B 1 246 ? 25.232 43.008 28.530 1.00 38.72 245 ALA B N 1
ATOM 4354 C CA . ALA B 1 246 ? 24.765 42.852 29.908 1.00 34.40 245 ALA B CA 1
ATOM 4355 C C . ALA B 1 246 ? 24.806 41.405 30.378 1.00 34.80 245 ALA B C 1
ATOM 4356 O O . ALA B 1 246 ? 25.050 41.132 31.551 1.00 38.23 245 ALA B O 1
ATOM 4358 N N . ASN B 1 247 ? 24.583 40.476 29.456 1.00 34.28 246 ASN B N 1
ATOM 4359 C CA . ASN B 1 247 ? 24.605 39.048 29.783 1.00 32.33 246 ASN B CA 1
ATOM 4360 C C . ASN B 1 247 ? 25.969 38.566 30.302 1.00 27.86 246 ASN B C 1
ATOM 4361 O O . ASN B 1 247 ? 26.063 37.523 30.993 1.00 22.86 246 ASN B O 1
ATOM 4366 N N . GLY B 1 248 ? 27.022 39.308 29.964 1.00 26.10 247 GLY B N 1
ATOM 4367 C CA . GLY B 1 248 ? 28.370 38.980 30.393 1.00 30.15 247 GLY B CA 1
ATOM 4368 C C . GLY B 1 248 ? 28.997 39.972 31.367 1.00 34.50 247 GLY B C 1
ATOM 4369 O O . GLY B 1 248 ? 30.161 39.830 31.748 1.00 27.17 247 GLY B O 1
ATOM 4370 N N . ARG B 1 249 ? 28.233 40.977 31.776 1.00 28.79 248 ARG B N 1
ATOM 4371 C CA . ARG B 1 249 ? 28.746 41.999 32.688 1.00 31.50 248 ARG B CA 1
ATOM 4372 C C . ARG B 1 249 ? 28.470 41.583 34.136 1.00 32.53 248 ARG B C 1
ATOM 4373 O O . ARG B 1 249 ? 27.297 41.461 34.533 1.00 26.91 248 ARG B O 1
ATOM 4381 N N . VAL B 1 250 ? 29.518 41.354 34.929 1.00 35.13 249 VAL B N 1
ATOM 4382 C CA . VAL B 1 250 ? 29.268 40.807 36.259 1.00 34.66 249 VAL B CA 1
ATOM 4383 C C . VAL B 1 250 ? 29.433 41.829 37.376 1.00 36.46 249 VAL B C 1
ATOM 4384 O O . VAL B 1 250 ? 30.199 42.781 37.268 1.00 32.98 249 VAL B O 1
ATOM 4388 N N . THR B 1 251 ? 28.675 41.629 38.449 1.00 29.18 250 THR B N 1
ATOM 4389 C CA . THR B 1 251 ? 28.808 42.439 39.643 1.00 31.65 250 THR B CA 1
ATOM 4390 C C . THR B 1 251 ? 28.966 41.514 40.843 1.00 25.23 250 THR B C 1
ATOM 4391 O O . THR B 1 251 ? 28.570 40.345 40.793 1.00 26.35 250 THR B O 1
ATOM 4395 N N . TYR B 1 252 ? 29.546 42.036 41.914 1.00 32.35 251 TYR B N 1
ATOM 4396 C CA . TYR B 1 252 ? 29.943 41.219 43.054 1.00 28.09 251 TYR B CA 1
ATOM 4397 C C . TYR B 1 252 ? 29.182 41.624 44.309 1.00 29.00 251 TYR B C 1
ATOM 4398 O O . TYR B 1 252 ? 28.921 42.810 44.528 1.00 26.34 251 TYR B O 1
ATOM 4407 N N . SER B 1 253 ? 28.823 40.643 45.122 1.00 29.84 252 SER B N 1
ATOM 4408 C CA . SER B 1 253 ? 28.145 40.934 46.389 1.00 27.51 252 SER B CA 1
ATOM 4409 C C . SER B 1 253 ? 28.352 39.803 47.371 1.00 25.95 252 SER B C 1
ATOM 4410 O O . SER B 1 253 ? 28.767 38.701 46.979 1.00 22.62 252 SER B O 1
ATOM 4413 N N . PHE B 1 254 ? 28.092 40.067 48.653 1.00 22.17 253 PHE B N 1
ATOM 4414 C CA . PHE B 1 254 ? 28.024 38.994 49.636 1.00 28.31 253 PHE B CA 1
ATOM 4415 C C . PHE B 1 254 ? 26.704 38.260 49.506 1.00 23.81 253 PHE B C 1
ATOM 4416 O O . PHE B 1 254 ? 25.655 38.881 49.334 1.00 26.05 253 PHE B O 1
ATOM 4424 N N . HIS B 1 255 ? 26.730 36.942 49.619 1.00 25.65 254 HIS B N 1
ATOM 4425 C CA . HIS B 1 255 ? 25.492 36.244 49.895 1.00 25.15 254 HIS B CA 1
ATOM 4426 C C . HIS B 1 255 ? 25.078 36.579 51.326 1.00 35.13 254 HIS B C 1
ATOM 4427 O O . HIS B 1 255 ? 25.931 36.839 52.176 1.00 24.98 254 HIS B O 1
ATOM 4434 N N . LYS B 1 256 ? 23.774 36.600 51.576 1.00 31.17 255 LYS B N 1
ATOM 4435 C CA . LYS B 1 256 ? 23.251 36.856 52.919 1.00 32.51 255 LYS B CA 1
ATOM 4436 C C . LYS B 1 256 ? 23.208 35.562 53.704 1.00 29.52 255 LYS B C 1
ATOM 4437 O O . LYS B 1 256 ? 22.341 34.716 53.475 1.00 26.76 255 LYS B O 1
ATOM 4443 N N . VAL B 1 257 ? 24.171 35.391 54.601 1.00 21.73 256 VAL B N 1
ATOM 4444 C CA . VAL B 1 257 ? 24.299 34.155 55.347 1.00 26.18 256 VAL B CA 1
ATOM 4445 C C . VAL B 1 257 ? 24.406 34.529 56.813 1.00 30.67 256 VAL B C 1
ATOM 4446 O O . VAL B 1 257 ? 23.411 34.524 57.542 1.00 29.92 256 VAL B O 1
ATOM 4450 N N . ASP B 1 258 ? 25.597 34.945 57.228 1.00 27.80 257 ASP B N 1
ATOM 4451 C CA . ASP B 1 258 ? 25.777 35.428 58.595 1.00 31.58 257 ASP B CA 1
ATOM 4452 C C . ASP B 1 258 ? 26.170 36.887 58.562 1.00 30.88 257 ASP B C 1
ATOM 4453 O O . ASP B 1 258 ? 27.342 37.208 58.386 1.00 32.72 257 ASP B O 1
ATOM 4458 N N . HIS B 1 259 ? 25.205 37.777 58.758 1.00 28.18 258 HIS B N 1
ATOM 4459 C CA . HIS B 1 259 ? 25.488 39.196 58.607 1.00 33.16 258 HIS B CA 1
ATOM 4460 C C . HIS B 1 259 ? 26.451 39.716 59.681 1.00 37.00 258 HIS B C 1
ATOM 4461 O O . HIS B 1 259 ? 27.103 40.745 59.494 1.00 35.44 258 HIS B O 1
ATOM 4468 N N . SER B 1 260 ? 26.554 39.010 60.801 1.00 33.86 259 SER B N 1
ATOM 4469 C CA . SER B 1 260 ? 27.423 39.487 61.870 1.00 38.67 259 SER B CA 1
ATOM 4470 C C . SER B 1 260 ? 28.883 39.425 61.425 1.00 41.46 259 SER B C 1
ATOM 4471 O O . SER B 1 260 ? 29.726 40.166 61.929 1.00 45.88 259 SER B O 1
ATOM 4474 N N . VAL B 1 261 ? 29.180 38.542 60.477 1.00 37.37 260 VAL B N 1
ATOM 4475 C CA . VAL B 1 261 ? 30.525 38.462 59.920 1.00 30.21 260 VAL B CA 1
ATOM 4476 C C . VAL B 1 261 ? 30.709 39.455 58.781 1.00 31.09 260 VAL B C 1
ATOM 4477 O O . VAL B 1 261 ? 31.621 40.286 58.795 1.00 31.33 260 VAL B O 1
ATOM 4481 N N . VAL B 1 262 ? 29.809 39.375 57.809 1.00 29.32 261 VAL B N 1
ATOM 4482 C CA . VAL B 1 262 ? 29.891 40.154 56.583 1.00 29.04 261 VAL B CA 1
ATOM 4483 C C . VAL B 1 262 ? 29.834 41.666 56.837 1.00 33.49 261 VAL B C 1
ATOM 4484 O O . VAL B 1 262 ? 30.438 42.448 56.096 1.00 32.84 261 VAL B O 1
ATOM 4488 N N . ARG B 1 263 ? 29.179 42.083 57.920 1.00 29.82 262 ARG B N 1
ATOM 4489 C CA . ARG B 1 263 ? 29.068 43.515 58.217 1.00 28.05 262 ARG B CA 1
ATOM 4490 C C . ARG B 1 263 ? 30.419 44.172 58.485 1.00 26.99 262 ARG B C 1
ATOM 4491 O O . ARG B 1 263 ? 30.543 45.393 58.388 1.00 32.26 262 ARG B O 1
ATOM 4499 N N . LYS B 1 264 ? 31.428 43.374 58.823 1.00 25.76 263 LYS B N 1
ATOM 4500 C CA . LYS B 1 264 ? 32.772 43.905 59.080 1.00 26.82 263 LYS B CA 1
ATOM 4501 C C . LYS B 1 264 ? 33.534 44.221 57.777 1.00 32.18 263 LYS B C 1
ATOM 4502 O O . LYS B 1 264 ? 34.649 44.755 57.808 1.00 31.75 263 LYS B O 1
ATOM 4508 N N . PHE B 1 265 ? 32.928 43.906 56.634 1.00 31.42 264 PHE B N 1
ATOM 4509 C CA . PHE B 1 265 ? 33.631 44.065 55.360 1.00 28.19 264 PHE B CA 1
ATOM 4510 C C . PHE B 1 265 ? 32.824 44.808 54.303 1.00 34.00 264 PHE B C 1
ATOM 4511 O O . PHE B 1 265 ? 31.606 44.973 54.416 1.00 35.30 264 PHE B O 1
ATOM 4519 N N . GLN B 1 266 ? 33.520 45.213 53.245 1.00 32.19 265 GLN B N 1
ATOM 4520 C CA . GLN B 1 266 ? 32.921 45.943 52.141 1.00 31.88 265 GLN B CA 1
ATOM 4521 C C . GLN B 1 266 ? 33.413 45.292 50.863 1.00 35.95 265 GLN B C 1
ATOM 4522 O O . GLN B 1 266 ? 34.613 45.067 50.706 1.00 29.00 265 GLN B O 1
ATOM 4528 N N . LEU B 1 267 ? 32.487 44.947 49.975 1.00 34.84 266 LEU B N 1
ATOM 4529 C CA . LEU B 1 267 ? 32.847 44.378 48.691 1.00 33.67 266 LEU B CA 1
ATOM 4530 C C . LEU B 1 267 ? 32.324 45.299 47.614 1.00 33.60 266 LEU B C 1
ATOM 4531 O O . LEU B 1 267 ? 31.121 45.505 47.512 1.00 30.15 266 LEU B O 1
ATOM 4536 N N . ASP B 1 268 ? 33.234 45.883 46.836 1.00 32.79 267 ASP B N 1
ATOM 4537 C CA . ASP B 1 268 ? 32.855 46.773 45.745 1.00 30.12 267 ASP B CA 1
ATOM 4538 C C . ASP B 1 268 ? 32.163 45.994 44.639 1.00 31.37 267 ASP B C 1
ATOM 4539 O O . ASP B 1 268 ? 32.716 45.016 44.112 1.00 25.38 267 ASP B O 1
ATOM 4544 N N . ALA B 1 269 ? 30.964 46.448 44.282 1.00 30.69 268 ALA B N 1
ATOM 4545 C CA . ALA B 1 269 ? 30.105 45.729 43.365 1.00 28.60 268 ALA B CA 1
ATOM 4546 C C . ALA B 1 269 ? 30.686 45.646 41.966 1.00 30.65 268 ALA B C 1
ATOM 4547 O O . ALA B 1 269 ? 30.408 44.694 41.252 1.00 31.04 268 ALA B O 1
ATOM 4549 N N . TYR B 1 270 ? 31.518 46.613 41.591 1.00 35.57 269 TYR B N 1
ATOM 4550 C CA . TYR B 1 270 ? 32.032 46.687 40.222 1.00 40.13 269 TYR B CA 1
ATOM 4551 C C . TYR B 1 270 ? 33.454 46.145 40.096 1.00 39.25 269 TYR B C 1
ATOM 4552 O O . TYR B 1 270 ? 33.750 45.380 39.186 1.00 39.77 269 TYR B O 1
ATOM 4561 N N . THR B 1 271 ? 34.318 46.508 41.037 1.00 39.41 270 THR B N 1
ATOM 4562 C CA . THR B 1 271 ? 35.726 46.142 40.962 1.00 34.80 270 THR B CA 1
ATOM 4563 C C . THR B 1 271 ? 36.044 44.823 41.650 1.00 39.73 270 THR B C 1
ATOM 4564 O O . THR B 1 271 ? 37.068 44.208 41.360 1.00 36.74 270 THR B O 1
ATOM 4568 N N . GLY B 1 272 ? 35.187 44.394 42.578 1.00 34.15 271 GLY B N 1
ATOM 4569 C CA . GLY B 1 272 ? 35.437 43.166 43.311 1.00 26.78 271 GLY B CA 1
ATOM 4570 C C . GLY B 1 272 ? 36.468 43.322 44.426 1.00 27.62 271 GLY B C 1
ATOM 4571 O O . GLY B 1 272 ? 36.995 42.339 44.951 1.00 31.47 271 GLY B O 1
ATOM 4572 N N . GLU B 1 273 ? 36.751 44.563 44.804 1.00 29.04 272 GLU B N 1
ATOM 4573 C CA . GLU B 1 273 ? 37.709 44.818 45.876 1.00 35.04 272 GLU B CA 1
ATOM 4574 C C . GLU B 1 273 ? 37.065 44.681 47.239 1.00 33.28 272 GLU B C 1
ATOM 4575 O O . GLU B 1 273 ? 36.046 45.315 47.526 1.00 28.76 272 GLU B O 1
ATOM 4581 N N . LEU B 1 274 ? 37.683 43.852 48.068 1.00 29.08 273 LEU B N 1
ATOM 4582 C CA . LEU B 1 274 ? 37.222 43.599 49.420 1.00 27.37 273 LEU B CA 1
ATOM 4583 C C . LEU B 1 274 ? 38.045 44.394 50.425 1.00 32.70 273 LEU B C 1
ATOM 4584 O O . LEU B 1 274 ? 39.276 44.342 50.409 1.00 32.78 273 LEU B O 1
ATOM 4589 N N . SER B 1 275 ? 37.368 45.135 51.297 1.00 30.38 274 SER B N 1
ATOM 4590 C CA . SER B 1 275 ? 38.057 45.897 52.329 1.00 27.29 274 SER B CA 1
ATOM 4591 C C . SER B 1 275 ? 37.384 45.718 53.681 1.00 32.58 274 SER B C 1
ATOM 4592 O O . SER B 1 275 ? 36.220 45.315 53.758 1.00 29.17 274 SER B O 1
ATOM 4595 N N . ASN B 1 276 ? 38.115 46.017 54.748 1.00 32.89 275 ASN B N 1
ATOM 4596 C CA . ASN B 1 276 ? 37.555 45.907 56.093 1.00 23.60 275 ASN B CA 1
ATOM 4597 C C . ASN B 1 276 ? 36.829 47.183 56.469 1.00 27.66 275 ASN B C 1
ATOM 4598 O O . ASN B 1 276 ? 37.305 48.290 56.208 1.00 27.55 275 ASN B O 1
ATOM 4603 N N . LYS B 1 277 ? 35.654 47.024 57.066 1.00 31.74 276 LYS B N 1
ATOM 4604 C CA . LYS B 1 277 ? 34.804 48.162 57.388 1.00 35.85 276 LYS B CA 1
ATOM 4605 C C . LYS B 1 277 ? 34.712 48.392 58.902 1.00 33.71 276 LYS B C 1
ATOM 4606 O O . LYS B 1 277 ? 34.479 49.506 59.362 1.00 33.77 276 LYS B O 1
ATOM 4612 N N . GLU B 1 278 ? 34.856 47.316 59.664 1.00 30.77 277 GLU B N 1
ATOM 4613 C CA . GLU B 1 278 ? 34.775 47.377 61.118 1.00 36.82 277 GLU B CA 1
ATOM 4614 C C . GLU B 1 278 ? 35.962 46.666 61.748 1.00 39.08 277 GLU B C 1
ATOM 4615 O O . GLU B 1 278 ? 36.588 45.819 61.111 1.00 38.12 277 GLU B O 1
ATOM 4621 N N . PRO B 1 279 ? 36.273 46.998 63.009 1.00 41.26 278 PRO B N 1
ATOM 4622 C CA . PRO B 1 279 ? 37.379 46.297 63.672 1.00 36.66 278 PRO B CA 1
ATOM 4623 C C . PRO B 1 279 ? 37.191 44.781 63.673 1.00 33.04 278 PRO B C 1
ATOM 4624 O O . PRO B 1 279 ? 36.067 44.290 63.772 1.00 40.63 278 PRO B O 1
ATOM 4628 N N . LEU B 1 280 ? 38.297 44.059 63.576 1.00 41.11 279 LEU B N 1
ATOM 4629 C CA . LEU B 1 280 ? 38.291 42.605 63.607 1.00 48.79 279 LEU B CA 1
ATOM 4630 C C . LEU B 1 280 ? 38.915 42.087 64.908 1.00 58.28 279 LEU B C 1
ATOM 4631 O O . LEU B 1 280 ? 39.947 42.593 65.354 1.00 58.47 279 LEU B O 1
ATOM 4636 N N . ASP B 1 281 ? 38.289 41.079 65.507 1.00 72.04 280 ASP B N 1
ATOM 4637 C CA . ASP B 1 281 ? 38.776 40.513 66.764 1.00 92.39 280 ASP B CA 1
ATOM 4638 C C . ASP B 1 281 ? 39.647 39.274 66.540 1.00 102.11 280 ASP B C 1
ATOM 4639 O O . ASP B 1 281 ? 39.278 38.378 65.783 1.00 100.11 280 ASP B O 1
ATOM 4644 N N A PHE B 1 282 ? 40.787 39.203 67.218 0.50 105.20 281 PHE B N 1
ATOM 4645 N N B PHE B 1 282 ? 40.811 39.263 67.185 0.50 105.15 281 PHE B N 1
ATOM 4646 C CA A PHE B 1 282 ? 41.612 37.998 67.178 0.50 106.00 281 PHE B CA 1
ATOM 4647 C CA B PHE B 1 282 ? 41.743 38.144 67.117 0.50 105.97 281 PHE B CA 1
ATOM 4648 C C A PHE B 1 282 ? 40.939 36.847 67.936 0.50 101.55 281 PHE B C 1
ATOM 4649 C C B PHE B 1 282 ? 41.501 37.183 68.276 0.50 102.58 281 PHE B C 1
ATOM 4650 O O A PHE B 1 282 ? 41.119 35.677 67.589 0.50 97.15 281 PHE B O 1
ATOM 4651 O O B PHE B 1 282 ? 41.822 37.487 69.426 0.50 101.99 281 PHE B O 1
ATOM 4666 N N A GLU B 1 283 ? 40.149 37.188 68.956 0.50 99.95 282 GLU B N 1
ATOM 4667 N N B GLU B 1 283 ? 40.913 36.032 67.971 0.50 99.00 282 GLU B N 1
ATOM 4668 C CA A GLU B 1 283 ? 39.463 36.186 69.779 0.50 90.37 282 GLU B CA 1
ATOM 4669 C CA B GLU B 1 283 ? 40.713 34.994 68.973 0.50 91.63 282 GLU B CA 1
ATOM 4670 C C A GLU B 1 283 ? 38.053 35.841 69.301 0.50 88.03 282 GLU B C 1
ATOM 4671 C C B GLU B 1 283 ? 41.290 33.687 68.449 0.50 81.12 282 GLU B C 1
ATOM 4672 O O A GLU B 1 283 ? 37.775 34.684 68.972 0.50 87.94 282 GLU B O 1
ATOM 4673 O O B GLU B 1 283 ? 40.611 32.928 67.753 0.50 76.18 282 GLU B O 1
ATOM 4684 N N A GLU B 1 284 ? 37.170 36.840 69.287 0.50 84.41 283 GLU B N 1
ATOM 4685 N N B GLU B 1 284 ? 42.559 33.454 68.784 0.50 74.23 283 GLU B N 1
ATOM 4686 C CA A GLU B 1 284 ? 35.769 36.653 68.897 0.50 81.09 283 GLU B CA 1
ATOM 4687 C CA B GLU B 1 284 ? 43.339 32.346 68.243 0.50 66.01 283 GLU B CA 1
ATOM 4688 C C A GLU B 1 284 ? 35.651 35.907 67.566 0.50 75.96 283 GLU B C 1
ATOM 4689 C C B GLU B 1 284 ? 43.335 32.441 66.713 0.50 59.59 283 GLU B C 1
ATOM 4690 O O A GLU B 1 284 ? 34.723 35.125 67.357 0.50 76.28 283 GLU B O 1
ATOM 4691 O O B GLU B 1 284 ? 43.054 33.507 66.161 0.50 59.11 283 GLU B O 1
ATOM 4702 N N A TYR B 1 285 ? 36.600 36.153 66.670 0.50 71.88 284 TYR B N 1
ATOM 4703 N N B TYR B 1 285 ? 43.664 31.365 66.013 0.50 54.39 284 TYR B N 1
ATOM 4704 C CA A TYR B 1 285 ? 36.652 35.437 65.407 0.50 69.14 284 TYR B CA 1
ATOM 4705 C CA B TYR B 1 285 ? 43.769 31.482 64.560 0.50 58.99 284 TYR B CA 1
ATOM 4706 C C A TYR B 1 285 ? 38.102 35.249 64.960 0.50 70.74 284 TYR B C 1
ATOM 4707 C C B TYR B 1 285 ? 42.562 30.894 63.819 0.50 63.74 284 TYR B C 1
ATOM 4708 O O A TYR B 1 285 ? 38.720 36.183 64.451 0.50 72.56 284 TYR B O 1
ATOM 4709 O O B TYR B 1 285 ? 42.710 30.055 62.927 0.50 63.60 284 TYR B O 1
ATOM 4726 N N A LYS B 1 286 ? 38.641 34.047 65.131 0.50 66.71 285 LYS B N 1
ATOM 4727 N N B LYS B 1 286 ? 41.370 31.364 64.190 0.50 64.48 285 LYS B N 1
ATOM 4728 C CA A LYS B 1 286 ? 39.949 33.724 64.571 0.50 61.33 285 LYS B CA 1
ATOM 4729 C CA B LYS B 1 286 ? 40.128 31.015 63.496 0.50 64.27 285 LYS B CA 1
ATOM 4730 C C A LYS B 1 286 ? 39.894 33.882 63.048 0.50 53.20 285 LYS B C 1
ATOM 4731 C C B LYS B 1 286 ? 39.870 31.963 62.316 0.50 61.79 285 LYS B C 1
ATOM 4732 O O A LYS B 1 286 ? 40.631 34.684 62.469 0.50 42.03 285 LYS B O 1
ATOM 4733 O O B LYS B 1 286 ? 40.639 32.899 62.082 0.50 53.26 285 LYS B O 1
ATOM 4744 N N A VAL B 1 287 ? 39.006 33.123 62.413 0.50 58.85 286 VAL B N 1
ATOM 4745 N N B VAL B 1 287 ? 38.778 31.729 61.589 0.50 65.85 286 VAL B N 1
ATOM 4746 C CA A VAL B 1 287 ? 38.786 33.239 60.977 0.50 66.00 286 VAL B CA 1
ATOM 4747 C CA B VAL B 1 287 ? 38.521 32.439 60.332 0.50 68.04 286 VAL B CA 1
ATOM 4748 C C A VAL B 1 287 ? 37.460 33.957 60.707 0.50 66.31 286 VAL B C 1
ATOM 4749 C C B VAL B 1 287 ? 37.247 33.300 60.322 0.50 66.51 286 VAL B C 1
ATOM 4750 O O A VAL B 1 287 ? 36.669 34.192 61.622 0.50 65.89 286 VAL B O 1
ATOM 4751 O O B VAL B 1 287 ? 36.324 33.079 61.104 0.50 67.37 286 VAL B O 1
ATOM 4758 N N . TYR B 1 288 ? 37.229 34.302 59.445 1.00 63.70 287 TYR B N 1
ATOM 4759 C CA . TYR B 1 288 ? 35.994 34.961 59.029 1.00 57.37 287 TYR B CA 1
ATOM 4760 C C . TYR B 1 288 ? 35.626 34.381 57.668 1.00 57.82 287 TYR B C 1
ATOM 4761 O O . TYR B 1 288 ? 36.097 34.882 56.646 1.00 58.91 287 TYR B O 1
ATOM 4770 N N . PRO B 1 289 ? 34.809 33.313 57.641 1.00 50.48 288 PRO B N 1
A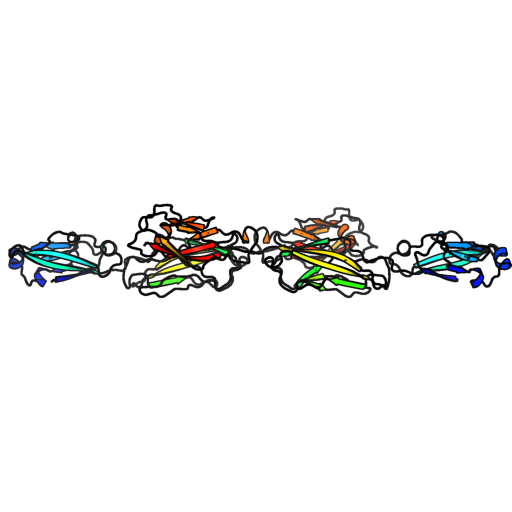TOM 4771 C CA . PRO B 1 289 ? 34.410 32.750 56.351 1.00 42.52 288 PRO B CA 1
ATOM 4772 C C . PRO B 1 289 ? 33.222 33.512 55.766 1.00 37.36 288 PRO B C 1
ATOM 4773 O O . PRO B 1 289 ? 32.295 33.861 56.499 1.00 34.24 288 PRO B O 1
ATOM 4777 N N . MET B 1 290 ? 33.244 33.781 54.463 1.00 27.01 289 MET B N 1
ATOM 4778 C CA . MET B 1 290 ? 32.175 34.562 53.847 1.00 30.15 289 MET B CA 1
ATOM 4779 C C . MET B 1 290 ? 31.843 34.007 52.484 1.00 31.11 289 MET B C 1
ATOM 4780 O O . MET B 1 290 ? 32.741 33.704 51.716 1.00 26.95 289 MET B O 1
ATOM 4785 N N . GLU B 1 291 ? 30.562 33.873 52.178 1.00 28.99 290 GLU B N 1
ATOM 4786 C CA . GLU B 1 291 ? 30.159 33.418 50.853 1.00 28.17 290 GLU B CA 1
ATOM 4787 C C . GLU B 1 291 ? 29.972 34.619 49.945 1.00 28.50 290 GLU B C 1
ATOM 4788 O O . GLU B 1 291 ? 29.277 35.570 50.301 1.00 24.85 290 GLU B O 1
ATOM 4794 N N . ILE B 1 292 ? 30.597 34.608 48.771 1.00 28.06 291 ILE B N 1
ATOM 4795 C CA . ILE B 1 292 ? 30.394 35.727 47.855 1.00 24.90 291 ILE B CA 1
ATOM 4796 C C . ILE B 1 292 ? 29.780 35.257 46.534 1.00 25.04 291 ILE B C 1
ATOM 4797 O O . ILE B 1 292 ? 29.715 34.060 46.236 1.00 19.00 291 ILE B O 1
ATOM 4802 N N . GLN B 1 293 ? 29.303 36.219 45.763 1.00 22.24 292 GLN B N 1
ATOM 4803 C CA . GLN B 1 293 ? 28.482 35.947 44.604 1.00 29.44 292 GLN B CA 1
ATOM 4804 C C . GLN B 1 293 ? 28.906 36.845 43.447 1.00 29.40 292 GLN B C 1
ATOM 4805 O O . GLN B 1 293 ? 29.230 38.019 43.664 1.00 23.83 292 GLN B O 1
ATOM 4811 N N . ALA B 1 294 ? 28.951 36.282 42.238 1.00 29.42 293 ALA B N 1
ATOM 4812 C CA . ALA B 1 294 ? 29.095 37.068 41.011 1.00 32.94 293 ALA B CA 1
ATOM 4813 C C . ALA B 1 294 ? 27.817 36.915 40.191 1.00 27.95 293 ALA B C 1
ATOM 4814 O O . ALA B 1 294 ? 27.395 35.789 39.903 1.00 26.55 293 ALA B O 1
ATOM 4816 N N . GLN B 1 295 ? 27.180 38.034 39.854 1.00 20.34 294 GLN B N 1
ATOM 4817 C CA . GLN B 1 295 ? 25.951 38.011 39.084 1.00 26.71 294 GLN B CA 1
ATOM 4818 C C . GLN B 1 295 ? 26.154 38.670 37.723 1.00 24.76 294 GLN B C 1
ATOM 4819 O O . GLN B 1 295 ? 26.730 39.754 37.639 1.00 26.06 294 GLN B O 1
ATOM 4825 N N . ASP B 1 296 ? 25.672 38.052 36.659 1.00 30.74 295 ASP B N 1
ATOM 4826 C CA . ASP B 1 296 ? 25.678 38.770 35.387 1.00 29.80 295 ASP B CA 1
ATOM 4827 C C . ASP B 1 296 ? 24.448 39.679 35.310 1.00 32.04 295 ASP B C 1
ATOM 4828 O O . ASP B 1 296 ? 23.708 39.822 36.277 1.00 29.03 295 ASP B O 1
ATOM 4833 N N . GLY B 1 297 ? 24.210 40.294 34.161 1.00 32.29 296 GLY B N 1
ATOM 4834 C CA . GLY B 1 297 ? 23.150 41.281 34.092 1.00 26.12 296 GLY B CA 1
ATOM 4835 C C . GLY B 1 297 ? 21.782 40.683 33.846 1.00 31.33 296 GLY B C 1
ATOM 4836 O O . GLY B 1 297 ? 20.830 41.426 33.622 1.00 37.90 296 GLY B O 1
ATOM 4837 N N . ALA B 1 298 ? 21.658 39.356 33.882 1.00 30.01 297 ALA B N 1
ATOM 4838 C CA . ALA B 1 298 ? 20.392 38.733 33.487 1.00 30.99 297 ALA B CA 1
ATOM 4839 C C . ALA B 1 298 ? 20.080 37.443 34.253 1.00 35.88 297 ALA B C 1
ATOM 4840 O O . ALA B 1 298 ? 19.470 36.517 33.708 1.00 34.20 297 ALA B O 1
ATOM 4842 N N . GLY B 1 299 ? 20.473 37.401 35.523 1.00 34.26 298 GLY B N 1
ATOM 4843 C CA . GLY B 1 299 ? 19.986 36.380 36.430 1.00 29.57 298 GLY B CA 1
ATOM 4844 C C . GLY B 1 299 ? 20.758 35.086 36.536 1.00 28.78 298 GLY B C 1
ATOM 4845 O O . GLY B 1 299 ? 20.228 34.089 37.025 1.00 25.88 298 GLY B O 1
ATOM 4846 N N . LEU B 1 300 ? 22.004 35.069 36.078 1.00 27.63 299 LEU B N 1
ATOM 4847 C CA . LEU B 1 300 ? 22.832 33.909 36.368 1.00 29.01 299 LEU B CA 1
ATOM 4848 C C . LEU B 1 300 ? 23.943 34.336 37.316 1.00 18.66 299 LEU B C 1
ATOM 4849 O O . LEU B 1 300 ? 24.365 35.498 37.336 1.00 23.16 299 LEU B O 1
ATOM 4854 N N . MET B 1 301 ? 24.453 33.387 38.078 1.00 22.05 300 MET B N 1
ATOM 4855 C CA . MET B 1 301 ? 25.355 33.726 39.158 1.00 25.53 300 MET B CA 1
ATOM 4856 C C . MET B 1 301 ? 26.364 32.629 39.375 1.00 21.45 300 MET B C 1
ATOM 4857 O O . MET B 1 301 ? 26.143 31.484 38.960 1.00 24.77 300 MET B O 1
ATOM 4862 N N . ALA B 1 302 ? 27.465 32.977 40.034 1.00 24.06 301 ALA B N 1
ATOM 4863 C CA . ALA B 1 302 ? 28.447 31.983 40.471 1.00 27.93 301 ALA B CA 1
ATOM 4864 C C . ALA B 1 302 ? 28.838 32.300 41.895 1.00 26.67 301 ALA B C 1
ATOM 4865 O O . ALA B 1 302 ? 28.666 33.436 42.334 1.00 27.62 301 ALA B O 1
ATOM 4867 N N . ARG B 1 303 ? 29.383 31.312 42.603 1.00 22.63 302 ARG B N 1
ATOM 4868 C CA . ARG B 1 303 ? 29.755 31.478 44.002 1.00 28.69 302 ARG B CA 1
ATOM 4869 C C . ARG B 1 303 ? 31.230 31.229 44.257 1.00 29.46 302 ARG B C 1
ATOM 4870 O O . ARG B 1 303 ? 31.876 30.461 43.544 1.00 23.19 302 ARG B O 1
ATOM 4878 N N . ALA B 1 304 ? 31.750 31.872 45.290 1.00 23.48 303 ALA B N 1
ATOM 4879 C CA . ALA B 1 304 ? 33.058 31.548 45.823 1.00 24.95 303 ALA B CA 1
ATOM 4880 C C . ALA B 1 304 ? 33.051 31.807 47.333 1.00 27.68 303 ALA B C 1
ATOM 4881 O O . ALA B 1 304 ? 32.104 32.394 47.863 1.00 22.80 303 ALA B O 1
ATOM 4883 N N . LYS B 1 305 ? 34.083 31.338 48.019 1.00 25.34 304 LYS B N 1
ATOM 4884 C CA . LYS B 1 305 ? 34.279 31.619 49.451 1.00 31.53 304 LYS B CA 1
ATOM 4885 C C . LYS B 1 305 ? 35.443 32.557 49.708 1.00 31.54 304 LYS B C 1
ATOM 4886 O O . LYS B 1 305 ? 36.491 32.464 49.066 1.00 35.81 304 LYS B O 1
ATOM 4892 N N . VAL B 1 306 ? 35.284 33.439 50.679 1.00 26.97 305 VAL B N 1
ATOM 4893 C CA . VAL B 1 306 ? 36.417 34.212 51.151 1.00 26.35 305 VAL B CA 1
ATOM 4894 C C . VAL B 1 306 ? 36.695 33.811 52.593 1.00 34.95 305 VAL B C 1
ATOM 4895 O O . VAL B 1 306 ? 35.777 33.716 53.411 1.00 29.71 305 VAL B O 1
ATOM 4899 N N . LEU B 1 307 ? 37.953 33.546 52.909 1.00 35.25 306 LEU B N 1
ATOM 4900 C CA . LEU B 1 307 ? 38.309 33.175 54.273 1.00 35.31 306 LEU B CA 1
ATOM 4901 C C . LEU B 1 307 ? 39.374 34.120 54.786 1.00 37.87 306 LEU B C 1
ATOM 4902 O O . LEU B 1 307 ? 40.513 34.105 54.304 1.00 33.88 306 LEU B O 1
ATOM 4907 N N . VAL B 1 308 ? 38.996 34.955 55.750 1.00 38.46 307 VAL B N 1
ATOM 4908 C CA . VAL B 1 308 ? 39.909 35.939 56.310 1.00 40.40 307 VAL B CA 1
ATOM 4909 C C . VAL B 1 308 ? 40.397 35.474 57.673 1.00 44.72 307 VAL B C 1
ATOM 4910 O O . VAL B 1 308 ? 39.598 35.169 58.557 1.00 42.22 307 VAL B O 1
ATOM 4914 N N . THR B 1 309 ? 41.714 35.375 57.810 1.00 42.03 308 THR B N 1
ATOM 4915 C CA . THR B 1 309 ? 42.355 35.037 59.075 1.00 40.69 308 THR B CA 1
ATOM 4916 C C . THR B 1 309 ? 43.074 36.253 59.647 1.00 37.53 308 THR B C 1
ATOM 4917 O O . THR B 1 309 ? 43.772 36.977 58.923 1.00 35.45 308 THR B O 1
ATOM 4921 N N . VAL B 1 310 ? 42.874 36.483 60.942 1.00 38.01 309 VAL B N 1
ATOM 4922 C CA . VAL B 1 310 ? 43.587 37.527 61.670 1.00 38.52 309 VAL B CA 1
ATOM 4923 C C . VAL B 1 310 ? 44.824 36.936 62.332 1.00 35.64 309 VAL B C 1
ATOM 4924 O O . VAL B 1 310 ? 44.730 35.921 63.024 1.00 40.76 309 VAL B O 1
ATOM 4928 N N . LEU B 1 311 ? 45.978 37.549 62.092 1.00 35.84 310 LEU B N 1
ATOM 4929 C CA . LEU B 1 311 ? 47.246 37.060 62.637 1.00 44.61 310 LEU B CA 1
ATOM 4930 C C . LEU B 1 311 ? 47.446 37.383 64.133 1.00 44.95 310 LEU B C 1
ATOM 4931 O O . LEU B 1 311 ? 47.199 38.509 64.572 1.00 43.84 310 LEU B O 1
#

Nearest PDB structures (foldseek):
  4zi9-assembly1_B  TM=1.003E+00  e=4.919E-62  Mus musculus
  5szm-assembly1_A  TM=9.381E-01  e=5.494E-43  Mus musculus
  4zpl-assembly1_A  TM=9.068E-01  e=2.984E-37  Mus musculus
  5szn-assembly1_A  TM=8.569E-01  e=1.862E-37  Mus musculus
  4zi8-assembly1_A  TM=8.383E-01  e=2.068E-37  Mus musculus